Protein AF-A0A8S3V4T4-F1 (afdb_monomer_lite)

Radius of gyration: 34.18 Å; chains: 1; bounding box: 60×96×92 Å

Structure (mmCIF, N/CA/C/O backbone):
data_AF-A0A8S3V4T4-F1
#
_entry.id   AF-A0A8S3V4T4-F1
#
loop_
_atom_site.group_PDB
_atom_site.id
_atom_site.type_symbol
_atom_site.label_atom_id
_atom_site.label_alt_id
_atom_site.label_comp_id
_atom_site.label_asym_id
_atom_site.label_entity_id
_atom_site.label_seq_id
_atom_site.pdbx_PDB_ins_code
_atom_site.Cartn_x
_atom_site.Cartn_y
_atom_site.Cartn_z
_atom_site.occupancy
_atom_site.B_iso_or_equiv
_atom_site.auth_seq_id
_atom_site.auth_comp_id
_atom_site.auth_asym_id
_atom_site.auth_atom_id
_atom_site.pdbx_PDB_model_num
ATOM 1 N N . MET A 1 1 ? 9.057 1.934 -2.832 1.00 39.34 1 MET A N 1
ATOM 2 C CA . MET A 1 1 ? 8.276 0.981 -3.642 1.00 39.34 1 MET A CA 1
ATOM 3 C C . MET A 1 1 ? 7.751 1.760 -4.832 1.00 39.34 1 MET A C 1
ATOM 5 O O . MET A 1 1 ? 6.749 2.458 -4.723 1.00 39.34 1 MET A O 1
ATOM 9 N N . ARG A 1 2 ? 8.550 1.763 -5.904 1.00 38.12 2 ARG A N 1
ATOM 10 C CA . ARG A 1 2 ? 8.527 2.801 -6.938 1.00 38.12 2 ARG A CA 1
ATOM 11 C C . ARG A 1 2 ? 7.700 2.369 -8.118 1.00 38.12 2 ARG A C 1
ATOM 13 O O . ARG A 1 2 ? 8.070 1.356 -8.694 1.00 38.12 2 ARG A O 1
ATOM 20 N N . LEU A 1 3 ? 6.726 3.182 -8.520 1.00 30.38 3 LEU A N 1
ATOM 21 C CA . LEU A 1 3 ? 6.138 3.162 -9.858 1.00 30.38 3 LEU A CA 1
ATOM 22 C C . LEU A 1 3 ? 5.829 4.612 -10.270 1.00 30.38 3 LEU A C 1
ATOM 24 O O . LEU A 1 3 ? 4.729 5.107 -10.068 1.00 30.38 3 LEU A O 1
ATOM 28 N N . CYS A 1 4 ? 6.839 5.336 -10.768 1.00 35.91 4 CYS A N 1
ATOM 29 C CA . CYS A 1 4 ? 6.793 6.769 -11.088 1.00 35.91 4 CYS A CA 1
ATOM 30 C C . CYS A 1 4 ? 7.849 7.207 -12.126 1.00 35.91 4 CYS A C 1
ATOM 32 O O . CYS A 1 4 ? 9.038 6.959 -11.931 1.00 35.91 4 CYS A O 1
ATOM 34 N N . LEU A 1 5 ? 7.474 7.907 -13.208 1.00 40.84 5 LEU A N 1
ATOM 35 C CA . LEU A 1 5 ? 7.013 9.312 -13.217 1.00 40.84 5 LEU A CA 1
ATOM 36 C C . LEU A 1 5 ? 6.195 9.687 -14.507 1.00 40.84 5 LEU A C 1
ATOM 38 O O . LEU A 1 5 ? 5.760 8.772 -15.180 1.00 40.84 5 LEU A O 1
ATOM 42 N N . ASP A 1 6 ? 5.837 10.921 -14.931 1.00 40.44 6 ASP A N 1
ATOM 43 C CA . ASP A 1 6 ? 6.365 12.306 -14.782 1.00 40.44 6 ASP A CA 1
ATOM 44 C C . ASP A 1 6 ? 5.238 13.391 -14.923 1.00 40.44 6 ASP A C 1
ATOM 46 O O . ASP A 1 6 ? 4.071 13.022 -14.963 1.00 40.44 6 ASP A O 1
ATOM 50 N N . ASN A 1 7 ? 5.385 14.737 -14.929 1.00 33.72 7 ASN A N 1
ATOM 51 C CA . ASN A 1 7 ? 6.525 15.680 -14.860 1.00 33.72 7 ASN A CA 1
ATOM 52 C C . ASN A 1 7 ? 6.288 16.873 -13.874 1.00 33.72 7 ASN A C 1
ATOM 54 O O . ASN A 1 7 ? 5.161 17.051 -13.402 1.00 33.72 7 ASN A O 1
ATOM 58 N N . ASN A 1 8 ? 7.323 17.678 -13.556 1.00 28.20 8 ASN A N 1
ATOM 59 C CA . ASN A 1 8 ? 7.401 18.878 -12.659 1.00 28.20 8 ASN A CA 1
ATOM 60 C C . ASN A 1 8 ? 7.551 18.703 -11.108 1.00 28.20 8 ASN A C 1
ATOM 62 O O . ASN A 1 8 ? 7.049 17.734 -10.542 1.00 28.20 8 ASN A O 1
ATOM 66 N N . PRO A 1 9 ? 8.204 19.642 -10.376 1.00 30.83 9 PRO A N 1
ATOM 67 C CA . PRO A 1 9 ? 8.768 19.388 -9.031 1.00 30.83 9 PRO A CA 1
ATOM 68 C C . PRO A 1 9 ? 7.878 19.744 -7.815 1.00 30.83 9 PRO A C 1
ATOM 70 O O . PRO A 1 9 ? 7.233 20.789 -7.796 1.00 30.83 9 PRO A O 1
ATOM 73 N N . VAL A 1 10 ? 7.930 18.919 -6.753 1.00 29.11 10 VAL A N 1
ATOM 74 C CA . VAL A 1 10 ? 7.456 19.195 -5.369 1.00 29.11 10 VAL A CA 1
ATOM 75 C C . VAL A 1 10 ? 8.330 18.404 -4.367 1.00 29.11 10 VAL A C 1
ATOM 77 O O . VAL A 1 10 ? 8.849 17.347 -4.717 1.00 29.11 10 VAL A O 1
ATOM 80 N N . LYS A 1 11 ? 8.492 18.896 -3.125 1.00 26.08 11 LYS A N 1
ATOM 81 C CA . LYS A 1 11 ? 9.274 18.254 -2.039 1.00 26.08 11 LYS A CA 1
ATOM 82 C C . LYS A 1 11 ? 8.846 16.800 -1.728 1.00 26.08 11 LYS A C 1
ATOM 84 O O . LYS A 1 11 ? 7.663 16.472 -1.848 1.00 26.08 11 LYS A O 1
ATOM 89 N N . PRO A 1 12 ? 9.768 15.938 -1.250 1.00 28.61 12 PRO A N 1
ATOM 90 C CA . PRO A 1 12 ? 9.485 14.526 -1.003 1.00 28.61 12 PRO A CA 1
ATOM 91 C C . PRO A 1 12 ? 8.555 14.298 0.200 1.00 28.61 12 PRO A C 1
ATOM 93 O O . PRO A 1 12 ? 8.914 14.552 1.349 1.00 28.61 12 PRO A O 1
ATOM 96 N N . THR A 1 13 ? 7.378 13.714 -0.042 1.00 30.12 13 THR A N 1
ATOM 97 C CA . THR A 1 13 ? 6.607 13.038 1.014 1.00 30.12 13 THR A CA 1
ATOM 98 C C . THR A 1 13 ? 7.367 11.807 1.501 1.00 30.12 13 THR A C 1
ATOM 100 O O . THR A 1 13 ? 7.513 10.832 0.757 1.00 30.12 13 THR A O 1
ATOM 103 N N . LYS A 1 14 ? 7.833 11.868 2.752 1.00 33.22 14 LYS A N 1
ATOM 104 C CA . LYS A 1 14 ? 8.522 10.786 3.462 1.00 33.22 14 LYS A CA 1
ATOM 105 C C . LYS A 1 14 ? 7.617 9.548 3.551 1.00 33.22 14 LYS A C 1
ATOM 107 O O . LYS A 1 14 ? 6.478 9.649 4.011 1.00 33.22 14 LYS A O 1
ATOM 112 N N . LEU A 1 15 ? 8.121 8.393 3.115 1.00 36.16 15 LEU A N 1
ATOM 113 C CA . LEU A 1 15 ? 7.510 7.098 3.427 1.00 36.16 15 LEU A CA 1
ATOM 114 C C . LEU A 1 15 ? 7.606 6.894 4.943 1.00 36.16 15 LEU A C 1
ATOM 116 O O . LEU A 1 15 ? 8.662 7.143 5.524 1.00 36.16 15 LEU A O 1
ATOM 120 N N . MET A 1 16 ? 6.511 6.498 5.592 1.00 37.69 16 MET A N 1
ATOM 121 C CA . MET A 1 16 ? 6.492 6.334 7.047 1.00 37.69 16 MET A CA 1
ATOM 122 C C . MET A 1 16 ? 6.048 4.927 7.425 1.00 37.69 16 MET A C 1
ATOM 124 O O . MET A 1 16 ? 4.884 4.570 7.245 1.00 37.69 16 MET A O 1
ATOM 128 N N . ILE A 1 17 ? 6.982 4.190 8.026 1.00 49.19 17 ILE A N 1
ATOM 129 C CA . ILE A 1 17 ? 6.665 3.225 9.082 1.00 49.19 17 ILE A CA 1
ATOM 130 C C . ILE A 1 17 ? 5.870 3.993 10.151 1.00 49.19 17 ILE A C 1
ATOM 132 O O . ILE A 1 17 ? 6.145 5.174 10.395 1.00 49.19 17 ILE A O 1
ATOM 136 N N . TYR A 1 18 ? 4.851 3.372 10.741 1.00 51.72 18 TYR A N 1
ATOM 137 C CA . TYR A 1 18 ? 4.051 4.039 11.767 1.00 51.72 18 TYR A CA 1
ATOM 138 C C . TYR A 1 18 ? 4.899 4.494 12.969 1.00 51.72 18 TYR A C 1
ATOM 140 O O . TYR A 1 18 ? 5.867 3.815 13.316 1.00 51.72 18 TYR A O 1
ATOM 148 N N . PRO A 1 19 ? 4.524 5.598 13.648 1.00 53.88 19 PRO A N 1
ATOM 149 C CA . PRO A 1 19 ? 4.958 5.796 15.024 1.00 53.88 19 PRO A CA 1
ATOM 150 C C . PRO A 1 19 ? 4.455 4.629 15.884 1.00 53.88 19 PRO A C 1
ATOM 152 O O . PRO A 1 19 ? 3.384 4.073 15.621 1.00 53.88 19 PRO A O 1
ATOM 155 N N . ASP A 1 20 ? 5.210 4.289 16.925 1.00 61.75 20 ASP A N 1
ATOM 156 C CA . ASP A 1 20 ? 4.731 3.372 17.957 1.00 61.75 20 ASP A CA 1
ATOM 157 C C . ASP A 1 20 ? 3.401 3.870 18.564 1.00 61.75 20 ASP A C 1
ATOM 159 O O . ASP A 1 20 ? 3.164 5.083 18.621 1.00 61.75 20 ASP A O 1
ATOM 163 N N . PRO A 1 21 ? 2.520 2.964 19.027 1.00 77.94 21 PRO A N 1
ATOM 164 C CA . PRO A 1 21 ? 1.217 3.340 19.565 1.00 77.94 21 PRO A CA 1
ATOM 165 C C . PRO A 1 21 ? 1.364 4.177 20.842 1.00 77.94 21 PRO A C 1
ATOM 167 O O . PRO A 1 21 ? 1.762 3.680 21.894 1.00 77.94 21 PRO A O 1
ATOM 170 N N . GLU A 1 22 ? 1.003 5.453 20.769 1.00 81.62 22 GLU A N 1
ATOM 171 C CA . GLU A 1 22 ? 1.062 6.363 21.911 1.00 81.62 22 GLU A CA 1
ATOM 172 C C . GLU A 1 22 ? -0.155 6.129 22.809 1.00 81.62 22 GLU A C 1
ATOM 174 O O . GLU A 1 22 ? -1.288 6.204 22.344 1.00 81.62 22 GLU A O 1
ATOM 179 N N . LEU A 1 23 ? 0.051 5.880 24.100 1.00 86.44 23 LEU A N 1
ATOM 180 C CA . LEU A 1 23 ? -1.025 5.746 25.084 1.00 86.44 23 LEU A CA 1
ATOM 181 C C . LEU A 1 23 ? -0.943 6.884 26.100 1.00 86.44 23 LEU A C 1
ATOM 183 O O . LEU A 1 23 ? 0.143 7.220 26.574 1.00 86.44 23 LEU A O 1
ATOM 187 N N . ASP A 1 24 ? -2.095 7.455 26.441 1.00 84.88 24 ASP A N 1
ATOM 188 C CA . ASP A 1 24 ? -2.199 8.520 27.433 1.00 84.88 24 ASP A CA 1
ATOM 189 C C . ASP A 1 24 ? -1.814 7.973 28.817 1.00 84.88 24 ASP A C 1
ATOM 191 O O . ASP A 1 24 ? -2.368 6.970 29.285 1.00 84.88 24 ASP A O 1
ATOM 195 N N . TYR A 1 25 ? -0.885 8.653 29.493 1.00 80.31 25 TYR A N 1
ATOM 196 C CA . TYR A 1 25 ? -0.530 8.344 30.878 1.00 80.31 25 TYR A CA 1
ATOM 197 C C . TYR A 1 25 ? -1.732 8.547 31.817 1.00 80.31 25 TYR A C 1
ATOM 199 O O . TYR A 1 25 ? -2.611 9.383 31.588 1.00 80.31 25 TYR A O 1
ATOM 207 N N . LEU A 1 26 ? -1.779 7.754 32.887 1.00 74.69 26 LEU A N 1
ATOM 208 C CA . LEU A 1 26 ? -2.906 7.658 33.811 1.00 74.69 26 LEU A CA 1
ATOM 209 C C . LEU A 1 26 ? -2.958 8.847 34.775 1.00 74.69 26 LEU A C 1
ATOM 211 O O . LEU A 1 26 ? -2.595 8.723 35.937 1.00 74.69 26 LEU A O 1
ATOM 215 N N . ASP A 1 27 ? -3.488 9.959 34.270 1.00 60.69 27 ASP A N 1
ATOM 216 C CA . ASP A 1 27 ? -3.613 11.271 34.918 1.00 60.69 27 ASP A CA 1
ATOM 217 C C . ASP A 1 27 ? -2.282 12.024 35.107 1.00 60.69 27 ASP A C 1
ATOM 219 O O . ASP A 1 27 ? -1.344 11.548 35.746 1.00 60.69 27 ASP A O 1
ATOM 223 N N . ILE A 1 28 ? -2.210 13.225 34.526 1.00 50.94 28 ILE A N 1
ATOM 224 C CA . ILE A 1 28 ? -0.960 13.985 34.345 1.00 50.94 28 ILE A CA 1
ATOM 225 C C . ILE A 1 28 ? -0.451 14.548 35.679 1.00 50.94 28 ILE A C 1
ATOM 227 O O . ILE A 1 28 ? 0.755 14.542 35.923 1.00 50.94 28 ILE A O 1
ATOM 231 N N . ASP A 1 29 ? -1.364 14.974 36.556 1.00 51.53 29 ASP A N 1
ATOM 232 C CA . ASP A 1 29 ? -1.026 15.631 37.824 1.00 51.53 29 ASP A CA 1
ATOM 233 C C . ASP A 1 29 ? -0.843 14.648 38.999 1.00 51.53 29 ASP A C 1
ATOM 235 O O . ASP A 1 29 ? -0.279 15.024 40.028 1.00 51.53 29 ASP A O 1
ATOM 239 N N . THR A 1 30 ? -1.315 13.395 38.883 1.00 53.50 30 THR A N 1
ATOM 240 C CA . THR A 1 30 ? -1.329 12.437 40.013 1.00 53.50 30 THR A CA 1
ATOM 241 C C . THR A 1 30 ? -0.784 11.035 39.722 1.00 53.50 30 THR A C 1
ATOM 243 O O . THR A 1 30 ? -0.516 10.295 40.671 1.00 53.50 30 THR A O 1
ATOM 246 N N . GLN A 1 31 ? -0.621 10.643 38.451 1.00 54.59 31 GLN A N 1
ATOM 247 C CA . GLN A 1 31 ? -0.308 9.266 38.026 1.00 54.59 31 GLN A CA 1
ATOM 248 C C . GLN A 1 31 ? -1.270 8.190 38.588 1.00 54.59 31 GLN A C 1
ATOM 250 O O . GLN A 1 31 ? -0.877 7.027 38.748 1.00 54.59 31 GLN A O 1
ATOM 255 N N . LEU A 1 32 ? -2.510 8.576 38.930 1.00 55.62 32 LEU A N 1
ATOM 256 C CA . LEU A 1 32 ? -3.502 7.759 39.631 1.00 55.62 32 LEU A CA 1
ATOM 257 C C . LEU A 1 32 ? -4.909 7.885 39.022 1.00 55.62 32 LEU A C 1
ATOM 259 O O . LEU A 1 32 ? -5.708 8.741 39.402 1.00 55.62 32 LEU A O 1
ATOM 263 N N . LYS A 1 33 ? -5.278 6.943 38.146 1.00 70.06 33 LYS A N 1
ATOM 264 C CA . LYS A 1 33 ? -6.651 6.860 37.620 1.00 70.06 33 LYS A CA 1
ATOM 265 C C . LYS A 1 33 ? -7.615 6.200 38.619 1.00 70.06 33 LYS A C 1
ATOM 267 O O . LYS A 1 33 ? -7.522 5.003 38.894 1.00 70.06 33 LYS A O 1
ATOM 272 N N . ASP A 1 34 ? -8.578 6.978 39.112 1.00 68.31 34 ASP A N 1
ATOM 273 C CA . ASP A 1 34 ? -9.757 6.500 39.852 1.00 68.31 34 ASP A CA 1
ATOM 274 C C . ASP A 1 34 ? -10.680 5.677 38.928 1.00 68.31 34 ASP A C 1
ATOM 276 O O . ASP A 1 34 ? -11.183 6.201 37.933 1.00 68.31 34 ASP A O 1
ATOM 280 N N . ILE A 1 35 ? -10.948 4.411 39.273 1.00 69.69 35 ILE A N 1
ATOM 281 C CA . ILE A 1 35 ? -11.907 3.526 38.577 1.00 69.69 35 ILE A CA 1
ATOM 282 C C . ILE A 1 35 ? -12.914 2.972 39.591 1.00 69.69 35 ILE A C 1
ATOM 284 O O . ILE A 1 35 ? -12.537 2.599 40.706 1.00 69.69 35 ILE A O 1
ATOM 288 N N . GLU A 1 36 ? -14.204 2.931 39.251 1.00 67.38 36 GLU A N 1
ATOM 289 C CA . GLU A 1 36 ? -15.214 2.473 40.203 1.00 67.38 36 GLU A CA 1
ATOM 290 C C . GLU A 1 36 ? -15.193 0.943 40.330 1.00 67.38 36 GLU A C 1
ATOM 292 O O . GLU A 1 36 ? -15.084 0.219 39.345 1.00 67.38 36 GLU A O 1
ATOM 297 N N . MET A 1 37 ? -15.359 0.425 41.551 1.00 62.41 37 MET A N 1
ATOM 298 C CA . MET A 1 37 ? -15.386 -1.022 41.846 1.00 62.41 37 MET A CA 1
ATOM 299 C C . MET A 1 37 ? -16.402 -1.847 41.028 1.00 62.41 37 MET A C 1
ATOM 301 O O . MET A 1 37 ? -16.291 -3.069 40.989 1.00 62.41 37 MET A O 1
ATOM 305 N N . LYS A 1 38 ? -17.404 -1.212 40.403 1.00 63.00 38 LYS A N 1
ATOM 306 C CA . LYS A 1 38 ? -18.402 -1.885 39.552 1.00 63.00 38 LYS A CA 1
ATOM 307 C C . LYS A 1 38 ? -18.003 -1.978 38.072 1.00 63.00 38 LYS A C 1
ATOM 309 O O . LYS A 1 38 ? -18.657 -2.704 37.320 1.00 63.00 38 LYS A O 1
ATOM 314 N N . ASP A 1 39 ? -16.978 -1.243 37.643 1.00 68.38 39 ASP A N 1
ATOM 315 C CA . ASP A 1 39 ? -16.615 -1.117 36.235 1.00 68.38 39 ASP A CA 1
ATOM 316 C C . ASP A 1 39 ? -15.789 -2.332 35.791 1.00 68.38 39 ASP A C 1
ATOM 318 O O . ASP A 1 39 ? -14.659 -2.547 36.225 1.00 68.38 39 ASP A O 1
ATOM 322 N N . LYS A 1 40 ? -16.359 -3.145 34.894 1.00 78.81 40 LYS A N 1
ATOM 323 C CA . LYS A 1 40 ? -15.698 -4.343 34.341 1.00 78.81 40 LYS A CA 1
ATOM 324 C C . LYS A 1 40 ? -14.811 -4.058 33.127 1.00 78.81 40 LYS A C 1
ATOM 326 O O . LYS A 1 40 ? -14.184 -4.977 32.607 1.00 78.81 40 LYS A O 1
ATOM 331 N N . LEU A 1 41 ? -14.775 -2.815 32.654 1.00 84.50 41 LEU A N 1
ATOM 332 C CA . LEU A 1 41 ? -14.087 -2.408 31.432 1.00 84.50 41 LEU A CA 1
ATOM 333 C C . LEU A 1 41 ? -13.180 -1.212 31.720 1.00 84.50 41 LEU A C 1
ATOM 335 O O . LEU A 1 41 ? -13.635 -0.196 32.239 1.00 84.50 41 LEU A O 1
ATOM 339 N N . LEU A 1 42 ? -11.910 -1.322 31.340 1.00 86.19 42 LEU A N 1
ATOM 340 C CA . LEU A 1 42 ? -10.954 -0.223 31.363 1.00 86.19 42 LEU A CA 1
ATOM 341 C C . LEU A 1 42 ? -10.775 0.322 29.948 1.00 86.19 42 LEU A C 1
ATOM 343 O O . LEU A 1 42 ? -10.154 -0.327 29.109 1.00 86.19 42 LEU A O 1
ATOM 347 N N . GLN A 1 43 ? -11.271 1.536 29.707 1.00 88.00 43 GLN A N 1
ATOM 348 C CA . GLN A 1 43 ? -10.894 2.306 28.525 1.00 88.00 43 GLN A CA 1
ATOM 349 C C . GLN A 1 43 ? -9.553 3.014 28.770 1.00 88.00 43 GLN A C 1
ATOM 351 O O . GLN A 1 43 ? -9.423 3.813 29.710 1.00 88.00 43 GLN A O 1
ATOM 356 N N . LEU A 1 44 ? -8.572 2.745 27.912 1.00 87.75 44 LEU A N 1
ATOM 357 C CA . LEU A 1 44 ? -7.324 3.502 27.798 1.00 87.75 44 LEU A CA 1
ATOM 358 C C . LEU A 1 44 ? -7.398 4.360 26.532 1.00 87.75 44 LEU A C 1
ATOM 360 O O . LEU A 1 44 ? -7.901 3.899 25.511 1.00 87.75 44 LEU A O 1
ATOM 364 N N . LYS A 1 45 ? -6.937 5.608 26.610 1.00 87.19 45 LYS A N 1
ATOM 365 C CA . LYS A 1 45 ? -6.897 6.545 25.478 1.00 87.19 45 LYS A CA 1
ATOM 366 C C . LYS A 1 45 ? -5.485 6.629 24.907 1.00 87.19 45 LYS A C 1
ATOM 368 O O . LYS A 1 45 ? -4.532 6.224 25.570 1.00 87.19 45 LYS A O 1
ATOM 373 N N . GLY A 1 46 ? -5.361 7.131 23.686 1.00 87.00 46 GLY A N 1
ATOM 374 C CA . GLY A 1 46 ? -4.078 7.299 23.023 1.00 87.00 46 GLY A CA 1
ATOM 375 C C . GLY A 1 46 ? -4.215 7.751 21.573 1.00 87.00 46 GLY A C 1
ATOM 376 O O . GLY A 1 46 ? -5.229 8.326 21.173 1.00 87.00 46 GLY A O 1
ATOM 377 N N . ARG A 1 47 ? -3.189 7.469 20.770 1.00 80.25 47 ARG A N 1
ATOM 378 C CA . ARG A 1 47 ? -3.122 7.745 19.333 1.00 80.25 47 ARG A CA 1
ATOM 379 C C . ARG A 1 47 ? -2.444 6.586 18.603 1.00 80.25 47 ARG A C 1
ATOM 381 O O . ARG A 1 47 ? -1.535 5.947 19.124 1.00 80.25 47 ARG A O 1
ATOM 388 N N . TYR A 1 48 ? -2.876 6.350 17.366 1.00 77.19 48 TYR A N 1
ATOM 389 C CA . TYR A 1 48 ? -2.322 5.339 16.455 1.00 77.19 48 TYR A CA 1
ATOM 390 C C . TYR A 1 48 ? -2.459 3.881 16.936 1.00 77.19 48 TYR A C 1
ATOM 392 O O . TYR A 1 48 ? -1.720 3.014 16.475 1.00 77.19 48 TYR A O 1
ATOM 400 N N . LEU A 1 49 ? -3.404 3.582 17.833 1.00 80.88 49 LEU A N 1
ATOM 401 C CA . LEU A 1 49 ? -3.462 2.272 18.495 1.00 80.88 49 LEU A CA 1
ATOM 402 C C . LEU A 1 49 ? -3.829 1.138 17.517 1.00 80.88 49 LEU A C 1
ATOM 404 O O . LEU A 1 49 ? -3.115 0.141 17.428 1.00 80.88 49 LEU A O 1
ATOM 408 N N . ASN A 1 50 ? -4.883 1.322 16.715 1.00 78.25 50 ASN A N 1
ATOM 409 C CA . ASN A 1 50 ? -5.267 0.373 15.661 1.00 78.25 50 ASN A CA 1
ATOM 410 C C . ASN A 1 50 ? -4.545 0.577 14.313 1.00 78.25 50 ASN A C 1
ATOM 412 O O . ASN A 1 50 ? -4.761 -0.199 13.385 1.00 78.25 50 ASN A O 1
ATOM 416 N N . SER A 1 51 ? -3.689 1.602 14.193 1.00 67.81 51 SER A N 1
ATOM 417 C CA . SER A 1 51 ? -2.952 1.907 12.958 1.00 67.81 51 SER A CA 1
ATOM 418 C C . SER A 1 51 ? -2.155 0.694 12.475 1.00 67.81 51 SER A C 1
ATOM 420 O O . SER A 1 51 ? -2.272 0.251 11.334 1.00 67.81 51 SER A O 1
ATOM 422 N N . ALA A 1 52 ? -1.334 0.172 13.384 1.00 63.44 52 ALA A N 1
ATOM 423 C CA . ALA A 1 52 ? -0.399 -0.909 13.141 1.00 63.44 52 ALA A CA 1
ATOM 424 C C . ALA A 1 52 ? -0.877 -2.210 13.799 1.00 63.44 52 ALA A C 1
ATOM 426 O O . ALA A 1 52 ? -0.913 -3.273 13.176 1.00 63.44 52 ALA A O 1
ATOM 427 N N . ALA A 1 53 ? -1.185 -2.147 15.091 1.00 71.44 53 ALA A N 1
ATOM 428 C CA . ALA A 1 53 ? -1.440 -3.315 15.913 1.00 71.44 53 ALA A CA 1
ATOM 429 C C . ALA A 1 53 ? -2.907 -3.760 15.844 1.00 71.44 53 ALA A C 1
ATOM 431 O O . ALA A 1 53 ? -3.821 -2.942 15.793 1.00 71.44 53 ALA A O 1
ATOM 432 N N . ARG A 1 54 ? -3.129 -5.077 15.880 1.00 79.25 54 ARG A N 1
ATOM 433 C CA . ARG A 1 54 ? -4.454 -5.667 16.133 1.00 79.25 54 ARG A CA 1
ATOM 434 C C . ARG A 1 54 ? -4.648 -5.877 17.634 1.00 79.25 54 ARG A C 1
ATOM 436 O O . ARG A 1 54 ? -3.674 -5.902 18.384 1.00 79.25 54 ARG A O 1
ATOM 443 N N . LYS A 1 55 ? -5.883 -6.101 18.092 1.00 85.62 55 LYS A N 1
ATOM 444 C CA . LYS A 1 55 ? -6.183 -6.322 19.523 1.00 85.62 55 LYS A CA 1
ATOM 445 C C . LYS A 1 55 ? -5.456 -7.539 20.113 1.00 85.62 55 LYS A C 1
ATOM 447 O O . LYS A 1 55 ? -5.117 -7.526 21.289 1.00 85.62 55 LYS A O 1
ATOM 452 N N . GLU A 1 56 ? -5.151 -8.544 19.294 1.00 85.50 56 GLU A N 1
ATOM 453 C CA . GLU A 1 56 ? -4.369 -9.732 19.658 1.00 85.50 56 GLU A CA 1
ATOM 454 C C . GLU A 1 56 ? -2.870 -9.426 19.847 1.00 85.50 56 GLU A C 1
ATOM 456 O O . GLU A 1 56 ? -2.175 -10.138 20.576 1.00 85.50 56 GLU A O 1
ATOM 461 N N . ASP A 1 57 ? -2.367 -8.361 19.212 1.00 85.88 57 ASP A N 1
ATOM 462 C CA . ASP A 1 57 ? -0.979 -7.914 19.349 1.00 85.88 57 ASP A CA 1
ATOM 463 C C . ASP A 1 57 ? -0.760 -7.216 20.718 1.00 85.88 57 ASP A C 1
ATOM 465 O O . ASP A 1 57 ? 0.373 -7.176 21.208 1.00 85.88 57 ASP A O 1
ATOM 469 N N . TYR A 1 58 ? -1.829 -6.700 21.350 1.00 89.88 58 TYR A N 1
ATOM 470 C CA . TYR A 1 58 ? -1.815 -6.006 22.646 1.00 89.88 58 TYR A CA 1
ATOM 471 C C . TYR A 1 58 ? -1.884 -6.959 23.847 1.00 89.88 58 TYR A C 1
ATOM 473 O O . TYR A 1 58 ? -2.827 -7.726 24.030 1.00 89.88 58 TYR A O 1
ATOM 481 N N . LYS A 1 59 ? -0.917 -6.824 24.757 1.00 91.38 59 LYS A N 1
ATOM 482 C CA . LYS A 1 59 ? -0.853 -7.536 26.040 1.00 91.38 59 LYS A CA 1
ATOM 483 C C . LYS A 1 59 ? -0.770 -6.520 27.175 1.00 91.38 59 LYS A C 1
ATOM 485 O O . LYS A 1 59 ? 0.293 -5.949 27.433 1.00 91.38 59 LYS A O 1
ATOM 490 N N . ILE A 1 60 ? -1.905 -6.305 27.838 1.00 92.00 60 ILE A N 1
ATOM 491 C CA . ILE A 1 60 ? -2.060 -5.387 28.973 1.00 92.00 60 ILE A CA 1
ATOM 492 C C . ILE A 1 60 ? -1.989 -6.177 30.279 1.00 92.00 60 ILE A C 1
ATOM 494 O O . ILE A 1 60 ? -2.609 -7.242 30.409 1.00 92.00 60 ILE A O 1
ATOM 498 N N . LYS A 1 61 ? -1.257 -5.639 31.256 1.00 90.81 61 LYS A N 1
ATOM 499 C CA . LYS A 1 61 ? -1.202 -6.152 32.624 1.00 90.81 61 LYS A CA 1
ATOM 500 C C . LYS A 1 61 ? -1.549 -5.065 33.630 1.00 90.81 61 LYS A C 1
ATOM 502 O O . LYS A 1 61 ? -1.159 -3.913 33.473 1.00 90.81 61 LYS A O 1
ATOM 507 N N . ILE A 1 62 ? -2.248 -5.463 34.685 1.00 89.06 62 ILE A N 1
ATOM 508 C CA . ILE A 1 62 ? -2.624 -4.618 35.815 1.00 89.06 62 ILE A CA 1
ATOM 509 C C . ILE A 1 62 ? -2.127 -5.331 37.070 1.00 89.06 62 ILE A C 1
ATOM 511 O O . ILE A 1 62 ? -2.638 -6.391 37.433 1.00 89.06 62 ILE A O 1
ATOM 515 N N . ASN A 1 63 ? -1.057 -4.801 37.665 1.00 86.62 63 ASN A N 1
ATOM 516 C CA . ASN A 1 63 ? -0.268 -5.449 38.717 1.00 86.62 63 ASN A CA 1
ATOM 517 C C . ASN A 1 63 ? 0.036 -6.933 38.392 1.00 86.62 63 ASN A C 1
ATOM 519 O O . ASN A 1 63 ? -0.329 -7.848 39.130 1.00 86.62 63 ASN A O 1
ATOM 523 N N . GLY A 1 64 ? 0.598 -7.182 37.203 1.00 84.38 64 GLY A N 1
ATOM 524 C CA . GLY A 1 64 ? 0.891 -8.523 36.681 1.00 84.38 64 GLY A CA 1
ATOM 525 C C . GLY A 1 64 ? -0.307 -9.320 36.132 1.00 84.38 64 GLY A C 1
ATOM 526 O O . GLY A 1 64 ? -0.102 -10.198 35.292 1.00 84.38 64 GLY A O 1
ATOM 527 N N . SER A 1 65 ? -1.544 -9.008 36.539 1.00 88.38 65 SER A N 1
ATOM 528 C CA . SER A 1 65 ? -2.768 -9.704 36.101 1.00 88.38 65 SER A CA 1
ATOM 529 C C . SER A 1 65 ? -3.155 -9.301 34.676 1.00 88.38 65 SER A C 1
ATOM 531 O O . SER A 1 65 ? -3.144 -8.117 34.353 1.00 88.38 65 SER A O 1
ATOM 533 N N . SER A 1 66 ? -3.515 -10.251 33.810 1.00 90.31 66 SER A N 1
ATOM 534 C CA . SER A 1 66 ? -3.852 -9.942 32.410 1.00 90.31 66 SER A CA 1
ATOM 535 C C . SER A 1 66 ? -5.219 -9.258 32.276 1.00 90.31 66 SER A C 1
ATOM 537 O O . SER A 1 66 ? -6.208 -9.743 32.824 1.00 90.31 66 SER A O 1
ATOM 539 N N . CYS A 1 67 ? -5.272 -8.172 31.499 1.00 89.62 67 CYS A N 1
ATOM 540 C CA . CYS A 1 67 ? -6.504 -7.500 31.079 1.00 89.62 67 CYS A CA 1
ATOM 541 C C . CYS A 1 67 ? -6.696 -7.719 29.564 1.00 89.62 67 CYS A C 1
ATOM 543 O O . CYS A 1 67 ? -6.044 -7.032 28.773 1.00 89.62 67 CYS A O 1
ATOM 545 N N 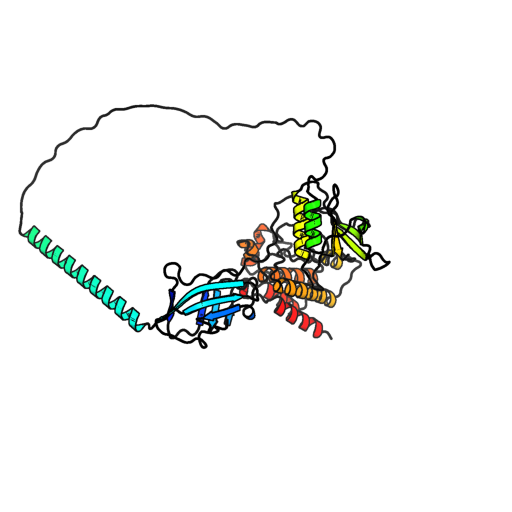. PRO A 1 68 ? -7.521 -8.688 29.118 1.00 90.88 68 PRO A N 1
ATOM 546 C CA . PRO A 1 68 ? -7.702 -8.971 27.692 1.00 90.88 68 PRO A CA 1
ATOM 547 C C . PRO A 1 68 ? -8.332 -7.784 26.959 1.00 90.88 68 PRO A C 1
ATOM 549 O O . PRO A 1 68 ? -9.334 -7.243 27.433 1.00 90.88 68 PRO A O 1
ATOM 552 N N . VAL A 1 69 ? -7.775 -7.389 25.811 1.00 91.94 69 VAL A N 1
ATOM 553 C CA . VAL A 1 69 ? -8.358 -6.337 24.964 1.00 91.94 69 VAL A CA 1
ATOM 554 C C . VAL A 1 69 ? -9.607 -6.881 24.276 1.00 91.94 69 VAL A C 1
ATOM 556 O O . VAL A 1 69 ? -9.550 -7.857 23.532 1.00 91.94 69 VAL A O 1
ATOM 559 N N . MET A 1 70 ? -10.741 -6.243 24.548 1.00 89.56 70 MET A N 1
ATOM 560 C CA . MET A 1 70 ? -12.029 -6.542 23.925 1.00 89.56 70 MET A CA 1
ATOM 561 C C . MET A 1 70 ? -12.166 -5.818 22.583 1.00 89.56 70 MET A C 1
ATOM 563 O O . MET A 1 70 ? -12.659 -6.401 21.618 1.00 89.56 70 MET A O 1
ATOM 567 N N . ASP A 1 71 ? -11.718 -4.560 22.547 1.00 86.69 71 ASP A N 1
ATOM 568 C CA . ASP A 1 71 ? -11.953 -3.609 21.462 1.00 86.69 71 ASP A CA 1
ATOM 569 C C . ASP A 1 71 ? -10.781 -2.615 21.312 1.00 86.69 71 ASP A C 1
ATOM 571 O O . ASP A 1 71 ? -10.085 -2.321 22.292 1.00 86.69 71 ASP A O 1
ATOM 575 N N . LEU A 1 72 ? -10.542 -2.133 20.089 1.00 86.69 72 LEU A N 1
ATOM 576 C CA . LEU A 1 72 ? -9.358 -1.365 19.687 1.00 86.69 72 LEU A CA 1
ATOM 577 C C . LEU A 1 72 ? -9.669 -0.405 18.518 1.00 86.69 72 LEU A C 1
ATOM 579 O O . LEU A 1 72 ? -9.733 -0.811 17.358 1.00 86.69 72 LEU A O 1
ATOM 583 N N . HIS A 1 73 ? -9.771 0.884 18.834 1.00 84.81 73 HIS A N 1
ATOM 584 C CA . HIS A 1 73 ? -9.954 2.005 17.905 1.00 84.81 73 HIS A CA 1
ATOM 585 C C . HIS A 1 73 ? -8.635 2.765 17.668 1.00 84.81 73 HIS A C 1
ATOM 587 O O . HIS A 1 73 ? -7.627 2.521 18.333 1.00 84.81 73 HIS A O 1
ATOM 593 N N . GLN A 1 74 ? -8.624 3.749 16.762 1.00 78.50 74 GLN A N 1
ATOM 594 C CA . GLN A 1 74 ? -7.428 4.563 16.493 1.00 78.50 74 GLN A CA 1
ATOM 595 C C . GLN A 1 74 ? -6.980 5.421 17.697 1.00 78.50 74 GLN A C 1
ATOM 597 O O . GLN A 1 74 ? -5.787 5.707 17.843 1.00 78.50 74 GLN A O 1
ATOM 602 N N . SER A 1 75 ? -7.922 5.822 18.560 1.00 82.06 75 SER A N 1
ATOM 603 C CA . SER A 1 75 ? -7.724 6.773 19.670 1.00 82.06 75 SER A CA 1
ATOM 604 C C . SER A 1 75 ? -8.003 6.211 21.074 1.00 82.06 75 SER A C 1
ATOM 606 O O . SER A 1 75 ? -7.796 6.897 22.078 1.00 82.06 75 SER A O 1
ATOM 608 N N . TYR A 1 76 ? -8.479 4.969 21.176 1.00 87.69 76 TYR A N 1
ATOM 609 C CA . TYR A 1 76 ? -8.694 4.286 22.451 1.00 87.69 76 TYR A CA 1
ATOM 610 C C . TYR A 1 76 ? -8.711 2.764 22.285 1.00 87.69 76 TYR A C 1
ATOM 612 O O . TYR A 1 76 ? -8.927 2.243 21.195 1.00 87.69 76 TYR A O 1
ATOM 620 N N . LEU A 1 77 ? -8.529 2.048 23.390 1.00 92.31 77 LEU A N 1
ATOM 621 C CA . LEU A 1 77 ? -8.782 0.612 23.489 1.00 92.31 77 LEU A CA 1
ATOM 622 C C . LEU A 1 77 ? -9.573 0.305 24.760 1.00 92.31 77 LEU A C 1
ATOM 624 O O . LEU A 1 77 ? -9.580 1.105 25.701 1.00 92.31 77 LEU A O 1
ATOM 628 N N . ILE A 1 78 ? -10.235 -0.849 24.799 1.00 90.06 78 ILE A N 1
ATOM 629 C CA . ILE A 1 78 ? -11.013 -1.308 25.955 1.00 90.06 78 ILE A CA 1
ATOM 630 C C . ILE A 1 78 ? -10.526 -2.697 26.366 1.00 90.06 78 ILE A C 1
ATOM 632 O O . ILE A 1 78 ? -10.568 -3.628 25.562 1.00 90.06 78 ILE A O 1
ATOM 636 N N . CYS A 1 79 ? -10.109 -2.863 27.625 1.00 91.00 79 CYS A N 1
ATOM 637 C CA . CYS A 1 79 ? -9.735 -4.165 28.184 1.00 91.00 79 CYS A CA 1
ATOM 638 C C . CYS A 1 79 ? -10.647 -4.604 29.341 1.00 91.00 79 CYS A C 1
ATOM 640 O O . CYS A 1 79 ? -11.230 -3.782 30.049 1.00 91.00 79 CYS A O 1
ATOM 642 N N . ASN A 1 80 ? -10.807 -5.917 29.509 1.00 89.00 80 ASN A N 1
ATOM 643 C CA . ASN A 1 80 ? -11.725 -6.516 30.477 1.00 89.00 80 ASN A CA 1
ATOM 644 C C . ASN A 1 80 ? -11.061 -6.717 31.851 1.00 89.00 80 ASN A C 1
ATOM 646 O O . ASN A 1 80 ? -10.178 -7.561 32.014 1.00 89.00 80 ASN A O 1
ATOM 650 N N . LEU A 1 81 ? -11.541 -5.979 32.854 1.00 85.81 81 LEU A N 1
ATOM 651 C CA . LEU A 1 81 ? -11.058 -6.014 34.238 1.00 85.81 81 LEU A CA 1
ATOM 652 C C . LEU A 1 81 ? -11.530 -7.242 35.032 1.00 85.81 81 LEU A C 1
ATOM 654 O O . LEU A 1 81 ? -11.023 -7.467 36.127 1.00 85.81 81 LEU A O 1
ATOM 658 N N . SER A 1 82 ? -12.455 -8.057 34.509 1.00 77.81 82 SER A N 1
ATOM 659 C CA . SER A 1 82 ? -13.080 -9.169 35.258 1.00 77.81 82 SER A CA 1
ATOM 660 C C . SER A 1 82 ? -12.098 -10.247 35.748 1.00 77.81 82 SER A C 1
ATOM 662 O O . SER A 1 82 ? -12.441 -11.009 36.647 1.00 77.81 82 SER A O 1
ATOM 664 N N . ASN A 1 83 ? -10.890 -10.306 35.175 1.00 69.50 83 ASN A N 1
ATOM 665 C CA . ASN A 1 83 ? -9.815 -11.225 35.573 1.00 69.50 83 ASN A CA 1
ATOM 666 C C . ASN A 1 83 ? -8.760 -10.567 36.490 1.00 69.50 83 ASN A C 1
ATOM 668 O O . ASN A 1 83 ? -7.754 -11.195 36.816 1.00 69.50 83 ASN A O 1
ATOM 672 N N . THR A 1 84 ? -8.945 -9.301 36.875 1.00 69.69 84 THR A N 1
ATOM 673 C CA . THR A 1 84 ? -8.000 -8.553 37.717 1.00 69.69 84 THR A CA 1
ATOM 674 C C . THR A 1 84 ? -8.400 -8.614 39.187 1.00 69.69 84 THR A C 1
ATOM 676 O O . THR A 1 84 ? -9.581 -8.638 39.532 1.00 69.69 84 THR A O 1
ATOM 679 N N . VAL A 1 85 ? -7.411 -8.644 40.083 1.00 66.88 85 VAL A N 1
ATOM 680 C CA . VAL A 1 85 ? -7.678 -8.637 41.525 1.00 66.88 85 VAL A CA 1
ATOM 681 C C . VAL A 1 85 ? -8.082 -7.223 41.947 1.00 66.88 85 VAL A C 1
ATOM 683 O O . VAL A 1 85 ? -7.256 -6.310 41.943 1.00 66.88 85 VAL A O 1
ATOM 686 N N . HIS A 1 86 ? -9.345 -7.042 42.340 1.00 68.75 86 HIS A N 1
ATOM 687 C CA . HIS A 1 86 ? -9.868 -5.777 42.865 1.00 68.75 86 HIS A CA 1
ATOM 688 C C . HIS A 1 86 ? -9.312 -5.473 44.270 1.00 68.75 86 HIS A C 1
ATOM 690 O O . HIS A 1 86 ? -10.000 -5.621 45.281 1.00 68.75 86 HIS A O 1
ATOM 696 N N . ILE A 1 87 ? -8.049 -5.045 44.347 1.00 68.25 87 ILE A N 1
ATOM 697 C CA . ILE A 1 87 ? -7.451 -4.544 45.588 1.00 68.25 87 ILE A CA 1
ATOM 698 C C . ILE A 1 87 ? -7.911 -3.093 45.786 1.00 68.25 87 ILE A C 1
ATOM 700 O O . ILE A 1 87 ? -7.509 -2.188 45.054 1.00 68.25 87 ILE A O 1
ATOM 704 N N . LYS A 1 88 ? -8.802 -2.883 46.759 1.00 67.25 88 LYS A N 1
ATOM 705 C CA . LYS A 1 88 ? -9.380 -1.572 47.086 1.00 67.25 88 LYS A CA 1
ATOM 706 C C . LYS A 1 88 ? -8.318 -0.621 47.653 1.00 67.25 88 LYS A C 1
ATOM 708 O O . LYS A 1 88 ? -7.481 -1.043 48.443 1.00 67.25 88 LYS A O 1
ATOM 713 N N . ASP A 1 89 ? -8.394 0.658 47.278 1.00 66.94 89 ASP A N 1
ATOM 714 C CA . ASP A 1 89 ? -7.552 1.768 47.770 1.00 66.94 89 ASP A CA 1
ATOM 715 C C . ASP A 1 89 ? -6.020 1.610 47.574 1.00 66.94 89 ASP A C 1
ATOM 717 O O . ASP A 1 89 ? -5.249 2.430 48.071 1.00 66.94 89 ASP A O 1
ATOM 721 N N . VAL A 1 90 ? -5.563 0.607 46.813 1.00 77.44 90 VAL A N 1
ATOM 722 C CA . VAL A 1 90 ? -4.142 0.347 46.506 1.00 77.44 90 VAL A CA 1
ATOM 723 C C . VAL A 1 90 ? -3.815 0.773 45.065 1.00 77.44 90 VAL A C 1
ATOM 725 O O . VAL A 1 90 ? -4.613 0.492 44.168 1.00 77.44 90 VAL A O 1
ATOM 728 N N . PRO A 1 91 ? -2.659 1.420 44.803 1.00 79.81 91 PRO A N 1
ATOM 729 C CA . PRO A 1 91 ? -2.185 1.672 43.444 1.00 79.81 91 PRO A CA 1
ATOM 730 C C . PRO A 1 91 ? -1.804 0.363 42.738 1.00 79.81 91 PRO A C 1
ATOM 732 O O . PRO A 1 91 ? -0.953 -0.393 43.205 1.00 79.81 91 PRO A O 1
ATOM 735 N N . LEU A 1 92 ? -2.425 0.113 41.589 1.00 84.06 92 LEU A N 1
ATOM 736 C CA . LEU A 1 92 ? -2.148 -1.005 40.694 1.00 84.06 92 LEU A CA 1
ATOM 737 C C . LEU A 1 92 ? -1.453 -0.472 39.438 1.00 84.06 92 LEU A C 1
ATOM 739 O O . LEU A 1 92 ? -2.026 0.341 38.711 1.00 84.06 92 LEU A O 1
ATOM 743 N N . LEU A 1 93 ? -0.230 -0.939 39.184 1.00 86.38 93 LEU A N 1
ATOM 744 C CA . LEU A 1 93 ? 0.566 -0.539 38.023 1.00 86.38 93 LEU A CA 1
ATOM 745 C C . LEU A 1 93 ? -0.064 -1.053 36.722 1.00 86.38 93 LEU A C 1
ATOM 747 O O . LEU A 1 93 ? -0.409 -2.234 36.646 1.00 86.38 93 LEU A O 1
ATOM 751 N N . VAL A 1 94 ? -0.170 -0.203 35.698 1.00 89.88 94 VAL A N 1
ATOM 752 C CA . VAL A 1 94 ? -0.675 -0.589 34.370 1.00 89.88 94 VAL A CA 1
ATOM 753 C C . VAL A 1 94 ? 0.471 -0.640 33.362 1.00 89.88 94 VAL A C 1
ATOM 755 O O . VAL A 1 94 ? 1.038 0.385 32.982 1.00 89.88 94 VAL A O 1
ATOM 758 N N . GLU A 1 95 ? 0.795 -1.849 32.910 1.00 91.50 95 GLU A N 1
ATOM 759 C CA . GLU A 1 95 ? 1.787 -2.120 31.868 1.00 91.50 95 GLU A CA 1
ATOM 760 C C . GLU A 1 95 ? 1.076 -2.437 30.547 1.00 91.50 95 GLU A C 1
ATOM 762 O O . GLU A 1 95 ? 0.104 -3.201 30.525 1.00 91.50 95 GLU A O 1
ATOM 767 N N . VAL A 1 96 ? 1.592 -1.929 29.428 1.00 91.94 96 VAL A N 1
ATOM 768 C CA . VAL A 1 96 ? 1.119 -2.301 28.087 1.00 91.94 96 VAL A CA 1
ATOM 769 C C . VAL A 1 96 ? 2.296 -2.734 27.228 1.00 91.94 96 VAL A C 1
ATOM 771 O O . VAL A 1 96 ? 3.346 -2.100 27.215 1.00 91.94 96 VAL A O 1
ATOM 774 N N . SER A 1 97 ? 2.122 -3.830 26.498 1.00 88.81 97 SER A N 1
ATOM 775 C CA . SER A 1 97 ? 3.107 -4.347 25.548 1.00 88.81 97 SER A CA 1
ATOM 776 C C . SER A 1 97 ? 2.439 -4.709 24.228 1.00 88.81 97 SER A C 1
ATOM 778 O O . SER A 1 97 ? 1.300 -5.175 24.226 1.00 88.81 97 SER A O 1
ATOM 780 N N . VAL A 1 98 ? 3.133 -4.468 23.116 1.00 83.12 98 VAL A N 1
ATOM 781 C CA . VAL A 1 98 ? 2.614 -4.655 21.756 1.00 83.12 98 VAL A CA 1
ATOM 782 C C . VAL A 1 98 ? 3.611 -5.479 20.947 1.00 83.12 98 VAL A C 1
ATOM 784 O O . VAL A 1 98 ? 4.777 -5.108 20.791 1.00 83.12 98 VAL A O 1
ATOM 787 N N . GLY A 1 99 ? 3.160 -6.637 20.461 1.00 74.88 99 GLY A N 1
ATOM 788 C CA . GLY A 1 99 ? 4.011 -7.601 19.765 1.00 74.88 99 GLY A CA 1
ATOM 789 C C . GLY A 1 99 ? 5.166 -8.103 20.642 1.00 74.88 99 GLY A C 1
ATOM 790 O O . GLY A 1 99 ? 4.944 -8.639 21.733 1.00 74.88 99 GLY A O 1
ATOM 791 N N . HIS A 1 100 ? 6.396 -7.951 20.142 1.00 67.44 100 HIS A N 1
ATOM 792 C CA . HIS A 1 100 ? 7.633 -8.342 20.833 1.00 67.44 100 HIS A CA 1
ATOM 793 C C . HIS A 1 100 ? 8.481 -7.149 21.301 1.00 67.44 100 HIS A C 1
ATOM 795 O O . HIS A 1 100 ? 9.122 -7.240 22.350 1.00 67.44 100 HIS A O 1
ATOM 801 N N . ASN A 1 101 ? 8.467 -6.043 20.548 1.00 58.53 101 ASN A N 1
ATOM 802 C CA . ASN A 1 101 ? 9.498 -5.005 20.638 1.00 58.53 101 ASN A CA 1
ATOM 803 C C . ASN A 1 101 ? 9.071 -3.784 21.464 1.00 58.53 101 ASN A C 1
ATOM 805 O O . ASN A 1 101 ? 9.930 -3.148 22.067 1.00 58.53 101 ASN A O 1
ATOM 809 N N . TRP A 1 102 ? 7.771 -3.471 21.533 1.00 79.19 102 TRP A N 1
ATOM 810 C CA . TRP A 1 102 ? 7.287 -2.263 22.203 1.00 79.19 102 TRP A CA 1
ATOM 811 C C . TRP A 1 102 ? 6.625 -2.556 23.551 1.00 79.19 102 TRP A C 1
ATOM 813 O O . TRP A 1 102 ? 5.791 -3.462 23.672 1.00 79.19 102 TRP A O 1
ATOM 823 N N . LYS A 1 103 ? 6.993 -1.779 24.576 1.00 85.94 103 LYS A N 1
ATOM 824 C CA . LYS A 1 103 ? 6.452 -1.856 25.940 1.00 85.94 103 LYS A CA 1
ATOM 825 C C . LYS A 1 103 ? 6.456 -0.474 26.586 1.00 85.94 103 LYS A C 1
ATOM 827 O O . LYS A 1 103 ? 7.425 0.263 26.437 1.00 85.94 103 LYS A O 1
ATOM 832 N N . THR A 1 104 ? 5.422 -0.170 27.362 1.00 86.94 104 THR A N 1
ATOM 833 C CA . THR A 1 104 ? 5.331 1.043 28.181 1.00 86.94 104 THR A CA 1
ATOM 834 C C . THR A 1 104 ? 4.646 0.766 29.522 1.00 86.94 104 THR A C 1
ATOM 836 O O . THR A 1 104 ? 3.990 -0.263 29.713 1.00 86.94 104 THR A O 1
ATOM 839 N N . VAL A 1 105 ? 4.778 1.711 30.448 1.00 89.19 105 VAL A N 1
ATOM 840 C CA . VAL A 1 105 ? 4.126 1.720 31.760 1.00 89.19 105 VAL A CA 1
ATOM 841 C C . VAL A 1 105 ? 3.334 3.018 31.862 1.00 89.19 105 VAL A C 1
ATOM 843 O O . VAL A 1 105 ? 3.915 4.097 31.819 1.00 89.19 105 VAL A O 1
ATOM 846 N N . LEU A 1 106 ? 2.008 2.928 31.980 1.00 87.62 106 LEU A N 1
ATOM 847 C CA . LEU A 1 106 ? 1.122 4.098 31.887 1.00 87.62 106 LEU A CA 1
ATOM 848 C C . LEU A 1 106 ? 0.958 4.858 33.210 1.00 87.62 106 LEU A C 1
ATOM 850 O O . LEU A 1 106 ? 0.330 5.912 33.231 1.00 87.62 106 LEU A O 1
ATOM 854 N N . GLY A 1 107 ? 1.485 4.327 34.312 1.00 85.56 107 GLY A N 1
ATOM 855 C CA . GLY A 1 107 ? 1.249 4.820 35.670 1.00 85.56 107 GLY A CA 1
ATOM 856 C C . GLY A 1 107 ? 0.369 3.861 36.470 1.00 85.56 107 GLY A C 1
ATOM 857 O O . G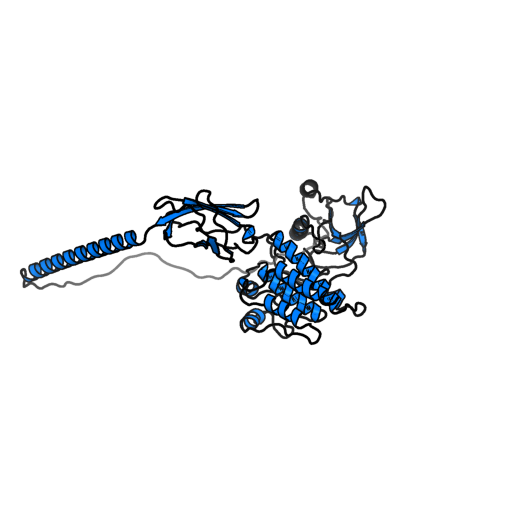LY A 1 107 ? 0.343 2.657 36.195 1.00 85.56 107 GLY A O 1
ATOM 858 N N . ASN A 1 108 ? -0.347 4.384 37.467 1.00 84.75 108 ASN A N 1
ATOM 859 C CA . ASN A 1 108 ? -1.156 3.582 38.380 1.00 84.75 108 ASN A CA 1
ATOM 860 C C . ASN A 1 108 ? -2.657 3.858 38.224 1.00 84.75 108 ASN A C 1
ATOM 862 O O . ASN A 1 108 ? -3.100 4.931 37.816 1.00 84.75 108 ASN A O 1
ATOM 866 N N . MET A 1 109 ? -3.462 2.881 38.623 1.00 84.25 109 MET A N 1
ATOM 867 C CA . MET A 1 109 ? -4.903 3.024 38.831 1.00 84.25 109 MET A CA 1
ATOM 868 C C . MET A 1 109 ? -5.290 2.524 40.223 1.00 84.25 109 MET A C 1
ATOM 870 O O . MET A 1 109 ? -4.560 1.732 40.814 1.00 84.25 109 MET A O 1
ATOM 874 N N . ARG A 1 110 ? -6.443 2.940 40.750 1.00 81.56 110 ARG A N 1
ATOM 875 C CA . ARG A 1 110 ? -6.993 2.393 42.003 1.00 81.56 110 ARG A CA 1
ATOM 876 C C . ARG A 1 110 ? -8.506 2.208 41.919 1.00 81.56 110 ARG A C 1
ATOM 878 O O . ARG A 1 110 ? -9.207 3.022 41.316 1.00 81.56 110 ARG A O 1
ATOM 885 N N . PHE A 1 111 ? -9.004 1.157 42.565 1.00 76.50 111 PHE A N 1
ATOM 886 C CA . PHE A 1 111 ? -10.438 0.903 42.693 1.00 76.50 111 PHE A CA 1
ATOM 887 C C . PHE A 1 111 ? -11.027 1.652 43.896 1.00 76.50 111 PHE A C 1
ATOM 889 O O . PHE A 1 111 ? -10.521 1.509 45.013 1.00 76.50 111 PHE A O 1
ATOM 896 N N . PHE A 1 112 ? -12.111 2.410 43.682 1.00 69.81 112 PHE A N 1
ATOM 897 C CA . PHE A 1 112 ? -12.790 3.196 44.726 1.00 69.81 112 PHE A CA 1
ATOM 898 C C . PHE A 1 112 ? -14.297 2.885 44.856 1.00 69.81 112 PHE A C 1
ATOM 900 O O . PHE A 1 112 ? -14.933 2.351 43.944 1.00 69.81 112 PHE A O 1
ATOM 907 N N . HIS A 1 113 ? -14.880 3.249 46.008 1.00 64.00 113 HIS A N 1
ATOM 908 C CA . HIS A 1 113 ? -16.327 3.202 46.286 1.00 64.00 113 HIS A CA 1
ATOM 909 C C . HIS A 1 113 ? -16.951 4.607 46.199 1.00 64.00 113 HIS A C 1
ATOM 911 O O . HIS A 1 113 ? -16.503 5.532 46.880 1.00 64.00 113 HIS A O 1
ATOM 917 N N . VAL A 1 114 ? -18.036 4.765 45.429 1.00 58.91 114 VAL A N 1
ATOM 918 C CA . VAL A 1 114 ? -18.718 6.063 45.216 1.00 58.91 114 VAL A CA 1
ATOM 919 C C . VAL A 1 114 ? -19.300 6.687 46.491 1.00 58.91 114 VAL A C 1
ATOM 921 O O . VAL A 1 114 ? -19.353 7.915 46.599 1.00 58.91 114 VAL A O 1
ATOM 924 N N . GLU A 1 115 ? -19.697 5.881 47.479 1.00 57.75 115 GLU A N 1
ATOM 925 C CA . GLU A 1 115 ? -20.262 6.368 48.750 1.00 57.75 115 GLU A CA 1
ATOM 926 C C . GLU A 1 115 ? -19.321 7.338 49.480 1.00 57.75 115 GLU A C 1
ATOM 928 O O . GLU A 1 115 ? -19.764 8.353 50.020 1.00 57.75 115 GLU A O 1
ATOM 933 N N . TYR A 1 116 ? -18.009 7.084 49.428 1.00 50.00 116 TYR A N 1
ATOM 934 C CA . TYR A 1 116 ? -17.016 7.909 50.115 1.00 50.00 116 TYR A CA 1
ATOM 935 C C . TYR A 1 116 ? -16.910 9.318 49.508 1.00 50.00 116 TYR A C 1
ATOM 937 O O . TYR A 1 116 ? -16.840 10.312 50.236 1.00 50.00 116 TYR A O 1
ATOM 945 N N . ARG A 1 117 ? -16.976 9.430 48.170 1.00 54.03 117 ARG A N 1
ATOM 946 C CA . ARG A 1 117 ? -16.857 10.723 47.473 1.00 54.03 117 ARG A CA 1
ATOM 947 C C . ARG A 1 117 ? -18.097 11.605 47.682 1.00 54.03 117 ARG A C 1
ATOM 949 O O . ARG A 1 117 ? -17.948 12.816 47.840 1.00 54.03 117 ARG A O 1
ATOM 956 N N . LYS A 1 118 ? -19.305 11.023 47.769 1.00 56.41 118 LYS A N 1
ATOM 957 C CA . LYS A 1 118 ? -20.529 11.777 48.122 1.00 56.41 118 LYS A CA 1
ATOM 958 C C . LYS A 1 118 ? -20.402 12.451 49.489 1.00 56.41 118 LYS A C 1
ATOM 960 O O . LYS A 1 118 ? -20.692 13.640 49.609 1.00 56.41 118 LYS A O 1
ATOM 965 N N . ASN A 1 119 ? -19.920 11.723 50.497 1.00 57.56 119 ASN A N 1
ATOM 966 C CA . ASN A 1 119 ? -19.789 12.254 51.854 1.00 57.56 119 ASN A CA 1
ATOM 967 C C . ASN A 1 119 ? -18.798 13.427 51.930 1.00 57.56 119 ASN A C 1
AT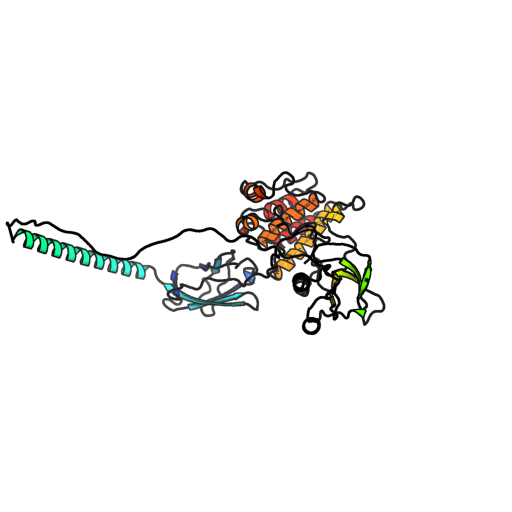OM 969 O O . ASN A 1 119 ? -19.121 14.438 52.553 1.00 57.56 119 ASN A O 1
ATOM 973 N N . GLN A 1 120 ? -17.647 13.363 51.245 1.00 63.75 120 GLN A N 1
ATOM 974 C CA . GLN A 1 120 ? -16.731 14.513 51.180 1.00 63.75 120 GLN A CA 1
ATOM 975 C C . GLN A 1 120 ? -17.366 15.746 50.523 1.00 63.75 120 GLN A C 1
ATOM 977 O O . GLN A 1 120 ? -17.240 16.844 51.064 1.00 63.75 120 GLN A O 1
ATOM 982 N N . ILE A 1 121 ? -18.083 15.581 49.405 1.00 70.00 121 ILE A N 1
ATOM 983 C CA . ILE A 1 121 ? -18.736 16.700 48.704 1.00 70.00 121 ILE A CA 1
ATOM 984 C C . ILE A 1 121 ? -19.802 17.355 49.597 1.00 70.00 121 ILE A C 1
ATOM 986 O O . ILE A 1 121 ? -19.839 18.579 49.711 1.00 70.00 121 ILE A O 1
ATOM 990 N N . HIS A 1 122 ? -20.627 16.565 50.294 1.00 72.38 122 HIS A N 1
ATOM 991 C CA . HIS A 1 122 ? -21.616 17.103 51.234 1.00 72.38 122 HIS A CA 1
ATOM 992 C C . HIS A 1 122 ? -20.971 17.842 52.421 1.00 72.38 122 HIS A C 1
ATOM 994 O O . HIS A 1 122 ? -21.455 18.909 52.799 1.00 72.38 122 HIS A O 1
ATOM 1000 N N . VAL A 1 123 ? -19.859 17.337 52.971 1.00 76.44 123 VAL A N 1
ATOM 1001 C CA . VAL A 1 123 ? -19.115 18.006 54.056 1.00 76.44 123 VAL A CA 1
ATOM 1002 C C . VAL A 1 123 ? -18.483 19.323 53.587 1.00 76.44 123 VAL A C 1
ATOM 1004 O O . VAL A 1 123 ? -18.581 20.329 54.290 1.00 76.44 123 VAL A O 1
ATOM 1007 N N . GLN A 1 124 ? -17.885 19.359 52.391 1.00 75.00 124 GLN A N 1
ATOM 1008 C CA . GLN A 1 124 ? -17.307 20.586 51.828 1.00 75.00 124 GLN A CA 1
ATOM 1009 C C . GLN A 1 124 ? -18.378 21.647 51.535 1.00 75.00 124 GLN A C 1
ATOM 1011 O O . GLN A 1 124 ? -18.204 22.808 51.905 1.00 75.00 124 GLN A O 1
ATOM 1016 N N . LEU A 1 125 ? -19.515 21.256 50.947 1.00 81.12 125 LEU A N 1
ATOM 1017 C CA . LEU A 1 125 ? -20.645 22.163 50.723 1.00 81.12 125 LEU A CA 1
ATOM 1018 C C . LEU A 1 125 ? -21.195 22.720 52.046 1.00 81.12 125 LEU A C 1
ATOM 1020 O O . LEU A 1 125 ? -21.399 23.927 52.157 1.00 81.12 125 LEU A O 1
ATOM 1024 N N . ALA A 1 126 ? -21.360 21.879 53.073 1.00 81.12 126 ALA A N 1
ATOM 1025 C CA . ALA A 1 126 ? -21.802 22.323 54.395 1.00 81.12 126 ALA A CA 1
ATOM 1026 C C . ALA A 1 126 ? -20.833 23.343 55.026 1.00 81.12 126 ALA A C 1
ATOM 1028 O O . ALA A 1 126 ? -21.278 24.354 55.573 1.00 81.12 126 ALA A O 1
ATOM 1029 N N . ALA A 1 127 ? -19.518 23.132 54.900 1.00 82.75 127 ALA A N 1
ATOM 1030 C CA . ALA A 1 127 ? -18.508 24.076 55.380 1.00 82.75 127 ALA A CA 1
ATOM 1031 C C . ALA A 1 127 ? -18.572 25.435 54.651 1.00 82.75 127 ALA A C 1
ATOM 1033 O O . ALA A 1 127 ? -18.493 26.483 55.295 1.00 82.75 127 ALA A O 1
ATOM 1034 N N . ILE A 1 128 ? -18.785 25.437 53.329 1.00 87.31 128 ILE A N 1
ATOM 1035 C CA . ILE A 1 128 ? -18.948 26.664 52.528 1.00 87.31 128 ILE A CA 1
ATOM 1036 C C . ILE A 1 128 ? -20.238 27.409 52.915 1.00 87.31 128 ILE A C 1
ATOM 1038 O O . ILE A 1 128 ? -20.221 28.633 53.077 1.00 87.31 128 ILE A O 1
ATOM 1042 N N . CYS A 1 129 ? -21.347 26.695 53.132 1.00 88.12 129 CYS A N 1
ATOM 1043 C CA . CYS A 1 129 ? -22.598 27.284 53.619 1.00 88.12 129 CYS A CA 1
ATOM 1044 C C . CYS A 1 129 ? -22.442 27.909 55.017 1.00 88.12 129 CYS A C 1
ATOM 1046 O O . CYS A 1 129 ? -22.907 29.024 55.243 1.00 88.12 129 CYS A O 1
ATOM 1048 N N . LEU A 1 130 ? -21.740 27.247 55.942 1.00 89.19 130 LEU A N 1
ATOM 1049 C CA . LEU A 1 130 ? -21.463 27.795 57.276 1.00 89.19 130 LEU A CA 1
ATOM 1050 C C . LEU A 1 130 ? -20.557 29.036 57.217 1.00 89.19 130 LEU A C 1
ATOM 1052 O O . LEU A 1 130 ? -20.851 30.040 57.867 1.00 89.19 130 LEU A O 1
ATOM 1056 N N . GLY A 1 131 ? -19.496 29.003 56.404 1.00 89.00 131 GLY A N 1
ATOM 1057 C CA . GLY A 1 131 ? -18.587 30.138 56.221 1.00 89.00 131 GLY A CA 1
ATOM 1058 C C . GLY A 1 131 ? -19.276 31.365 55.616 1.00 89.00 131 GLY A C 1
ATOM 1059 O O . GLY A 1 131 ? -19.139 32.474 56.130 1.00 89.00 131 GLY A O 1
ATOM 1060 N N . THR A 1 132 ? -20.081 31.173 54.567 1.00 88.50 132 THR A N 1
ATOM 1061 C CA . THR A 1 132 ? -20.852 32.265 53.945 1.00 88.50 132 THR A CA 1
ATOM 1062 C C . THR A 1 132 ? -21.913 32.838 54.888 1.00 88.50 132 THR A C 1
ATOM 1064 O O . THR A 1 132 ? -22.053 34.059 54.967 1.00 88.50 132 THR A O 1
ATOM 1067 N N . PHE A 1 133 ? -22.597 32.003 55.677 1.00 90.81 133 PHE A N 1
ATOM 1068 C CA . PHE A 1 133 ? -23.554 32.468 56.686 1.00 90.81 133 PHE A CA 1
ATOM 1069 C C . PHE A 1 133 ? -22.876 33.287 57.801 1.00 90.81 133 PHE A C 1
ATOM 1071 O O . PHE A 1 133 ? -23.378 34.346 58.183 1.00 90.81 133 PHE A O 1
ATOM 1078 N N . ALA A 1 134 ? -21.693 32.868 58.265 1.00 88.88 134 ALA A N 1
ATOM 1079 C CA . ALA A 1 134 ? -20.901 33.623 59.237 1.00 88.88 134 ALA A CA 1
ATOM 1080 C C . ALA A 1 134 ? -20.455 34.996 58.694 1.00 88.88 134 ALA A C 1
ATOM 1082 O O . ALA A 1 134 ? -20.571 36.002 59.397 1.00 88.88 134 ALA A O 1
ATOM 1083 N N . VAL A 1 135 ? -20.015 35.070 57.431 1.00 89.62 135 VAL A N 1
ATOM 1084 C CA . VAL A 1 135 ? -19.677 36.345 56.769 1.00 89.62 135 VAL A CA 1
ATOM 1085 C C . VAL A 1 135 ? -20.902 37.256 56.661 1.00 89.62 135 VAL A C 1
ATOM 1087 O O . VAL A 1 135 ? -20.807 38.435 56.998 1.00 89.62 135 VAL A O 1
ATOM 1090 N N . LEU A 1 136 ? -22.071 36.730 56.278 1.00 88.81 136 LEU A N 1
ATOM 1091 C CA . LEU A 1 136 ? -23.312 37.513 56.209 1.00 88.81 136 LEU A CA 1
ATOM 1092 C C . LEU A 1 136 ? -23.728 38.075 57.579 1.00 88.81 136 LEU A C 1
ATOM 1094 O O . LEU A 1 136 ? -24.121 39.240 57.660 1.00 88.81 136 LEU A O 1
ATOM 1098 N N . ILE A 1 137 ? -23.579 37.302 58.661 1.00 88.69 137 ILE A N 1
ATOM 1099 C CA . ILE A 1 137 ? -23.804 37.783 60.035 1.00 88.69 137 ILE A CA 1
ATOM 1100 C C . ILE A 1 137 ? -22.821 38.908 60.389 1.00 88.69 137 ILE A C 1
ATOM 1102 O O . ILE A 1 137 ? -23.245 39.945 60.900 1.00 88.69 137 ILE A O 1
ATOM 1106 N N . LEU A 1 138 ? -21.528 38.755 60.088 1.00 87.62 138 LEU A N 1
ATOM 1107 C CA . LEU A 1 138 ? -20.522 39.794 60.344 1.00 87.62 138 LEU A CA 1
ATOM 1108 C C . LEU A 1 138 ? -20.809 41.079 59.550 1.00 87.62 138 LEU A C 1
ATOM 1110 O O . LEU A 1 138 ? -20.730 42.176 60.109 1.00 87.62 138 LEU A O 1
ATOM 1114 N N . CYS A 1 139 ? -21.220 40.963 58.284 1.00 86.25 139 CYS A N 1
ATOM 1115 C CA . CYS A 1 139 ? -21.655 42.094 57.466 1.00 86.25 139 CYS A CA 1
ATOM 1116 C C . CYS A 1 139 ? -22.910 42.775 58.036 1.00 86.25 139 CYS A C 1
ATOM 1118 O O . CYS A 1 139 ? -22.947 44.003 58.108 1.00 86.25 139 CYS A O 1
ATOM 1120 N N . LEU A 1 140 ? -23.910 42.014 58.496 1.00 84.62 140 LEU A N 1
ATOM 1121 C CA . LEU A 1 140 ? -25.104 42.561 59.152 1.00 84.62 140 LEU A CA 1
ATOM 1122 C C . LEU A 1 140 ? -24.752 43.299 60.449 1.00 84.62 140 LEU A C 1
ATOM 1124 O O . LEU A 1 140 ? -25.165 44.445 60.623 1.00 84.62 140 LEU A O 1
ATOM 1128 N N . VAL A 1 141 ? -23.926 42.709 61.319 1.00 84.62 141 VAL A N 1
ATOM 1129 C CA . VAL A 1 141 ? -23.449 43.350 62.558 1.00 84.62 141 VAL A CA 1
ATOM 1130 C C . VAL A 1 141 ? -22.656 44.626 62.254 1.00 84.62 141 VAL A C 1
ATOM 1132 O O . VAL A 1 141 ? -22.842 45.639 62.932 1.00 84.62 141 VAL A O 1
ATOM 1135 N N . PHE A 1 142 ? -21.818 44.626 61.214 1.00 81.56 142 PHE A N 1
ATOM 1136 C CA . PHE A 1 142 ? -21.085 45.814 60.772 1.00 81.56 142 PHE A CA 1
ATOM 1137 C C . PHE A 1 142 ? -22.023 46.913 60.246 1.00 81.56 142 PHE A C 1
ATOM 1139 O O . PHE A 1 142 ? -21.895 48.069 60.647 1.00 81.56 142 PHE A O 1
ATOM 1146 N N . VAL A 1 143 ? -23.009 46.569 59.410 1.00 79.19 143 VAL A N 1
ATOM 1147 C CA . VAL A 1 143 ? -24.009 47.519 58.888 1.00 79.19 143 VAL A CA 1
ATOM 1148 C C . VAL A 1 143 ? -24.901 48.067 60.005 1.00 79.19 143 VAL A C 1
ATOM 1150 O O . VAL A 1 143 ? -25.175 49.265 60.020 1.00 79.19 143 VAL A O 1
ATOM 1153 N N . MET A 1 144 ? -25.311 47.242 60.972 1.00 75.06 144 MET A N 1
ATOM 1154 C CA . MET A 1 144 ? -26.081 47.690 62.138 1.00 75.06 144 MET A CA 1
ATOM 1155 C C . MET A 1 144 ? -25.259 48.629 63.029 1.00 75.06 144 MET A C 1
ATOM 1157 O O . MET A 1 144 ? -25.747 49.703 63.378 1.00 75.06 144 MET A O 1
ATOM 1161 N N . ARG A 1 145 ? -23.988 48.304 63.313 1.00 69.62 145 ARG A N 1
ATOM 1162 C CA . ARG A 1 145 ? -23.064 49.212 64.021 1.00 69.62 145 ARG A CA 1
ATOM 1163 C C . ARG A 1 145 ? -22.871 50.532 63.270 1.00 69.62 145 ARG A C 1
ATOM 1165 O O . ARG A 1 145 ? -22.942 51.588 63.890 1.00 69.62 145 ARG A O 1
ATOM 1172 N N . LYS A 1 146 ? -22.705 50.493 61.943 1.00 63.50 146 LYS A N 1
ATOM 1173 C CA . LYS A 1 146 ? -22.528 51.692 61.105 1.00 63.50 146 LYS A CA 1
ATOM 1174 C C . LYS A 1 146 ? -23.810 52.527 60.960 1.00 63.50 146 LYS A C 1
ATOM 1176 O O . LYS A 1 146 ? -23.716 53.732 60.775 1.00 63.50 146 LYS A O 1
ATOM 1181 N N . LYS A 1 147 ? -25.001 51.930 61.097 1.00 58.81 147 LYS A N 1
ATOM 1182 C CA . LYS A 1 147 ? -26.280 52.663 61.200 1.00 58.81 147 LYS A CA 1
ATOM 1183 C C . LYS A 1 147 ? -26.526 53.268 62.588 1.00 58.81 147 LYS A C 1
ATOM 1185 O O . LYS A 1 147 ? -27.236 54.262 62.679 1.00 58.81 147 LYS A O 1
ATOM 1190 N N . HIS A 1 148 ? -25.935 52.711 63.647 1.00 58.81 148 HIS A N 1
ATOM 1191 C CA . HIS A 1 148 ? -26.028 53.257 65.009 1.00 58.81 148 HIS A CA 1
ATOM 1192 C C . HIS A 1 148 ? -25.022 54.384 65.311 1.00 58.81 148 HIS A C 1
ATOM 1194 O O . HIS A 1 148 ? -25.137 55.029 66.352 1.00 58.81 148 HIS A O 1
ATOM 1200 N N . LEU A 1 149 ? -24.043 54.628 64.431 1.00 47.72 149 LEU A N 1
ATOM 1201 C CA . LEU A 1 149 ? -22.946 55.578 64.640 1.00 47.72 149 LEU A CA 1
ATOM 1202 C C . LEU A 1 149 ? -22.741 56.491 63.419 1.00 47.72 149 LEU A C 1
ATOM 1204 O O . LEU A 1 149 ? -22.037 56.129 62.480 1.00 47.72 149 LEU A O 1
ATOM 1208 N N . GLY A 1 150 ? -23.285 57.712 63.490 1.00 40.78 150 GLY A N 1
ATOM 1209 C CA . GLY A 1 150 ? -22.863 58.840 62.646 1.00 40.78 150 GLY A CA 1
ATOM 1210 C C . GLY A 1 150 ? -23.889 59.345 61.626 1.00 40.78 150 GLY A C 1
ATOM 1211 O O . GLY A 1 150 ? -23.885 58.942 60.467 1.00 40.78 150 GLY A O 1
ATOM 1212 N N . VAL A 1 151 ? -24.694 60.329 62.039 1.00 45.25 151 VAL A N 1
ATOM 1213 C CA . VAL A 1 151 ? -25.297 61.324 61.131 1.00 45.25 151 VAL A CA 1
ATOM 1214 C C . VAL A 1 151 ? -24.379 62.562 61.120 1.00 45.25 151 VAL A C 1
ATOM 1216 O O . VAL A 1 151 ? -23.752 62.847 62.138 1.00 45.25 151 VAL A O 1
ATOM 1219 N N . PHE A 1 152 ? -24.328 63.305 60.001 1.00 41.94 152 PHE A N 1
ATOM 1220 C CA . PHE A 1 152 ? -23.319 64.340 59.656 1.00 41.94 152 PHE A CA 1
ATOM 1221 C C . PHE A 1 152 ? -21.923 63.749 59.328 1.00 41.94 152 PHE A C 1
ATOM 1223 O O . PHE A 1 152 ? -21.585 62.664 59.780 1.00 41.94 152 PHE A O 1
ATOM 1230 N N . ARG A 1 153 ? -21.071 64.365 58.485 1.00 35.19 153 ARG A N 1
ATOM 1231 C CA . ARG A 1 153 ? -20.937 65.782 58.060 1.00 35.19 153 ARG A CA 1
ATOM 1232 C C . ARG A 1 153 ? -20.515 65.904 56.567 1.00 35.19 153 ARG A C 1
ATOM 1234 O O . ARG A 1 153 ? -20.167 64.908 55.947 1.00 35.19 153 ARG A O 1
ATOM 1241 N N . LYS A 1 154 ? -20.574 67.114 55.983 1.00 36.91 154 LYS A N 1
ATOM 1242 C CA . LYS A 1 154 ? -20.274 67.449 54.559 1.00 36.91 154 LYS A CA 1
ATOM 1243 C C . LYS A 1 154 ? -18.963 68.261 54.383 1.00 36.91 154 LYS A C 1
ATOM 1245 O O . LYS A 1 154 ? -18.468 68.794 55.373 1.00 36.91 154 LYS A O 1
ATOM 1250 N N . LYS A 1 155 ? -18.574 68.482 53.105 1.00 31.61 155 LYS A N 1
ATOM 1251 C CA . LYS A 1 155 ? -17.463 69.311 52.538 1.00 31.61 155 LYS A CA 1
ATOM 1252 C C . LYS A 1 155 ? -16.056 68.666 52.571 1.00 31.61 155 LYS A C 1
ATOM 1254 O O . LYS A 1 155 ? -15.825 67.813 53.415 1.00 31.61 155 LYS A O 1
ATOM 1259 N N . ALA A 1 156 ? -15.116 69.005 51.670 1.00 31.88 156 ALA A N 1
ATOM 1260 C CA . ALA A 1 156 ? -15.096 70.054 50.621 1.00 31.88 156 ALA A CA 1
ATOM 1261 C C . ALA A 1 156 ? -14.505 69.568 49.267 1.00 31.88 156 ALA A C 1
ATOM 1263 O O . ALA A 1 156 ? -14.087 68.421 49.151 1.00 31.88 156 ALA A O 1
ATOM 1264 N N . THR A 1 157 ? -14.477 70.460 48.270 1.00 34.84 157 THR A N 1
ATOM 1265 C CA . THR A 1 157 ? -13.833 70.330 46.944 1.00 34.84 157 THR A CA 1
ATOM 1266 C C . THR A 1 157 ? -12.734 71.384 46.788 1.00 34.84 157 THR A C 1
ATOM 1268 O O . THR A 1 157 ? -12.990 72.530 47.153 1.00 34.84 157 THR A O 1
ATOM 1271 N N . GLU A 1 158 ? -11.603 71.037 46.170 1.00 30.31 158 GLU A N 1
ATOM 1272 C CA . GLU A 1 158 ? -10.618 71.975 45.592 1.00 30.31 158 GLU A CA 1
ATOM 1273 C C . GLU A 1 158 ? -10.113 71.435 44.232 1.00 30.31 158 GLU A C 1
ATOM 1275 O O . GLU A 1 158 ? -10.495 70.335 43.827 1.00 30.31 158 GLU A O 1
ATOM 1280 N N . GLU A 1 159 ? -9.353 72.245 43.490 1.00 28.00 159 GLU A N 1
ATOM 1281 C CA . GLU A 1 159 ? -9.209 72.192 42.022 1.00 28.00 159 GLU A CA 1
ATOM 1282 C C . GLU A 1 159 ? -7.765 72.552 41.578 1.00 28.00 159 GLU A C 1
ATOM 1284 O O . GLU A 1 159 ? -7.008 73.085 42.386 1.00 28.00 159 GLU A O 1
ATOM 1289 N N . PHE A 1 160 ? -7.415 72.327 40.295 1.00 27.08 160 PHE A N 1
ATOM 1290 C CA . PHE A 1 160 ? -6.110 72.615 39.640 1.00 27.08 160 PHE A CA 1
ATOM 1291 C C . PHE A 1 160 ? -4.911 71.726 40.077 1.00 27.08 160 PHE A C 1
ATOM 1293 O O . PHE A 1 160 ? -4.921 71.151 41.158 1.00 27.08 160 PHE A O 1
ATOM 1300 N N . SER A 1 161 ? -3.848 71.504 39.279 1.00 27.42 161 SER A N 1
ATOM 1301 C CA . SER A 1 161 ? -3.509 71.878 37.880 1.00 27.42 161 SER A CA 1
ATOM 1302 C C . SER A 1 161 ? -2.605 70.813 37.205 1.00 27.42 161 SER A C 1
ATOM 1304 O O . SER A 1 161 ? -2.083 69.915 37.860 1.00 27.42 161 SER A O 1
ATOM 1306 N N . VAL A 1 162 ? -2.399 70.921 35.882 1.00 32.44 162 VAL A N 1
ATOM 1307 C CA . VAL A 1 162 ? -1.497 70.091 35.040 1.00 32.44 162 VAL A CA 1
ATOM 1308 C C . VAL A 1 162 ? -0.601 71.021 34.199 1.00 32.44 162 VAL A C 1
ATOM 1310 O O . VAL A 1 162 ? -1.099 72.093 33.868 1.00 32.44 162 VAL A O 1
ATOM 1313 N N . VAL A 1 163 ? 0.648 70.608 33.862 1.00 29.61 163 VAL A N 1
ATOM 1314 C CA . VAL A 1 163 ? 1.701 71.203 32.957 1.00 29.61 163 VAL A CA 1
ATOM 1315 C C . VAL A 1 163 ? 3.078 71.091 33.662 1.00 29.61 163 VAL A C 1
ATOM 1317 O O . VAL A 1 163 ? 3.144 71.446 34.831 1.00 29.61 163 VAL A O 1
ATOM 1320 N N . TYR A 1 164 ? 4.235 70.703 33.089 1.00 31.56 164 TYR A N 1
ATOM 1321 C CA . TYR A 1 164 ? 4.654 69.886 31.918 1.00 31.56 164 TYR A CA 1
ATOM 1322 C C . TYR A 1 164 ? 6.188 69.602 32.039 1.00 31.56 164 TYR A C 1
ATOM 1324 O O . TYR A 1 164 ? 6.799 70.063 33.001 1.00 31.56 164 TYR A O 1
ATOM 1332 N N . LEU A 1 165 ? 6.789 68.966 31.009 1.00 28.16 165 LEU A N 1
ATOM 1333 C CA . LEU A 1 165 ? 8.221 68.916 30.590 1.00 28.16 165 LEU A CA 1
ATOM 1334 C C . LEU A 1 165 ? 8.961 67.568 30.793 1.00 28.16 165 LEU A C 1
ATOM 1336 O O . LEU A 1 165 ? 8.830 66.961 31.847 1.00 28.16 165 LEU A O 1
ATOM 1340 N N . ASN A 1 166 ? 9.836 67.099 29.881 1.00 28.14 166 ASN A N 1
ATOM 1341 C CA . ASN A 1 166 ? 9.858 67.208 28.401 1.00 28.14 166 ASN A CA 1
ATOM 1342 C C . ASN A 1 166 ? 10.876 66.206 27.774 1.00 28.14 166 ASN A C 1
ATOM 1344 O O . ASN A 1 166 ? 11.568 65.515 28.516 1.00 28.14 166 ASN A O 1
ATOM 1348 N N . SER A 1 167 ? 11.061 66.262 26.439 1.00 30.34 167 SER A N 1
ATOM 1349 C CA . SER A 1 167 ? 12.207 65.738 25.635 1.00 30.34 167 SER A CA 1
ATOM 1350 C C . SER A 1 167 ? 12.259 64.215 25.341 1.00 30.34 167 SER A C 1
ATOM 1352 O O . SER A 1 167 ? 11.905 63.418 26.200 1.00 30.34 167 SER A O 1
ATOM 1354 N N . THR A 1 168 ? 12.664 63.725 24.150 1.00 30.66 168 THR A N 1
ATOM 1355 C CA . THR A 1 168 ? 12.925 64.405 22.847 1.00 30.66 168 THR A CA 1
ATOM 1356 C C . THR A 1 168 ? 12.740 63.475 21.626 1.00 30.66 168 THR A C 1
ATOM 1358 O O . THR A 1 168 ? 13.400 62.453 21.506 1.00 30.66 168 THR A O 1
ATOM 1361 N N . GLU A 1 169 ? 11.869 63.899 20.708 1.00 30.64 169 GLU A N 1
ATOM 1362 C CA . GLU A 1 169 ? 12.057 64.030 19.244 1.00 30.64 169 GLU A CA 1
ATOM 1363 C C . GLU A 1 169 ? 12.606 62.918 18.293 1.00 30.64 169 GLU A C 1
ATOM 1365 O O . GLU A 1 169 ? 13.801 62.792 18.057 1.00 30.64 169 GLU A O 1
ATOM 1370 N N . THR A 1 170 ? 11.672 62.421 17.458 1.00 29.11 170 THR A N 1
ATOM 1371 C CA . THR A 1 170 ? 11.660 62.480 15.960 1.00 29.11 170 THR A CA 1
ATOM 1372 C C . THR A 1 170 ? 12.302 61.420 15.033 1.00 29.11 170 THR A C 1
ATOM 1374 O O . THR A 1 170 ? 13.466 61.070 15.152 1.00 29.11 170 THR A O 1
ATOM 1377 N N . ARG A 1 171 ? 11.535 61.160 13.943 1.00 27.94 171 ARG A N 1
ATOM 1378 C CA . ARG A 1 171 ? 11.905 60.737 12.559 1.00 27.94 171 ARG A CA 1
ATOM 1379 C C . ARG A 1 171 ? 12.473 59.311 12.368 1.00 27.94 171 ARG A C 1
ATOM 1381 O O . ARG A 1 171 ? 13.128 58.778 13.244 1.00 27.94 171 ARG A O 1
ATOM 1388 N N . GLY A 1 172 ? 12.236 58.638 11.232 1.00 28.92 172 GLY A N 1
ATOM 1389 C CA . GLY A 1 172 ? 11.487 59.010 10.012 1.00 28.92 172 GLY A CA 1
ATOM 1390 C C . GLY A 1 172 ? 11.147 57.789 9.127 1.00 28.92 172 GLY A C 1
ATOM 1391 O O . GLY A 1 172 ? 11.369 56.658 9.545 1.00 28.92 172 GLY A O 1
ATOM 1392 N N . LEU A 1 173 ? 10.581 58.007 7.930 1.00 31.91 173 LEU A N 1
ATOM 1393 C CA . LEU A 1 173 ? 10.241 56.946 6.959 1.00 31.91 173 LEU A CA 1
ATOM 1394 C C . LEU A 1 173 ? 11.444 56.585 6.066 1.00 31.91 173 LEU A C 1
ATOM 1396 O O . LEU A 1 173 ? 12.172 57.504 5.700 1.00 31.91 173 LEU A O 1
ATOM 1400 N N . MET A 1 174 ? 11.550 55.322 5.618 1.00 29.64 174 MET A N 1
ATOM 1401 C CA . MET A 1 174 ? 11.675 54.955 4.185 1.00 29.64 174 MET A CA 1
ATOM 1402 C C . MET A 1 174 ? 11.722 53.429 3.926 1.00 29.64 174 MET A C 1
ATOM 1404 O O . MET A 1 174 ? 12.417 52.708 4.631 1.00 29.64 174 MET A O 1
ATOM 1408 N N . ASP A 1 175 ? 10.942 53.003 2.925 1.00 30.92 175 ASP A N 1
ATOM 1409 C CA . ASP A 1 175 ? 11.183 52.088 1.783 1.00 30.92 175 ASP A CA 1
ATOM 1410 C C . ASP A 1 175 ? 12.029 50.780 1.877 1.00 30.92 175 ASP A C 1
ATOM 1412 O O . ASP A 1 175 ? 12.978 50.676 2.652 1.00 30.92 175 ASP A O 1
ATOM 1416 N N . PRO A 1 176 ? 11.710 49.753 1.047 1.00 41.81 176 PRO A N 1
ATOM 1417 C CA . PRO A 1 176 ? 12.407 48.460 1.014 1.00 41.81 176 PRO A CA 1
ATOM 1418 C C . PRO A 1 176 ? 13.596 48.406 0.021 1.00 41.81 176 PRO A C 1
ATOM 1420 O O . PRO A 1 176 ? 13.622 49.175 -0.941 1.00 41.81 176 PRO A O 1
ATOM 1423 N N . PRO A 1 177 ? 14.540 47.449 0.166 1.00 38.28 177 PRO A N 1
ATOM 1424 C CA . PRO A 1 177 ? 15.596 47.197 -0.819 1.00 38.28 177 PRO A CA 1
ATOM 1425 C C . PRO A 1 177 ? 15.117 46.323 -1.991 1.00 38.28 177 PRO A C 1
ATOM 1427 O O . PRO A 1 177 ? 14.389 45.349 -1.791 1.00 38.28 177 PRO A O 1
ATOM 1430 N N . THR A 1 178 ? 15.590 46.637 -3.196 1.00 29.00 178 THR A N 1
ATOM 1431 C CA . THR A 1 178 ? 15.406 45.858 -4.433 1.00 29.00 178 THR A CA 1
ATOM 1432 C C . THR A 1 178 ? 16.555 44.882 -4.705 1.00 29.00 178 THR A C 1
ATOM 1434 O O . THR A 1 178 ? 17.647 45.024 -4.161 1.00 29.00 178 THR A O 1
ATOM 1437 N N . ASP A 1 179 ? 16.268 43.935 -5.598 1.00 28.11 179 ASP A N 1
ATOM 1438 C CA . ASP A 1 179 ? 17.133 43.188 -6.524 1.00 28.11 179 ASP A CA 1
ATOM 1439 C C . ASP A 1 179 ? 18.663 43.392 -6.493 1.00 28.11 179 ASP A C 1
ATOM 1441 O O . ASP A 1 179 ? 19.186 44.503 -6.599 1.00 28.11 179 ASP A O 1
ATOM 1445 N N . THR A 1 180 ? 19.379 42.266 -6.565 1.00 32.78 180 THR A N 1
ATOM 1446 C CA . THR A 1 180 ? 20.736 42.181 -7.125 1.00 32.78 180 THR A CA 1
ATOM 1447 C C . THR A 1 180 ? 20.779 41.121 -8.220 1.00 32.78 180 THR A C 1
ATOM 1449 O O . THR A 1 180 ? 20.590 39.932 -7.962 1.00 32.78 180 THR A O 1
ATOM 1452 N N . GLU A 1 181 ? 21.055 41.548 -9.451 1.00 28.56 181 GLU A N 1
ATOM 1453 C CA . GLU A 1 181 ? 21.377 40.641 -10.554 1.00 28.56 181 GLU A CA 1
ATOM 1454 C C . GLU A 1 181 ? 22.726 39.951 -10.295 1.00 28.56 181 GLU A C 1
ATOM 1456 O O . GLU A 1 181 ? 23.669 40.569 -9.795 1.00 28.56 181 GLU A O 1
ATOM 1461 N N . LEU A 1 182 ? 22.845 38.679 -10.686 1.00 28.53 182 LEU A N 1
ATOM 1462 C CA . LEU A 1 182 ? 24.129 37.986 -10.787 1.00 28.53 182 LEU A CA 1
ATOM 1463 C C . LEU A 1 182 ? 24.319 37.453 -12.207 1.00 28.53 182 LEU A C 1
ATOM 1465 O O . LEU A 1 182 ? 23.423 36.847 -12.793 1.00 28.53 182 LEU A O 1
ATOM 1469 N N . VAL A 1 183 ? 25.499 37.733 -12.754 1.00 29.05 183 VAL A N 1
ATOM 1470 C CA . VAL A 1 183 ? 25.847 37.514 -14.161 1.00 29.05 183 VAL A CA 1
ATOM 1471 C C . VAL A 1 183 ? 25.957 36.021 -14.474 1.00 29.05 183 VAL A C 1
ATOM 1473 O O . VAL A 1 183 ? 26.587 35.265 -13.736 1.00 29.05 183 VAL A O 1
ATOM 1476 N N . VAL A 1 184 ? 25.390 35.608 -15.610 1.00 30.41 184 VAL A N 1
ATOM 1477 C CA . VAL A 1 184 ? 25.567 34.261 -16.167 1.00 30.41 184 VAL A CA 1
ATOM 1478 C C . VAL A 1 184 ? 26.738 34.269 -17.149 1.00 30.41 184 VAL A C 1
ATOM 1480 O O . VAL A 1 184 ? 26.589 34.713 -18.285 1.00 30.41 184 VAL A O 1
ATOM 1483 N N . GLU A 1 185 ? 27.881 33.717 -16.741 1.00 27.52 185 GLU A N 1
ATOM 1484 C CA . GLU A 1 185 ? 28.980 33.366 -17.647 1.00 27.52 185 GLU A CA 1
ATOM 1485 C C . GLU A 1 185 ? 29.386 31.891 -17.493 1.00 27.52 185 GLU A C 1
ATOM 1487 O O . GLU A 1 185 ? 29.644 31.406 -16.396 1.00 27.52 185 GLU A O 1
ATOM 1492 N N . GLY A 1 186 ? 29.482 31.188 -18.627 1.00 33.09 186 GLY A N 1
ATOM 1493 C CA . GLY A 1 186 ? 30.465 30.116 -18.832 1.00 33.09 186 GLY A CA 1
ATOM 1494 C C . GLY A 1 186 ? 30.438 28.879 -17.923 1.00 33.09 186 GLY A C 1
ATOM 1495 O O . GLY A 1 186 ? 31.496 28.479 -17.444 1.00 33.09 186 GLY A O 1
ATOM 1496 N N . ALA A 1 187 ? 29.299 28.199 -17.753 1.00 27.80 187 ALA A N 1
ATOM 1497 C CA . ALA A 1 187 ? 29.298 26.855 -17.160 1.00 27.80 187 ALA A CA 1
ATOM 1498 C C . ALA A 1 187 ? 29.939 25.815 -18.110 1.00 27.80 187 ALA A C 1
ATOM 1500 O O . ALA A 1 187 ? 29.295 25.306 -19.030 1.00 27.80 187 ALA A O 1
ATOM 1501 N N . THR A 1 188 ? 31.216 25.495 -17.888 1.00 29.14 188 THR A N 1
ATOM 1502 C CA . THR A 1 188 ? 31.884 24.325 -18.484 1.00 29.14 188 THR A CA 1
ATOM 1503 C C . THR A 1 188 ? 31.364 23.014 -17.880 1.00 29.14 188 THR A C 1
ATOM 1505 O O . THR A 1 188 ? 30.812 23.007 -16.783 1.00 29.14 188 THR A O 1
ATOM 1508 N N . TRP A 1 189 ? 31.539 21.900 -18.599 1.00 36.81 189 TRP A N 1
ATOM 1509 C CA . TRP A 1 189 ? 31.046 20.572 -18.202 1.00 36.81 189 TRP A CA 1
ATOM 1510 C C . TRP A 1 189 ? 31.647 20.024 -16.892 1.00 36.81 189 TRP A C 1
ATOM 1512 O O . TRP A 1 189 ? 32.819 20.255 -16.604 1.00 36.81 189 TRP A O 1
ATOM 1522 N N . ASP A 1 190 ? 30.828 19.213 -16.209 1.00 42.38 190 ASP A N 1
ATOM 1523 C CA . ASP A 1 190 ? 31.062 18.406 -14.997 1.00 42.38 190 ASP A CA 1
ATOM 1524 C C . ASP A 1 190 ? 31.509 19.127 -13.709 1.00 42.38 190 ASP A C 1
ATOM 1526 O O . ASP A 1 190 ? 32.459 19.907 -13.669 1.00 42.38 190 ASP A O 1
ATOM 1530 N N . PRO A 1 191 ? 30.871 18.758 -12.583 1.00 37.75 191 PRO A N 1
ATOM 1531 C CA . PRO A 1 191 ? 31.556 17.807 -11.703 1.00 37.75 191 PRO A CA 1
ATOM 1532 C C . PRO A 1 191 ? 30.752 16.530 -11.398 1.00 37.75 191 PRO A C 1
ATOM 1534 O O . PRO A 1 191 ? 29.524 16.526 -11.306 1.00 37.75 191 PRO A O 1
ATOM 1537 N N . LYS A 1 192 ? 31.491 15.437 -11.174 1.00 54.56 192 LYS A N 1
ATOM 1538 C CA . LYS A 1 192 ? 30.980 14.122 -10.743 1.00 54.56 192 LYS A CA 1
ATOM 1539 C C . LYS A 1 192 ? 30.312 14.204 -9.355 1.00 54.56 192 LYS A C 1
ATOM 1541 O O . LYS A 1 192 ? 30.712 15.055 -8.560 1.00 54.56 192 LYS A O 1
ATOM 1546 N N . PRO A 1 193 ? 29.342 13.325 -9.024 1.00 49.28 193 PRO A N 1
ATOM 1547 C CA . PRO A 1 193 ? 28.627 13.385 -7.748 1.00 49.28 193 PRO A CA 1
ATOM 1548 C C . PRO A 1 193 ? 29.579 13.242 -6.550 1.00 49.28 193 PRO A C 1
ATOM 1550 O O . PRO A 1 193 ? 30.218 12.207 -6.363 1.00 49.28 193 PRO A O 1
ATOM 1553 N N . GLY A 1 194 ? 29.655 14.294 -5.730 1.00 49.03 194 GLY A N 1
ATOM 1554 C CA . GLY A 1 194 ? 30.483 14.365 -4.522 1.00 49.03 194 GLY A CA 1
ATOM 1555 C C . GLY A 1 194 ? 29.868 13.611 -3.345 1.00 49.03 194 GLY A C 1
ATOM 1556 O O . GLY A 1 194 ? 29.485 14.228 -2.355 1.00 49.03 194 GLY A O 1
ATOM 1557 N N . PHE A 1 195 ? 29.739 12.292 -3.478 1.00 63.69 195 PHE A N 1
ATOM 1558 C CA . PHE A 1 195 ? 29.186 11.401 -2.461 1.00 63.69 195 PHE A CA 1
ATOM 1559 C C . PHE A 1 195 ? 30.238 10.378 -1.997 1.00 63.69 195 PHE A C 1
ATOM 1561 O O . PHE A 1 195 ? 30.963 9.829 -2.830 1.00 63.69 195 PHE A O 1
ATOM 1568 N N . ASP A 1 196 ? 30.314 10.089 -0.691 1.00 69.31 196 ASP A N 1
ATOM 1569 C CA . ASP A 1 196 ? 31.252 9.090 -0.158 1.00 69.31 196 ASP A CA 1
ATOM 1570 C C . ASP A 1 196 ? 30.763 7.658 -0.428 1.00 69.31 196 ASP A C 1
ATOM 1572 O O . ASP A 1 196 ? 30.025 7.034 0.338 1.00 69.31 196 ASP A O 1
ATOM 1576 N N . ALA A 1 197 ? 31.192 7.127 -1.571 1.00 72.38 197 ALA A N 1
ATOM 1577 C CA . ALA A 1 197 ? 30.889 5.765 -1.979 1.00 72.38 197 ALA A CA 1
ATOM 1578 C C . ALA A 1 197 ? 31.446 4.698 -1.014 1.00 72.38 197 ALA A C 1
ATOM 1580 O O . ALA A 1 197 ? 30.929 3.585 -1.019 1.00 72.38 197 ALA A O 1
ATOM 1581 N N . ILE A 1 198 ? 32.470 4.991 -0.202 1.00 78.38 198 ILE A N 1
ATOM 1582 C CA . ILE A 1 198 ? 33.109 4.001 0.678 1.00 78.38 198 ILE A CA 1
ATOM 1583 C C . ILE A 1 198 ? 32.214 3.730 1.890 1.00 78.38 198 ILE A C 1
ATOM 1585 O O . ILE A 1 198 ? 31.890 2.571 2.154 1.00 78.38 198 ILE A O 1
ATOM 1589 N N . GLU A 1 199 ? 31.742 4.785 2.565 1.00 79.12 199 GLU A N 1
ATOM 1590 C CA . GLU A 1 199 ? 30.831 4.663 3.716 1.00 79.12 199 GLU A CA 1
ATOM 1591 C C . GLU A 1 199 ? 29.555 3.888 3.340 1.00 79.12 199 GLU A C 1
ATOM 1593 O O . GLU A 1 199 ? 29.140 2.964 4.047 1.00 79.12 199 GLU A O 1
ATOM 1598 N N . ILE A 1 200 ? 28.970 4.188 2.172 1.00 79.69 200 ILE A N 1
ATOM 1599 C CA . ILE A 1 200 ? 27.793 3.458 1.690 1.00 79.69 200 ILE A CA 1
ATOM 1600 C C . ILE A 1 200 ? 28.105 2.022 1.281 1.00 79.69 200 ILE A C 1
ATOM 1602 O O . ILE A 1 200 ? 27.297 1.142 1.571 1.00 79.69 200 ILE A O 1
ATOM 1606 N N . VAL A 1 201 ? 29.236 1.738 0.635 1.00 86.06 201 VAL A N 1
ATOM 1607 C CA . VAL A 1 201 ? 29.582 0.357 0.265 1.00 86.06 201 VAL A CA 1
ATOM 1608 C C . VAL A 1 201 ? 29.706 -0.525 1.512 1.00 86.06 201 VAL A C 1
ATOM 1610 O O . VAL A 1 201 ? 29.189 -1.643 1.515 1.00 86.06 201 VAL A O 1
ATOM 1613 N N . ASP A 1 202 ? 30.295 -0.026 2.598 1.00 83.06 202 ASP A N 1
ATOM 1614 C CA . ASP A 1 202 ? 30.404 -0.797 3.839 1.00 83.06 202 ASP A CA 1
ATOM 1615 C C . ASP A 1 202 ? 29.068 -0.905 4.596 1.00 83.06 202 ASP A C 1
ATOM 1617 O O . ASP A 1 202 ? 28.757 -1.979 5.118 1.00 83.06 202 ASP A O 1
ATOM 1621 N N . MET A 1 203 ? 28.211 0.123 4.566 1.00 84.81 203 MET A N 1
ATOM 1622 C CA . MET A 1 203 ? 26.816 0.011 5.020 1.00 84.81 203 MET A CA 1
ATOM 1623 C C . MET A 1 203 ? 26.047 -1.069 4.233 1.00 84.81 203 MET A C 1
ATOM 1625 O O . MET A 1 203 ? 25.391 -1.922 4.831 1.00 84.81 203 MET A O 1
ATOM 1629 N N . LEU A 1 204 ? 26.125 -1.070 2.898 1.00 87.25 204 LEU A N 1
ATOM 1630 C CA . LEU A 1 204 ? 25.411 -2.027 2.041 1.00 87.25 204 LEU A CA 1
ATOM 1631 C C . LEU A 1 204 ? 25.897 -3.470 2.248 1.00 87.25 204 LEU A C 1
ATOM 1633 O O . LEU A 1 204 ? 25.083 -4.396 2.213 1.00 87.25 204 LEU A O 1
ATOM 1637 N N . LYS A 1 205 ? 27.195 -3.670 2.518 1.00 87.94 205 LYS A N 1
ATOM 1638 C CA . LYS A 1 205 ? 27.755 -4.975 2.911 1.00 87.94 205 LYS A CA 1
ATOM 1639 C C . LYS A 1 205 ? 27.227 -5.433 4.271 1.00 87.94 205 LYS A C 1
ATOM 1641 O O . LYS A 1 205 ? 26.795 -6.574 4.386 1.00 87.94 205 LYS A O 1
ATOM 1646 N N . GLN A 1 206 ? 27.199 -4.556 5.281 1.00 86.19 206 GLN A N 1
ATOM 1647 C CA . GLN A 1 206 ? 26.633 -4.878 6.603 1.00 86.19 206 GLN A CA 1
ATOM 1648 C C . GLN A 1 206 ? 25.146 -5.255 6.533 1.00 86.19 206 GLN A C 1
ATOM 1650 O O . GLN A 1 206 ? 24.678 -6.064 7.328 1.00 86.19 206 GLN A O 1
ATOM 1655 N N . GLN A 1 207 ? 24.407 -4.681 5.580 1.00 82.12 207 GLN A N 1
ATOM 1656 C CA . GLN A 1 207 ? 23.003 -5.007 5.315 1.00 82.12 207 GLN A CA 1
ATOM 1657 C C . GLN A 1 207 ? 22.812 -6.194 4.345 1.00 82.12 207 GLN A C 1
ATOM 1659 O O . GLN A 1 207 ? 21.675 -6.513 4.017 1.00 82.12 207 GLN A O 1
ATOM 1664 N N . ASN A 1 208 ? 23.892 -6.843 3.885 1.00 87.62 208 ASN A N 1
ATOM 1665 C CA . ASN A 1 208 ? 23.891 -7.957 2.924 1.00 87.62 208 ASN A CA 1
ATOM 1666 C C . ASN A 1 208 ? 23.096 -7.675 1.626 1.00 87.62 208 ASN A C 1
ATOM 1668 O O . ASN A 1 208 ? 22.403 -8.544 1.102 1.00 87.62 208 ASN A O 1
ATOM 1672 N N . ILE A 1 209 ? 23.196 -6.445 1.111 1.00 91.25 209 ILE A N 1
ATOM 1673 C CA . ILE A 1 209 ? 22.533 -5.991 -0.130 1.00 91.25 209 ILE A CA 1
ATOM 1674 C C . ILE A 1 209 ? 23.496 -5.307 -1.113 1.00 91.25 209 ILE A C 1
ATOM 1676 O O . ILE A 1 209 ? 23.054 -4.760 -2.122 1.00 91.25 209 ILE A O 1
ATOM 1680 N N . PHE A 1 210 ? 24.803 -5.307 -0.842 1.00 93.44 210 PHE A N 1
ATOM 1681 C CA . PHE A 1 210 ? 25.807 -4.806 -1.784 1.00 93.44 210 PHE A CA 1
ATOM 1682 C C . PHE A 1 210 ? 25.994 -5.769 -2.964 1.00 93.44 210 PHE A C 1
ATOM 1684 O O . PHE A 1 210 ? 26.210 -6.961 -2.757 1.00 93.44 210 PHE A O 1
ATOM 1691 N N . ILE A 1 211 ? 25.972 -5.240 -4.190 1.00 93.00 211 ILE A N 1
ATOM 1692 C CA . ILE A 1 211 ? 26.284 -5.985 -5.418 1.00 93.00 211 ILE A CA 1
ATOM 1693 C C . ILE A 1 211 ? 27.458 -5.311 -6.142 1.00 93.00 211 ILE A C 1
ATOM 1695 O O . ILE A 1 211 ? 27.425 -4.113 -6.438 1.00 93.00 211 ILE A O 1
ATOM 1699 N N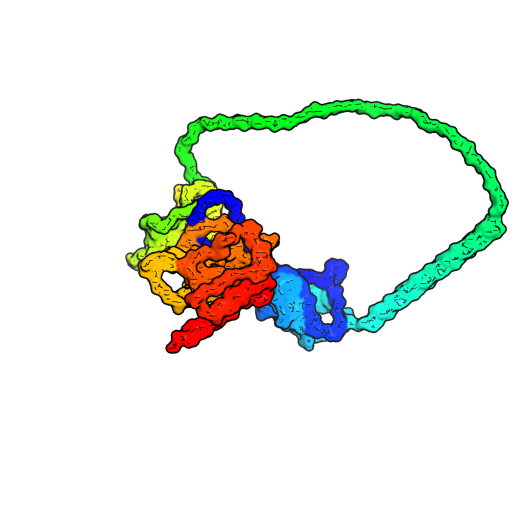 . GLU A 1 212 ? 28.495 -6.086 -6.459 1.00 92.38 212 GLU A N 1
ATOM 1700 C CA . GLU A 1 212 ? 29.655 -5.608 -7.218 1.00 92.38 212 GLU A CA 1
ATOM 1701 C C . GLU A 1 212 ? 29.251 -5.158 -8.630 1.00 92.38 212 GLU A C 1
ATOM 1703 O O . GLU A 1 212 ? 28.441 -5.802 -9.298 1.00 92.38 212 GLU A O 1
ATOM 1708 N N . ARG A 1 213 ? 29.807 -4.030 -9.088 1.00 92.44 213 ARG A N 1
ATOM 1709 C CA . ARG A 1 213 ? 29.410 -3.379 -10.350 1.00 92.44 213 ARG A CA 1
ATOM 1710 C C . ARG A 1 213 ? 29.586 -4.297 -11.564 1.00 92.44 213 ARG A C 1
ATOM 1712 O O . ARG A 1 213 ? 28.697 -4.357 -12.408 1.00 92.44 213 ARG A O 1
ATOM 1719 N N . ASP A 1 214 ? 30.663 -5.077 -11.584 1.00 91.81 214 ASP A N 1
ATOM 1720 C CA . ASP A 1 214 ? 31.023 -5.995 -12.673 1.00 91.81 214 ASP A CA 1
ATOM 1721 C C . ASP A 1 214 ? 30.060 -7.192 -12.827 1.00 91.81 214 ASP A C 1
ATOM 1723 O O . ASP A 1 214 ? 30.073 -7.873 -13.856 1.00 91.81 214 ASP A O 1
ATOM 1727 N N . LEU A 1 215 ? 29.192 -7.441 -11.836 1.00 92.81 215 LEU A N 1
ATOM 1728 C CA . LEU A 1 215 ? 28.127 -8.447 -11.912 1.00 92.81 215 LEU A CA 1
ATOM 1729 C C . LEU A 1 215 ? 26.862 -7.929 -12.615 1.00 92.81 215 LEU A C 1
ATOM 1731 O O . LEU A 1 215 ? 25.981 -8.729 -12.926 1.00 92.81 215 LEU A O 1
ATOM 1735 N N . VAL A 1 216 ? 26.744 -6.616 -12.854 1.00 93.75 216 VAL A N 1
ATOM 1736 C CA . VAL A 1 216 ? 25.511 -5.959 -13.317 1.00 93.75 216 VAL A CA 1
ATOM 1737 C C . VAL A 1 216 ? 25.685 -5.428 -14.738 1.00 93.75 216 VAL A C 1
ATOM 1739 O O . VAL A 1 216 ? 26.139 -4.307 -14.963 1.00 93.75 216 VAL A O 1
ATOM 1742 N N . ARG A 1 217 ? 25.265 -6.217 -15.728 1.00 93.50 217 ARG A N 1
ATOM 1743 C CA . ARG A 1 217 ? 25.309 -5.819 -17.138 1.00 93.50 217 ARG A CA 1
ATOM 1744 C C . ARG A 1 217 ? 24.000 -5.138 -17.540 1.00 93.50 217 ARG A C 1
ATOM 1746 O O . ARG A 1 217 ? 22.959 -5.789 -17.629 1.00 93.50 217 ARG A O 1
ATOM 1753 N N . LEU A 1 218 ? 24.047 -3.835 -17.818 1.00 91.38 218 LEU A N 1
ATOM 1754 C CA . LEU A 1 218 ? 22.903 -3.100 -18.371 1.00 91.38 218 LEU A CA 1
ATOM 1755 C C . LEU A 1 218 ? 22.553 -3.593 -19.790 1.00 91.38 218 LEU A C 1
ATOM 1757 O O . LEU A 1 218 ? 23.413 -4.048 -20.548 1.00 91.38 218 LEU A O 1
ATOM 1761 N N . GLY A 1 219 ? 21.268 -3.522 -20.128 1.00 89.38 219 GLY A N 1
ATOM 1762 C CA . GLY A 1 219 ? 20.689 -3.848 -21.429 1.00 89.38 219 GLY A CA 1
ATOM 1763 C C . GLY A 1 219 ? 19.933 -2.655 -22.017 1.00 89.38 219 GLY A C 1
ATOM 1764 O O . GLY A 1 219 ? 20.392 -1.519 -21.932 1.00 89.38 219 GLY A O 1
ATOM 1765 N N . GLN A 1 220 ? 18.779 -2.911 -22.637 1.00 87.06 220 GLN A N 1
ATOM 1766 C CA . GLN A 1 220 ? 17.930 -1.851 -23.190 1.00 87.06 220 GLN A CA 1
ATOM 1767 C C . GLN A 1 220 ? 17.297 -0.980 -22.092 1.00 87.06 220 GLN A C 1
ATOM 1769 O O . GLN A 1 220 ? 16.982 -1.471 -21.007 1.00 87.06 220 GLN A O 1
ATOM 1774 N N . ASP A 1 221 ? 17.078 0.301 -22.394 1.00 82.12 221 ASP A N 1
ATOM 1775 C CA . ASP A 1 221 ? 16.142 1.143 -21.641 1.00 82.12 221 ASP A CA 1
ATOM 1776 C C . ASP A 1 221 ? 14.730 0.541 -21.718 1.00 82.12 221 ASP A C 1
ATOM 1778 O O . ASP A 1 221 ? 14.313 0.057 -22.772 1.00 82.12 221 ASP A O 1
ATOM 1782 N N . ILE A 1 222 ? 14.015 0.559 -20.594 1.00 74.31 222 ILE A N 1
ATOM 1783 C CA . ILE A 1 222 ? 12.618 0.118 -20.488 1.00 74.31 222 ILE A CA 1
ATOM 1784 C C . ILE A 1 222 ? 11.715 1.179 -19.837 1.00 74.31 222 ILE A C 1
ATOM 1786 O O . ILE A 1 222 ? 10.519 0.933 -19.683 1.00 74.31 222 ILE A O 1
ATOM 1790 N N . GLY A 1 223 ? 12.244 2.348 -19.453 1.00 67.94 223 GLY A N 1
ATOM 1791 C CA . GLY A 1 223 ? 11.450 3.412 -18.840 1.00 67.94 223 GLY A CA 1
ATOM 1792 C C . GLY A 1 223 ? 12.265 4.592 -18.299 1.00 67.94 223 GLY A C 1
ATOM 1793 O O . GLY A 1 223 ? 13.231 4.428 -17.558 1.00 67.94 223 GLY A O 1
ATOM 1794 N N . HIS A 1 224 ? 11.806 5.811 -18.588 1.00 62.91 224 HIS A N 1
ATOM 1795 C CA . HIS A 1 224 ? 12.372 7.073 -18.097 1.00 62.91 224 HIS A CA 1
ATOM 1796 C C . HIS A 1 224 ? 11.402 7.795 -17.132 1.00 62.91 224 HIS A C 1
ATOM 1798 O O . HIS A 1 224 ? 10.195 7.803 -17.365 1.00 62.91 224 HIS A O 1
ATOM 1804 N N . GLY A 1 225 ? 11.919 8.459 -16.084 1.00 51.75 225 GLY A N 1
ATOM 1805 C CA . GLY A 1 225 ? 11.135 9.289 -15.143 1.00 51.75 225 GLY A CA 1
ATOM 1806 C C . GLY A 1 225 ? 12.004 10.084 -14.138 1.00 51.75 225 GLY A C 1
ATOM 1807 O O . GLY A 1 225 ? 13.178 9.754 -14.009 1.00 51.75 225 GLY A O 1
ATOM 1808 N N . ASN A 1 226 ? 11.488 11.098 -13.402 1.00 48.03 226 ASN A N 1
ATOM 1809 C CA . ASN A 1 226 ? 12.315 12.012 -12.552 1.00 48.03 226 ASN A CA 1
ATOM 1810 C C . ASN A 1 226 ? 13.412 11.349 -11.693 1.00 48.03 226 ASN A C 1
ATOM 1812 O O . ASN A 1 226 ? 14.513 11.888 -11.663 1.00 48.03 226 ASN A O 1
ATOM 1816 N N . PHE A 1 227 ? 13.166 10.230 -10.983 1.00 48.12 227 PHE A N 1
ATOM 1817 C CA . PHE A 1 227 ? 14.223 9.577 -10.171 1.00 48.12 227 PHE A CA 1
ATOM 1818 C C . PHE A 1 227 ? 15.242 8.793 -11.036 1.00 48.12 227 PHE A C 1
ATOM 1820 O O . PHE A 1 227 ? 15.919 7.912 -10.517 1.00 48.12 227 PHE A O 1
ATOM 1827 N N . GLY A 1 228 ? 15.282 9.053 -12.346 1.00 64.06 228 GLY A N 1
ATOM 1828 C CA . GLY A 1 228 ? 16.127 8.452 -13.373 1.00 64.06 228 GLY A CA 1
ATOM 1829 C C . GLY A 1 228 ? 15.580 7.192 -14.057 1.00 64.06 228 GLY A C 1
ATOM 1830 O O . GLY A 1 228 ? 14.455 6.746 -13.802 1.00 64.06 228 GLY A O 1
ATOM 1831 N N . CYS A 1 229 ? 16.377 6.671 -14.991 1.00 74.31 229 CYS A N 1
ATOM 1832 C CA . CYS A 1 229 ? 16.034 5.565 -15.886 1.00 74.31 229 CYS A CA 1
ATOM 1833 C C . CYS A 1 229 ? 15.844 4.229 -15.159 1.00 74.31 229 CYS A C 1
ATOM 1835 O O . CYS A 1 229 ? 16.449 3.963 -14.116 1.00 74.31 229 CYS A O 1
ATOM 1837 N N . VAL A 1 230 ? 15.078 3.348 -15.796 1.00 83.25 230 VAL A N 1
ATOM 1838 C CA . VAL A 1 230 ? 15.027 1.915 -15.527 1.00 83.25 230 VAL A CA 1
ATOM 1839 C C . VAL A 1 230 ? 15.490 1.193 -16.786 1.00 83.25 230 VAL A C 1
ATOM 1841 O O . VAL A 1 230 ? 14.892 1.326 -17.849 1.00 83.25 230 VAL A O 1
ATOM 1844 N N . TYR A 1 231 ? 16.551 0.410 -16.654 1.00 86.38 231 TYR A N 1
ATOM 1845 C CA . TYR A 1 231 ? 17.054 -0.471 -17.699 1.00 86.38 231 TYR A CA 1
ATOM 1846 C C . TYR A 1 231 ? 16.602 -1.904 -17.431 1.00 86.38 231 TYR A C 1
ATOM 1848 O O . TYR A 1 231 ? 16.511 -2.342 -16.281 1.00 86.38 231 TYR A O 1
ATOM 1856 N N . GLN A 1 232 ? 16.404 -2.677 -18.493 1.00 87.81 232 GLN A N 1
ATOM 1857 C CA . GLN A 1 232 ? 16.570 -4.120 -18.399 1.00 87.81 232 GLN A CA 1
ATOM 1858 C C . GLN A 1 232 ? 18.044 -4.400 -18.089 1.00 87.81 232 GLN A C 1
ATOM 1860 O O . GLN A 1 232 ? 18.928 -3.796 -18.694 1.00 87.81 232 GLN A O 1
ATOM 1865 N N . GLY A 1 233 ? 18.325 -5.317 -17.173 1.00 92.31 233 GLY A N 1
ATOM 1866 C CA . GLY A 1 233 ? 19.682 -5.711 -16.819 1.00 92.31 233 GLY A CA 1
ATOM 1867 C C . GLY A 1 233 ? 19.825 -7.214 -16.648 1.00 92.31 233 GLY A C 1
ATOM 1868 O O . GLY A 1 233 ? 18.847 -7.962 -16.615 1.00 92.31 233 GLY A O 1
ATOM 1869 N N . TYR A 1 234 ? 21.075 -7.639 -16.545 1.00 93.19 234 TYR A N 1
ATOM 1870 C CA . TYR A 1 234 ? 21.477 -9.026 -16.406 1.00 93.19 234 TYR A CA 1
ATOM 1871 C C . TYR A 1 234 ? 22.446 -9.107 -15.226 1.00 93.19 234 TYR A C 1
ATOM 1873 O O . TYR A 1 234 ? 23.519 -8.502 -15.262 1.00 93.19 234 TYR A O 1
ATOM 1881 N N . LEU A 1 235 ? 22.028 -9.795 -14.165 1.00 92.69 235 LEU A N 1
ATOM 1882 C CA . LEU A 1 235 ? 22.801 -9.996 -12.945 1.00 92.69 235 LEU A CA 1
ATOM 1883 C C . LEU A 1 235 ? 23.493 -11.359 -13.012 1.00 92.69 235 LEU A C 1
ATOM 1885 O O . LEU A 1 235 ? 22.834 -12.391 -13.140 1.00 92.69 235 LEU A O 1
ATOM 1889 N N . ARG A 1 236 ? 24.821 -11.378 -12.928 1.00 90.62 236 ARG A N 1
ATOM 1890 C CA . ARG A 1 236 ? 25.595 -12.620 -12.908 1.00 90.62 236 ARG A CA 1
ATOM 1891 C C . ARG A 1 236 ? 25.646 -13.204 -11.496 1.00 90.62 236 ARG A C 1
ATOM 1893 O O . ARG A 1 236 ? 26.060 -12.522 -10.562 1.00 90.62 236 ARG A O 1
ATOM 1900 N N . SER A 1 237 ? 25.277 -14.476 -11.362 1.00 79.69 237 SER A N 1
ATOM 1901 C CA . SER A 1 237 ? 25.536 -15.255 -10.147 1.00 79.69 237 SER A CA 1
ATOM 1902 C C . SER A 1 237 ? 27.020 -15.632 -10.055 1.00 79.69 237 SER A C 1
ATOM 1904 O O . SER A 1 237 ? 27.665 -15.885 -11.071 1.00 79.69 237 SER A O 1
ATOM 1906 N N . MET A 1 238 ? 27.565 -15.702 -8.838 1.00 65.75 238 MET A N 1
ATOM 1907 C CA . MET A 1 238 ? 28.892 -16.291 -8.598 1.00 65.75 238 MET A CA 1
ATOM 1908 C C . MET A 1 238 ? 28.856 -17.832 -8.595 1.00 65.75 238 MET A C 1
ATOM 1910 O O . MET A 1 238 ? 29.902 -18.468 -8.711 1.00 65.75 238 MET A O 1
ATOM 1914 N N . GLU A 1 239 ? 27.669 -18.433 -8.457 1.00 68.38 239 GLU A N 1
ATOM 1915 C CA . GLU A 1 239 ? 27.474 -19.884 -8.307 1.00 68.38 239 GLU A CA 1
ATOM 1916 C C . GLU A 1 239 ? 26.837 -20.533 -9.549 1.00 68.38 239 GLU A C 1
ATOM 1918 O O . GLU A 1 239 ? 27.143 -21.679 -9.884 1.00 68.38 239 GLU A O 1
ATOM 1923 N N . GLU A 1 240 ? 25.985 -19.795 -10.268 1.00 68.19 240 GLU A N 1
ATOM 1924 C CA . GLU A 1 240 ? 25.287 -20.262 -11.472 1.00 68.19 240 GLU A CA 1
ATOM 1925 C C . GLU A 1 240 ? 25.901 -19.679 -12.753 1.00 68.19 240 GLU A C 1
ATOM 1927 O O . GLU A 1 240 ? 26.501 -18.606 -12.753 1.00 68.19 240 GLU A O 1
ATOM 1932 N N . ARG A 1 241 ? 25.762 -20.402 -13.873 1.00 64.50 241 ARG A N 1
ATOM 1933 C CA . ARG A 1 241 ? 26.393 -20.031 -15.154 1.00 64.50 241 ARG A CA 1
ATOM 1934 C C . ARG A 1 241 ? 25.533 -19.112 -16.032 1.00 64.50 241 ARG A C 1
ATOM 1936 O O . ARG A 1 241 ? 26.054 -18.543 -16.988 1.00 64.50 241 ARG A O 1
ATOM 1943 N N . ASP A 1 242 ? 24.251 -18.981 -15.708 1.00 76.69 242 ASP A N 1
ATOM 1944 C CA . ASP A 1 242 ? 23.288 -18.160 -16.440 1.00 76.69 242 ASP A CA 1
ATOM 1945 C C . ASP A 1 242 ? 23.121 -16.783 -15.769 1.00 76.69 242 ASP A C 1
ATOM 1947 O O . ASP A 1 242 ? 23.323 -16.629 -14.564 1.00 76.69 242 ASP A O 1
ATOM 1951 N N . GLU A 1 243 ? 22.778 -15.752 -16.548 1.00 85.56 243 GLU A N 1
ATOM 1952 C CA . GLU A 1 243 ? 22.573 -14.392 -16.027 1.00 85.56 243 GLU A CA 1
ATOM 1953 C C . GLU A 1 243 ? 21.088 -14.156 -15.699 1.00 85.56 243 GLU A C 1
ATOM 1955 O O . GLU A 1 243 ? 20.223 -14.271 -16.571 1.00 85.56 243 GLU A O 1
ATOM 1960 N N . GLN A 1 244 ? 20.784 -13.785 -14.452 1.00 89.75 244 GLN A N 1
ATOM 1961 C CA . GLN A 1 244 ? 19.425 -13.489 -14.003 1.00 89.75 244 GLN A CA 1
ATOM 1962 C C . GLN A 1 244 ? 18.913 -12.198 -14.655 1.00 89.75 244 GLN A C 1
ATOM 1964 O O . GLN A 1 244 ? 19.541 -11.142 -14.570 1.00 89.75 244 GLN A O 1
ATOM 1969 N N . LEU A 1 245 ? 17.725 -12.265 -15.255 1.00 86.50 245 LEU A N 1
ATOM 1970 C CA . LEU A 1 245 ? 17.039 -11.105 -15.814 1.00 86.50 245 LEU A CA 1
ATOM 1971 C C . LEU A 1 245 ? 16.470 -10.214 -14.693 1.00 86.50 245 LEU A C 1
ATOM 1973 O O . LEU A 1 245 ? 15.614 -10.642 -13.918 1.00 86.50 245 LEU A O 1
ATOM 1977 N N . VAL A 1 246 ? 16.935 -8.967 -14.628 1.00 89.94 246 VAL A N 1
ATOM 1978 C CA . VAL A 1 246 ? 16.596 -7.984 -13.583 1.00 89.94 246 VAL A CA 1
ATOM 1979 C C . VAL A 1 246 ? 16.165 -6.646 -14.191 1.00 89.94 246 VAL A C 1
ATOM 1981 O O . VAL A 1 246 ? 16.454 -6.351 -15.350 1.00 89.94 246 VAL A O 1
ATOM 1984 N N . ALA A 1 247 ? 15.465 -5.821 -13.416 1.00 87.50 247 ALA A N 1
ATOM 1985 C CA . ALA A 1 247 ? 15.291 -4.404 -13.715 1.00 87.50 247 ALA A CA 1
ATOM 1986 C C . ALA A 1 247 ? 16.290 -3.595 -12.874 1.00 87.50 247 ALA A C 1
ATOM 1988 O O . ALA A 1 247 ? 16.475 -3.853 -11.682 1.00 87.50 247 ALA A O 1
ATOM 1989 N N . VAL A 1 248 ? 16.962 -2.632 -13.506 1.00 90.75 248 VAL A N 1
ATOM 1990 C CA . VAL A 1 248 ? 18.049 -1.852 -12.905 1.00 90.75 248 VAL A CA 1
ATOM 1991 C C . VAL A 1 248 ? 17.720 -0.369 -13.003 1.00 90.75 248 VAL A C 1
ATOM 1993 O O . VAL A 1 248 ? 17.748 0.225 -14.079 1.00 90.75 248 VAL A O 1
ATOM 1996 N N . LYS A 1 249 ? 17.391 0.228 -11.861 1.00 86.88 249 LYS A N 1
ATOM 1997 C CA . LYS A 1 249 ? 17.001 1.633 -11.718 1.00 86.88 249 LYS A CA 1
ATOM 1998 C C . LYS A 1 249 ? 18.212 2.468 -11.297 1.00 86.88 249 LYS A C 1
ATOM 2000 O O . LYS A 1 249 ? 18.924 2.095 -10.368 1.00 86.88 249 LYS A O 1
ATOM 2005 N N . THR A 1 250 ? 18.420 3.617 -11.930 1.00 85.50 250 THR A N 1
ATOM 2006 C CA . THR A 1 250 ? 19.486 4.574 -11.584 1.00 85.50 250 THR A CA 1
ATOM 2007 C C . THR A 1 250 ? 18.979 6.012 -11.670 1.00 85.50 250 THR A C 1
ATOM 2009 O O . THR A 1 250 ? 17.867 6.228 -12.141 1.00 85.50 250 THR A O 1
ATOM 2012 N N . VAL A 1 251 ? 19.763 6.992 -11.213 1.00 77.00 251 VAL A N 1
ATOM 2013 C CA . VAL A 1 251 ? 19.415 8.425 -11.264 1.00 77.00 251 VAL A CA 1
ATOM 2014 C C . VAL A 1 251 ? 19.912 9.085 -12.554 1.00 77.00 251 VAL A C 1
ATOM 2016 O O . VAL A 1 251 ? 20.955 8.720 -13.086 1.00 77.00 251 VAL A O 1
ATOM 2019 N N . LEU A 1 252 ? 19.170 10.083 -13.049 1.00 65.44 252 LEU A N 1
ATOM 2020 C CA . LEU A 1 252 ? 19.544 10.901 -14.219 1.00 65.44 252 LEU A CA 1
ATOM 2021 C C . LEU A 1 252 ? 20.230 12.228 -13.854 1.00 65.44 252 LEU A C 1
ATOM 2023 O O . LEU A 1 252 ? 20.657 12.963 -14.742 1.00 65.44 252 LEU A O 1
ATOM 2027 N N . LYS A 1 253 ? 20.287 12.568 -12.565 1.00 63.25 253 LYS A N 1
ATOM 2028 C CA . LYS A 1 253 ? 20.765 13.857 -12.057 1.00 63.25 253 LYS A CA 1
ATOM 2029 C C . LYS A 1 253 ? 21.906 13.662 -11.066 1.00 63.25 253 LYS A C 1
ATOM 2031 O O . LYS A 1 253 ? 21.973 12.657 -10.364 1.00 63.25 253 LYS A O 1
ATOM 2036 N N . THR A 1 254 ? 22.780 14.660 -10.999 1.00 61.66 254 THR A N 1
ATOM 2037 C CA . THR A 1 254 ? 23.974 14.696 -10.141 1.00 61.66 254 THR A CA 1
ATOM 2038 C C . THR A 1 254 ? 23.718 15.250 -8.736 1.00 61.66 254 THR A C 1
ATOM 2040 O O . THR A 1 254 ? 24.641 15.297 -7.924 1.00 61.66 254 THR A O 1
ATOM 2043 N N . GLU A 1 255 ? 22.485 15.655 -8.413 1.00 66.69 255 GLU A N 1
ATOM 2044 C CA . GLU A 1 255 ? 22.139 16.181 -7.091 1.00 66.69 255 GLU A CA 1
ATOM 2045 C C . GLU A 1 255 ? 22.150 15.080 -6.016 1.00 66.69 255 GLU A C 1
ATOM 2047 O O . GLU A 1 255 ? 21.457 14.067 -6.113 1.00 66.69 255 GLU A O 1
ATOM 2052 N N . VAL A 1 256 ? 22.886 15.318 -4.924 1.00 65.88 256 VAL A N 1
ATOM 2053 C CA . VAL A 1 256 ? 23.010 14.383 -3.785 1.00 65.88 256 VAL A CA 1
ATOM 2054 C C . VAL A 1 256 ? 21.650 14.044 -3.147 1.00 65.88 256 VAL A C 1
ATOM 2056 O O . VAL A 1 256 ? 21.471 12.960 -2.595 1.00 65.88 256 VAL A O 1
ATOM 2059 N N . GLN A 1 257 ? 20.661 14.936 -3.263 1.00 66.25 257 GLN A N 1
ATOM 2060 C CA . GLN A 1 257 ? 19.302 14.698 -2.765 1.00 66.25 257 GLN A CA 1
ATOM 2061 C C . GLN A 1 257 ? 18.582 13.580 -3.538 1.00 66.25 257 GLN A C 1
ATOM 2063 O O . GLN A 1 257 ? 17.904 12.763 -2.915 1.00 66.25 257 GLN A O 1
ATOM 2068 N N . ASP A 1 258 ? 18.773 13.492 -4.860 1.00 67.56 258 ASP A N 1
ATOM 2069 C CA . ASP A 1 258 ? 18.193 12.424 -5.686 1.00 67.56 258 ASP A CA 1
ATOM 2070 C C . ASP A 1 258 ? 18.878 11.074 -5.407 1.00 67.56 258 ASP A C 1
ATOM 2072 O O . ASP A 1 258 ? 18.203 10.045 -5.345 1.00 67.56 258 ASP A O 1
ATOM 2076 N N . ILE A 1 259 ?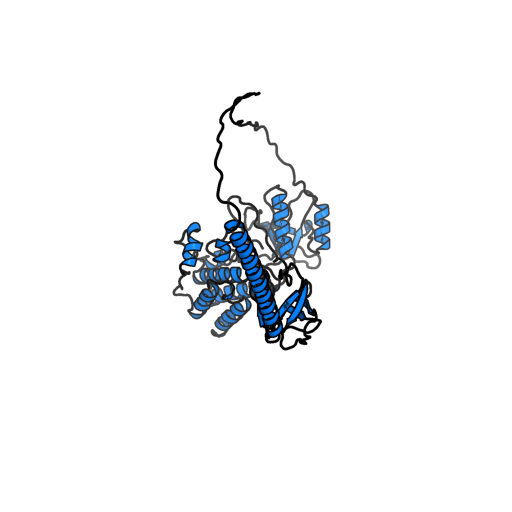 20.197 11.085 -5.163 1.00 72.25 259 ILE A N 1
ATOM 2077 C CA . ILE A 1 259 ? 20.987 9.906 -4.758 1.00 72.25 259 ILE A CA 1
ATOM 2078 C C . ILE A 1 259 ? 20.485 9.340 -3.422 1.00 72.25 259 ILE A C 1
ATOM 2080 O O . ILE A 1 259 ? 20.212 8.144 -3.322 1.00 72.25 259 ILE A O 1
ATOM 2084 N N . ASN A 1 260 ? 20.287 10.183 -2.408 1.00 73.81 260 ASN A N 1
ATOM 2085 C CA . ASN A 1 260 ? 19.752 9.718 -1.127 1.00 73.81 260 ASN A CA 1
ATOM 2086 C C . ASN A 1 260 ? 18.303 9.216 -1.273 1.00 73.81 260 ASN A C 1
ATOM 2088 O O . ASN A 1 260 ? 17.960 8.170 -0.728 1.00 73.81 260 ASN A O 1
ATOM 2092 N N . ALA A 1 261 ? 17.468 9.884 -2.078 1.00 70.69 261 ALA A N 1
ATOM 2093 C CA . ALA A 1 261 ? 16.076 9.482 -2.287 1.00 70.69 261 ALA A CA 1
ATOM 2094 C C . ALA A 1 261 ? 15.915 8.113 -2.984 1.00 70.69 261 ALA A C 1
ATOM 2096 O O . ALA A 1 261 ? 14.994 7.366 -2.644 1.00 70.69 261 ALA A O 1
ATOM 2097 N N . ILE A 1 262 ? 16.787 7.754 -3.940 1.00 74.62 262 ILE A N 1
ATOM 2098 C CA . ILE A 1 262 ? 16.758 6.416 -4.563 1.00 74.62 262 ILE A CA 1
ATOM 2099 C C . ILE A 1 262 ? 17.217 5.317 -3.588 1.00 74.62 262 ILE A C 1
ATOM 2101 O O . ILE A 1 262 ? 16.683 4.206 -3.638 1.00 74.62 262 ILE A O 1
ATOM 2105 N N . LEU A 1 263 ? 18.155 5.629 -2.689 1.00 77.06 263 LEU A N 1
ATOM 2106 C CA . LEU A 1 263 ? 18.694 4.702 -1.690 1.00 77.06 263 LEU A CA 1
ATOM 2107 C C . LEU A 1 263 ? 17.721 4.472 -0.525 1.00 77.06 263 LEU A C 1
ATOM 2109 O O . LEU A 1 263 ? 17.464 3.318 -0.187 1.00 77.06 263 LEU A O 1
ATOM 2113 N N . ASP A 1 264 ? 17.113 5.532 0.020 1.00 74.94 264 ASP A N 1
ATOM 2114 C CA . ASP A 1 264 ? 16.042 5.453 1.028 1.00 74.94 264 ASP A CA 1
ATOM 2115 C C . ASP A 1 264 ? 14.887 4.565 0.539 1.00 74.94 264 ASP A C 1
ATOM 2117 O O . ASP A 1 264 ? 14.372 3.713 1.267 1.00 74.94 264 ASP A O 1
ATOM 2121 N N . GLU A 1 265 ? 14.486 4.730 -0.725 1.00 74.44 265 GLU A N 1
ATOM 2122 C CA . GLU A 1 265 ? 13.432 3.918 -1.325 1.00 74.44 265 GLU A CA 1
ATOM 2123 C C . GLU A 1 265 ? 13.817 2.436 -1.461 1.00 74.44 265 GLU A C 1
ATOM 2125 O O . GLU A 1 265 ? 12.968 1.566 -1.244 1.00 74.44 265 GLU A O 1
ATOM 2130 N N . ALA A 1 266 ? 15.068 2.145 -1.819 1.00 79.31 266 ALA A N 1
ATOM 2131 C CA . ALA A 1 266 ? 15.562 0.780 -1.946 1.00 79.31 266 ALA A CA 1
ATOM 2132 C C . ALA A 1 266 ? 15.698 0.096 -0.576 1.00 79.31 266 ALA A C 1
ATOM 2134 O O . ALA A 1 266 ? 15.254 -1.038 -0.414 1.00 79.31 266 ALA A O 1
ATOM 2135 N N . MET A 1 267 ? 16.220 0.807 0.430 1.00 76.81 267 MET A N 1
ATOM 2136 C CA . MET A 1 267 ? 16.352 0.319 1.809 1.00 76.81 267 MET A CA 1
ATOM 2137 C C . MET A 1 267 ? 15.018 -0.126 2.413 1.00 76.81 267 MET A C 1
ATOM 2139 O O . MET A 1 267 ? 14.974 -1.125 3.123 1.00 76.81 267 MET A O 1
ATOM 2143 N N . ILE A 1 268 ? 13.922 0.564 2.088 1.00 77.06 268 ILE A N 1
ATOM 2144 C CA . ILE A 1 268 ? 12.566 0.189 2.522 1.00 77.06 268 ILE A CA 1
ATOM 2145 C C . ILE A 1 268 ? 12.105 -1.148 1.912 1.00 77.06 268 ILE A C 1
ATOM 2147 O O . ILE A 1 268 ? 11.310 -1.851 2.524 1.00 77.06 268 ILE A O 1
ATOM 2151 N N . MET A 1 269 ? 12.603 -1.520 0.728 1.00 76.12 269 MET A N 1
ATOM 2152 C CA . MET A 1 269 ? 12.223 -2.753 0.020 1.00 76.12 269 MET A CA 1
ATOM 2153 C C . MET A 1 269 ? 13.092 -3.972 0.377 1.00 76.12 269 MET A C 1
ATOM 2155 O O . MET A 1 269 ? 12.819 -5.065 -0.123 1.00 76.12 269 MET A O 1
ATOM 2159 N N . LYS A 1 270 ? 14.130 -3.818 1.215 1.00 79.00 270 LYS A N 1
ATOM 2160 C CA . LYS A 1 270 ? 15.067 -4.907 1.555 1.00 79.00 270 LYS A CA 1
ATOM 2161 C C . LYS A 1 270 ? 14.434 -6.007 2.422 1.00 79.00 270 LYS A C 1
ATOM 2163 O O . LYS A 1 270 ? 14.732 -7.177 2.233 1.00 79.00 270 LYS A O 1
ATOM 2168 N N . ASP A 1 271 ? 13.550 -5.626 3.348 1.00 78.62 271 ASP A N 1
ATOM 2169 C CA . ASP A 1 271 ? 12.965 -6.528 4.354 1.00 78.62 271 ASP A CA 1
ATOM 2170 C C . ASP A 1 271 ? 11.630 -7.150 3.884 1.00 78.62 271 ASP A C 1
ATOM 2172 O O . ASP A 1 271 ? 10.969 -7.874 4.631 1.00 78.62 271 ASP A O 1
ATOM 2176 N N . PHE A 1 272 ? 11.201 -6.859 2.650 1.00 82.19 272 PHE A N 1
ATOM 2177 C CA . PHE A 1 272 ? 9.954 -7.371 2.084 1.00 82.19 272 PHE A CA 1
ATOM 2178 C C . PHE A 1 272 ? 10.123 -8.813 1.587 1.00 82.19 272 PHE A C 1
ATOM 2180 O O . PHE A 1 272 ? 10.959 -9.104 0.736 1.00 82.19 272 PHE A O 1
ATOM 2187 N N . ASN A 1 273 ? 9.273 -9.711 2.082 1.00 79.12 273 ASN A N 1
ATOM 2188 C CA . ASN A 1 273 ? 9.260 -11.130 1.736 1.00 79.12 273 ASN A CA 1
ATOM 2189 C C . ASN A 1 273 ? 7.812 -11.620 1.567 1.00 79.12 273 ASN A C 1
ATOM 2191 O O . ASN A 1 273 ? 7.214 -12.173 2.492 1.00 79.12 273 ASN A O 1
ATOM 2195 N N . HIS A 1 274 ? 7.231 -11.366 0.392 1.00 81.25 274 HIS A N 1
ATOM 2196 C CA . HIS A 1 274 ? 5.894 -11.831 0.028 1.00 81.25 274 HIS A CA 1
ATOM 2197 C C . HIS A 1 274 ? 5.729 -11.909 -1.496 1.00 81.25 274 HIS A C 1
ATOM 2199 O O . HIS A 1 274 ? 6.126 -10.992 -2.206 1.00 81.25 274 HIS A O 1
ATOM 2205 N N . ALA A 1 275 ? 5.083 -12.961 -2.011 1.00 73.75 275 ALA A N 1
ATOM 2206 C CA . ALA A 1 275 ? 4.983 -13.225 -3.455 1.00 73.75 275 ALA A CA 1
ATOM 2207 C C . ALA A 1 275 ? 4.260 -12.126 -4.265 1.00 73.75 275 ALA A C 1
ATOM 2209 O O . ALA A 1 275 ? 4.466 -12.015 -5.471 1.00 73.75 275 ALA A O 1
ATOM 2210 N N . ASN A 1 276 ? 3.425 -11.309 -3.613 1.00 77.38 276 ASN A N 1
ATOM 2211 C CA . ASN A 1 276 ? 2.722 -10.179 -4.230 1.00 77.38 276 ASN A CA 1
ATOM 2212 C C . ASN A 1 276 ? 3.277 -8.801 -3.802 1.00 77.38 276 ASN A C 1
ATOM 2214 O O . ASN A 1 276 ? 2.562 -7.806 -3.886 1.00 77.38 276 ASN A O 1
ATOM 2218 N N . VAL A 1 277 ? 4.518 -8.726 -3.303 1.00 77.25 277 VAL A N 1
ATOM 2219 C CA . VAL A 1 277 ? 5.204 -7.462 -2.974 1.00 77.25 277 VAL A CA 1
ATOM 2220 C C . VAL A 1 277 ? 6.611 -7.477 -3.565 1.00 77.25 277 VAL A C 1
ATOM 2222 O O . VAL A 1 277 ? 7.374 -8.412 -3.349 1.00 77.25 277 VAL A O 1
ATOM 2225 N N . LEU A 1 278 ? 6.963 -6.428 -4.310 1.00 76.56 278 LEU A N 1
ATOM 2226 C CA . LEU A 1 278 ? 8.273 -6.310 -4.945 1.00 76.56 278 LEU A CA 1
ATOM 2227 C C . LEU A 1 278 ? 9.363 -6.053 -3.891 1.00 76.56 278 LEU A C 1
ATOM 2229 O O . LEU A 1 278 ? 9.344 -5.018 -3.222 1.00 76.56 278 LEU A O 1
ATOM 2233 N N . SER A 1 279 ? 10.314 -6.976 -3.772 1.00 80.25 279 SER A N 1
ATOM 2234 C CA . SER A 1 279 ? 11.487 -6.867 -2.902 1.00 80.25 279 SER A CA 1
ATOM 2235 C C . SER A 1 279 ? 12.719 -6.334 -3.646 1.00 80.25 279 SER A C 1
ATOM 2237 O O . SER A 1 279 ? 12.767 -6.284 -4.878 1.00 80.25 279 SER A O 1
ATOM 2239 N N . LEU A 1 280 ? 13.723 -5.907 -2.881 1.00 88.06 280 LEU A N 1
ATOM 2240 C CA . LEU A 1 280 ? 15.055 -5.560 -3.378 1.00 88.06 280 LEU A CA 1
ATOM 2241 C C . LEU A 1 280 ? 15.881 -6.835 -3.644 1.00 88.06 280 LEU A C 1
ATOM 2243 O O . LEU A 1 280 ? 15.871 -7.741 -2.817 1.00 88.06 280 LEU A O 1
ATOM 2247 N N . ILE A 1 281 ? 16.642 -6.884 -4.747 1.00 88.56 281 ILE A N 1
ATOM 2248 C CA . ILE A 1 281 ? 17.708 -7.892 -4.938 1.00 88.56 281 ILE A CA 1
ATOM 2249 C C . ILE A 1 281 ? 19.033 -7.348 -4.393 1.00 88.56 281 ILE A C 1
ATOM 2251 O O . ILE A 1 281 ? 19.737 -8.037 -3.663 1.00 88.56 281 ILE A O 1
ATOM 2255 N N . GLY A 1 282 ? 19.359 -6.089 -4.701 1.00 91.56 282 GLY A N 1
ATOM 2256 C CA . GLY A 1 282 ? 20.491 -5.398 -4.088 1.00 91.56 282 GLY A CA 1
ATOM 2257 C C . GLY A 1 282 ? 20.763 -4.021 -4.682 1.00 91.56 282 GLY A C 1
ATOM 2258 O O . GLY A 1 282 ? 19.991 -3.498 -5.488 1.00 91.56 282 GLY A O 1
ATOM 2259 N N . ILE A 1 283 ? 21.871 -3.418 -4.261 1.00 93.62 283 ILE A N 1
ATOM 2260 C CA . ILE A 1 283 ? 22.309 -2.082 -4.659 1.00 93.62 283 ILE A CA 1
ATOM 2261 C C . ILE A 1 283 ? 23.797 -2.143 -5.008 1.00 93.62 283 ILE A C 1
ATOM 2263 O O . ILE A 1 283 ? 24.618 -2.589 -4.206 1.00 93.62 283 ILE A O 1
ATOM 2267 N N . SER A 1 284 ? 24.153 -1.657 -6.196 1.00 93.38 284 SER A N 1
ATOM 2268 C CA . SER A 1 284 ? 25.546 -1.500 -6.615 1.00 93.38 284 SER A CA 1
ATOM 2269 C C . SER A 1 284 ? 25.959 -0.035 -6.569 1.00 93.38 284 SER A C 1
ATOM 2271 O O . SER A 1 284 ? 25.294 0.819 -7.157 1.00 93.38 284 SER A O 1
ATOM 2273 N N . VAL A 1 285 ? 27.091 0.260 -5.933 1.00 89.44 285 VAL A N 1
ATOM 2274 C CA . VAL A 1 285 ? 27.680 1.605 -5.820 1.00 89.44 285 VAL A CA 1
ATOM 2275 C C . VAL A 1 285 ? 29.175 1.503 -6.117 1.00 89.44 285 VAL A C 1
ATOM 2277 O O . VAL A 1 285 ? 29.830 0.586 -5.628 1.00 89.44 285 VAL A O 1
ATOM 2280 N N . ALA A 1 286 ? 29.703 2.426 -6.923 1.00 86.56 286 ALA A N 1
ATOM 2281 C CA . ALA A 1 286 ? 31.111 2.476 -7.309 1.00 86.56 286 ALA A CA 1
ATOM 2282 C C . ALA A 1 286 ? 31.618 3.936 -7.316 1.00 86.56 286 ALA A C 1
ATOM 2284 O O . ALA A 1 286 ? 30.843 4.838 -7.651 1.00 86.56 286 ALA A O 1
ATOM 2285 N N . PRO A 1 287 ? 32.887 4.211 -6.949 1.00 82.19 287 PRO A N 1
ATOM 2286 C CA . PRO A 1 287 ? 33.410 5.576 -6.884 1.00 82.19 287 PRO A CA 1
ATOM 2287 C C . PRO A 1 287 ? 33.341 6.311 -8.231 1.00 82.19 287 PRO A C 1
ATOM 2289 O O . PRO A 1 287 ? 33.962 5.905 -9.210 1.00 82.19 287 PRO A O 1
ATOM 2292 N N . GLY A 1 288 ? 32.615 7.431 -8.266 1.00 77.75 288 GLY A N 1
ATOM 2293 C CA . GLY A 1 288 ? 32.443 8.246 -9.471 1.00 77.75 288 GLY A CA 1
ATOM 2294 C C . GLY A 1 288 ? 31.372 7.754 -10.452 1.00 77.75 288 GLY A C 1
ATOM 2295 O O . GLY A 1 288 ? 31.227 8.369 -11.507 1.00 77.75 288 GLY A O 1
ATOM 2296 N N . GLU A 1 289 ? 30.611 6.709 -10.109 1.00 83.94 289 GLU A N 1
ATOM 2297 C CA . GLU A 1 289 ? 29.452 6.234 -10.872 1.00 83.94 289 GLU A CA 1
ATOM 2298 C C . GLU A 1 289 ? 28.137 6.450 -10.106 1.00 83.94 289 GLU A C 1
ATOM 2300 O O . GLU A 1 289 ? 28.112 6.536 -8.878 1.00 83.94 289 GLU A O 1
ATOM 2305 N N . PHE A 1 290 ? 27.013 6.489 -10.825 1.00 83.56 290 PHE A N 1
ATOM 2306 C CA . PHE A 1 290 ? 25.690 6.536 -10.199 1.00 83.56 290 PHE A CA 1
ATOM 2307 C C . PHE A 1 290 ? 25.323 5.194 -9.531 1.00 83.56 290 PHE A C 1
ATOM 2309 O O . PHE A 1 290 ? 25.744 4.126 -10.004 1.00 83.56 290 PHE A O 1
ATOM 2316 N N . PRO A 1 291 ? 24.525 5.208 -8.444 1.00 88.19 291 PRO A N 1
ATOM 2317 C CA . PRO A 1 291 ? 24.018 3.990 -7.820 1.00 88.19 291 PRO A CA 1
ATOM 2318 C C . PRO A 1 291 ? 23.066 3.238 -8.762 1.00 88.19 291 PRO A C 1
ATOM 2320 O O . PRO A 1 291 ? 22.280 3.849 -9.491 1.00 88.19 291 PRO A O 1
ATOM 2323 N N . LEU A 1 292 ? 23.109 1.908 -8.712 1.00 91.69 292 LEU A N 1
ATOM 2324 C CA . LEU A 1 292 ? 22.165 1.020 -9.390 1.00 91.69 292 LEU A CA 1
ATOM 2325 C C . LEU A 1 292 ? 21.343 0.280 -8.331 1.00 91.69 292 LEU A C 1
ATOM 2327 O O . LEU A 1 292 ? 21.911 -0.441 -7.513 1.00 91.69 292 LEU A O 1
ATOM 2331 N N . VAL A 1 293 ? 20.022 0.434 -8.356 1.00 91.25 293 VAL A N 1
ATOM 2332 C CA . VAL A 1 293 ? 19.076 -0.341 -7.540 1.00 91.25 293 VAL A CA 1
ATOM 2333 C C . VAL A 1 293 ? 18.529 -1.478 -8.392 1.00 91.25 293 VAL A C 1
ATOM 2335 O O . VAL A 1 293 ? 17.979 -1.239 -9.468 1.00 91.25 293 VAL A O 1
ATOM 2338 N N . ILE A 1 294 ? 18.701 -2.710 -7.918 1.00 91.81 294 ILE A N 1
ATOM 2339 C CA . ILE A 1 294 ? 18.484 -3.937 -8.686 1.00 91.81 294 ILE A CA 1
ATOM 2340 C C . ILE A 1 294 ? 17.297 -4.684 -8.074 1.00 91.81 294 ILE A C 1
ATOM 2342 O O . ILE A 1 294 ? 17.274 -4.979 -6.876 1.00 91.81 294 ILE A O 1
ATOM 2346 N N . ILE A 1 295 ? 16.293 -4.953 -8.903 1.00 88.00 295 ILE A N 1
ATOM 2347 C CA . ILE A 1 295 ? 14.985 -5.509 -8.528 1.00 88.00 295 ILE A CA 1
ATOM 2348 C C . ILE A 1 295 ? 14.535 -6.563 -9.559 1.00 88.00 295 ILE A C 1
ATOM 2350 O O . ILE A 1 295 ? 15.062 -6.584 -10.676 1.00 88.00 295 ILE A O 1
ATOM 2354 N N . PRO A 1 296 ? 13.570 -7.443 -9.231 1.00 82.81 296 PRO A N 1
ATOM 2355 C CA . PRO A 1 296 ? 13.042 -8.421 -10.184 1.00 82.81 296 PRO A CA 1
ATOM 2356 C C . PRO A 1 296 ? 12.510 -7.769 -11.470 1.00 82.81 296 PRO A C 1
ATOM 2358 O O . PRO A 1 296 ? 11.826 -6.744 -11.420 1.00 82.81 296 PRO A O 1
ATOM 2361 N N . PHE A 1 297 ? 12.808 -8.361 -12.631 1.00 79.75 297 PHE A N 1
ATOM 2362 C CA . PHE A 1 297 ? 12.278 -7.888 -13.911 1.00 79.75 297 PHE A CA 1
ATOM 2363 C C . PHE A 1 297 ? 10.818 -8.311 -14.098 1.00 79.75 297 PHE A C 1
ATOM 2365 O O . PHE A 1 297 ? 10.497 -9.498 -14.058 1.00 79.75 297 PHE A O 1
ATOM 2372 N N . MET A 1 298 ? 9.944 -7.344 -14.371 1.00 77.50 298 MET A N 1
ATOM 2373 C CA . MET A 1 298 ? 8.508 -7.568 -14.532 1.00 77.50 298 MET A CA 1
ATOM 2374 C C . MET A 1 298 ? 8.106 -7.357 -15.994 1.00 77.50 298 MET A C 1
ATOM 2376 O O . MET A 1 298 ? 7.763 -6.256 -16.419 1.00 77.50 298 MET A O 1
ATOM 2380 N N . SER A 1 299 ? 8.155 -8.441 -16.770 1.00 68.25 299 SER A N 1
ATOM 2381 C CA . SER A 1 299 ? 8.048 -8.455 -18.240 1.00 68.25 299 SER A CA 1
ATOM 2382 C C . SER A 1 299 ? 6.751 -7.901 -18.845 1.00 68.25 299 SER A C 1
ATOM 2384 O O . SER A 1 299 ? 6.699 -7.696 -20.054 1.00 68.25 299 SER A O 1
ATOM 2386 N N . ASN A 1 300 ? 5.714 -7.671 -18.036 1.00 66.81 300 ASN A N 1
ATOM 2387 C CA . ASN A 1 300 ? 4.382 -7.246 -18.479 1.00 66.81 300 ASN A CA 1
ATOM 2388 C C . ASN A 1 300 ? 4.069 -5.755 -18.221 1.00 66.81 300 ASN A C 1
ATOM 2390 O O . ASN A 1 300 ? 2.995 -5.304 -18.619 1.00 66.81 300 ASN A O 1
ATOM 2394 N N . GLY A 1 301 ? 4.964 -4.999 -17.571 1.00 70.12 301 GLY A N 1
ATOM 2395 C CA . GLY A 1 301 ? 4.706 -3.608 -17.163 1.00 70.12 301 GLY A CA 1
ATOM 2396 C C . GLY A 1 301 ? 3.651 -3.484 -16.054 1.00 70.12 301 GLY A C 1
ATOM 2397 O O . GLY A 1 301 ? 3.454 -4.418 -15.273 1.00 70.12 301 GLY A O 1
ATOM 2398 N N . ASP A 1 302 ? 2.971 -2.332 -15.961 1.00 70.94 302 ASP A N 1
ATOM 2399 C CA . ASP A 1 302 ? 1.892 -2.133 -14.990 1.00 70.94 302 ASP A CA 1
ATOM 2400 C C . ASP A 1 302 ? 0.660 -2.913 -15.368 1.00 70.94 302 ASP A C 1
ATOM 2402 O O . ASP A 1 302 ? 0.218 -2.905 -16.511 1.00 70.94 302 ASP A O 1
ATOM 2406 N N . LEU A 1 303 ? -0.014 -3.393 -14.331 1.00 70.12 303 LEU A N 1
ATOM 2407 C CA . LEU A 1 303 ? -1.410 -3.783 -14.375 1.00 70.12 303 LEU A CA 1
ATOM 2408 C C . LEU A 1 303 ? -2.307 -2.778 -15.135 1.00 70.12 303 LEU A C 1
ATOM 2410 O O . LEU A 1 303 ? -3.179 -3.224 -15.873 1.00 70.12 303 LEU A O 1
ATOM 2414 N N . LEU A 1 304 ? -2.099 -1.455 -15.031 1.00 74.81 304 LEU A N 1
ATOM 2415 C CA . LEU A 1 304 ? -2.911 -0.456 -15.745 1.00 74.81 304 LEU A CA 1
ATOM 2416 C C . LEU A 1 304 ? -2.641 -0.397 -17.266 1.00 74.81 304 LEU A C 1
ATOM 2418 O O . LEU A 1 304 ? -3.601 -0.446 -18.036 1.00 74.81 304 LEU A O 1
ATOM 2422 N N . SER A 1 305 ? -1.394 -0.332 -17.737 1.00 72.12 305 SER A N 1
ATOM 2423 C CA . SER A 1 305 ? -1.076 -0.465 -19.172 1.00 72.12 305 SER A CA 1
ATOM 2424 C C . SER A 1 305 ? -1.412 -1.862 -19.693 1.00 72.12 305 SER A C 1
ATOM 2426 O O . SER A 1 305 ? -1.946 -1.999 -20.793 1.00 72.12 305 SER A O 1
ATOM 2428 N N . TYR A 1 306 ? -1.190 -2.898 -18.882 1.00 74.44 306 TYR A N 1
ATOM 2429 C CA . TYR A 1 306 ? -1.500 -4.285 -19.206 1.00 74.44 306 TYR A CA 1
ATOM 2430 C C . TYR A 1 306 ? -2.995 -4.480 -19.485 1.00 74.44 306 TYR A C 1
ATOM 2432 O O . TYR A 1 306 ? -3.326 -5.015 -20.539 1.00 74.44 306 TYR A O 1
ATOM 2440 N N . ILE A 1 307 ? -3.905 -4.004 -18.620 1.00 79.94 307 ILE A N 1
ATOM 2441 C CA . ILE A 1 307 ? -5.365 -4.118 -18.843 1.00 79.94 307 ILE A CA 1
ATOM 2442 C C . ILE A 1 307 ? -5.910 -3.166 -19.921 1.00 79.94 307 ILE A C 1
ATOM 2444 O O . ILE A 1 307 ? -7.036 -3.373 -20.380 1.00 79.94 307 ILE A O 1
ATOM 2448 N N . ARG A 1 308 ? -5.143 -2.133 -20.303 1.00 82.31 308 ARG A N 1
ATOM 2449 C CA . ARG A 1 308 ? -5.476 -1.181 -21.380 1.00 82.31 308 ARG A CA 1
ATOM 2450 C C . ARG A 1 308 ? -4.970 -1.611 -22.760 1.00 82.31 308 ARG A C 1
ATOM 2452 O O . ARG A 1 308 ? -5.516 -1.145 -23.758 1.00 82.31 308 ARG A O 1
ATOM 2459 N N . SER A 1 309 ? -3.934 -2.447 -22.834 1.00 80.19 309 SER A N 1
ATOM 2460 C CA . SER A 1 309 ? -3.373 -2.922 -24.104 1.00 80.19 309 SER A CA 1
ATOM 2461 C C . SER A 1 309 ? -4.411 -3.699 -24.917 1.00 80.19 309 SER A C 1
ATOM 2463 O O . SER A 1 309 ? -5.102 -4.569 -24.393 1.00 80.19 309 SER A O 1
ATOM 2465 N N . ALA A 1 310 ? -4.495 -3.417 -26.220 1.00 82.44 310 ALA A N 1
ATOM 2466 C CA . ALA A 1 310 ? -5.432 -4.081 -27.126 1.00 82.44 310 ALA A CA 1
ATOM 2467 C C . ALA A 1 310 ? -5.092 -5.564 -27.378 1.00 82.44 310 ALA A C 1
ATOM 2469 O O . ALA A 1 310 ? -5.968 -6.332 -27.790 1.00 82.44 310 ALA A O 1
ATOM 2470 N N . ASP A 1 311 ? -3.845 -5.967 -27.120 1.00 82.75 311 ASP A N 1
ATOM 2471 C CA . ASP A 1 311 ? -3.373 -7.348 -27.255 1.00 82.75 311 ASP A CA 1
ATOM 2472 C C . ASP A 1 311 ? -3.746 -8.196 -26.027 1.00 82.75 311 ASP A C 1
ATOM 2474 O O . ASP A 1 311 ? -4.064 -9.381 -26.148 1.00 82.75 311 ASP A O 1
ATOM 2478 N N . ASN A 1 312 ? -3.809 -7.569 -24.849 1.00 79.44 312 ASN A N 1
ATOM 2479 C CA . ASN A 1 312 ? -4.160 -8.215 -23.588 1.00 79.44 312 ASN A CA 1
ATOM 2480 C C . ASN A 1 312 ? -5.676 -8.213 -23.371 1.00 79.44 312 ASN A C 1
ATOM 2482 O O . ASN A 1 312 ? -6.314 -7.171 -23.232 1.00 79.44 312 ASN A O 1
ATOM 2486 N N . LYS A 1 313 ? -6.281 -9.401 -23.275 1.00 81.00 313 LYS A N 1
ATOM 2487 C CA . LYS A 1 313 ? -7.737 -9.554 -23.091 1.00 81.00 313 LYS A CA 1
ATOM 2488 C C . LYS A 1 313 ? -8.069 -10.340 -21.817 1.00 81.00 313 LYS A C 1
ATOM 2490 O O . LYS A 1 313 ? -8.697 -11.393 -21.911 1.00 81.00 313 LYS A O 1
ATOM 2495 N N . PRO A 1 314 ? -7.670 -9.851 -20.620 1.00 82.00 314 PRO A N 1
ATOM 2496 C CA . PRO A 1 314 ? -7.969 -10.529 -19.361 1.00 82.00 314 PRO A CA 1
ATOM 2497 C C . PRO A 1 314 ? -9.482 -10.640 -19.154 1.00 82.00 314 PRO A C 1
ATOM 2499 O O . PRO A 1 314 ? -10.235 -9.702 -19.461 1.00 82.00 314 PRO A O 1
ATOM 2502 N N . THR A 1 315 ? -9.927 -11.785 -18.635 1.00 86.19 315 THR A N 1
ATOM 2503 C CA . THR A 1 315 ? -11.337 -12.024 -18.302 1.00 86.19 315 THR A CA 1
ATOM 2504 C C . THR A 1 315 ? -11.715 -11.318 -16.997 1.00 86.19 315 THR A C 1
ATOM 2506 O O . THR A 1 315 ? -10.850 -10.840 -16.264 1.00 86.19 315 THR A O 1
ATOM 2509 N N . ILE A 1 316 ? -13.011 -11.279 -16.663 1.00 85.00 316 ILE A N 1
ATOM 2510 C CA . ILE A 1 316 ? -13.465 -10.778 -15.353 1.00 85.00 316 ILE A CA 1
ATOM 2511 C C . ILE A 1 316 ? -12.808 -11.571 -14.212 1.00 85.00 316 ILE A C 1
ATOM 2513 O O . ILE A 1 316 ? -12.329 -10.979 -13.251 1.00 85.00 316 ILE A O 1
ATOM 2517 N N . LYS A 1 317 ? -12.685 -12.896 -14.365 1.00 81.19 317 LYS A N 1
ATOM 2518 C CA . LYS A 1 317 ? -12.036 -13.777 -13.387 1.00 81.19 317 LYS A CA 1
ATOM 2519 C C . LYS A 1 317 ? -10.560 -13.432 -13.179 1.00 81.19 317 LYS A C 1
ATOM 2521 O O . LYS A 1 317 ? -10.067 -13.517 -12.061 1.00 81.19 317 LYS A O 1
ATOM 2526 N N . ASP A 1 318 ? -9.854 -13.019 -14.230 1.00 78.56 318 ASP A N 1
ATOM 2527 C CA . ASP A 1 318 ? -8.442 -12.629 -14.127 1.00 78.56 318 ASP A CA 1
ATOM 2528 C C . ASP A 1 318 ? -8.289 -11.247 -13.486 1.00 78.56 318 ASP A C 1
ATOM 2530 O O . ASP A 1 318 ? -7.452 -11.079 -12.607 1.00 78.56 318 ASP A O 1
ATOM 2534 N N . LEU A 1 319 ? -9.171 -10.296 -13.815 1.00 81.19 319 LEU A N 1
ATOM 2535 C CA . LEU A 1 319 ? -9.242 -8.993 -13.141 1.00 81.19 319 LEU A CA 1
ATOM 2536 C C . LEU A 1 319 ? -9.525 -9.142 -11.632 1.00 81.19 319 LEU A C 1
ATOM 2538 O O . LEU A 1 319 ? -8.899 -8.459 -10.823 1.00 81.19 319 LEU A O 1
ATOM 2542 N N . VAL A 1 320 ? -10.399 -10.076 -11.236 1.00 77.19 320 VAL A N 1
ATOM 2543 C CA . VAL A 1 320 ? -10.651 -10.396 -9.818 1.00 77.19 320 VAL A CA 1
ATOM 2544 C C . VAL A 1 320 ? -9.435 -11.061 -9.158 1.00 77.19 320 VAL A C 1
ATOM 2546 O O . VAL A 1 320 ? -9.111 -10.706 -8.027 1.00 77.19 320 VAL A O 1
ATOM 2549 N N . LYS A 1 321 ? -8.712 -11.962 -9.844 1.00 76.56 321 LYS A N 1
ATOM 2550 C CA . LYS A 1 321 ? -7.447 -12.532 -9.328 1.00 76.56 321 LYS A CA 1
ATOM 2551 C C . LYS A 1 321 ? -6.369 -11.465 -9.131 1.00 76.56 321 LYS A C 1
ATOM 2553 O O . LYS A 1 321 ? -5.718 -11.472 -8.095 1.00 76.56 321 LYS A O 1
ATOM 2558 N N . PHE A 1 322 ? -6.206 -10.531 -10.072 1.00 80.69 322 PHE A N 1
ATOM 2559 C CA . PHE A 1 322 ? -5.257 -9.423 -9.917 1.00 80.69 322 PHE A CA 1
ATOM 2560 C C . PHE A 1 322 ? -5.597 -8.583 -8.675 1.00 80.69 322 PHE A C 1
ATOM 2562 O O . PHE A 1 322 ? -4.717 -8.265 -7.881 1.00 80.69 322 PHE A O 1
ATOM 2569 N N . GLY A 1 323 ? -6.887 -8.310 -8.451 1.00 72.88 323 GLY A N 1
ATOM 2570 C CA . GLY A 1 323 ? -7.377 -7.679 -7.225 1.00 72.88 323 GLY A CA 1
ATOM 2571 C C . GLY A 1 323 ? -7.086 -8.484 -5.952 1.00 72.88 323 GLY A C 1
ATOM 2572 O O . GLY A 1 323 ? -6.645 -7.925 -4.951 1.00 72.88 323 GLY A O 1
ATOM 2573 N N . LEU A 1 324 ? -7.280 -9.804 -5.994 1.00 74.88 324 LEU A N 1
ATOM 2574 C CA . LEU A 1 324 ? -6.975 -10.718 -4.890 1.00 74.88 324 LEU A CA 1
ATOM 2575 C C . LEU A 1 324 ? -5.476 -10.738 -4.545 1.00 74.88 324 LEU A C 1
ATOM 2577 O O . LEU A 1 324 ? -5.108 -10.738 -3.373 1.00 74.88 324 LEU A O 1
ATOM 2581 N N . ASP A 1 325 ? -4.605 -10.731 -5.549 1.00 70.00 325 ASP A N 1
ATOM 2582 C CA . ASP A 1 325 ? -3.155 -10.730 -5.357 1.00 70.00 325 ASP A CA 1
ATOM 2583 C C . ASP A 1 325 ? -2.649 -9.393 -4.789 1.00 70.00 325 ASP A C 1
ATOM 2585 O O . ASP A 1 325 ? -1.820 -9.390 -3.876 1.00 70.00 325 ASP A O 1
ATOM 2589 N N . VAL A 1 326 ? -3.227 -8.262 -5.214 1.00 78.50 326 VAL A N 1
ATOM 2590 C CA . VAL A 1 326 ? -3.007 -6.959 -4.559 1.00 78.50 326 VAL A CA 1
ATOM 2591 C C . VAL A 1 326 ? -3.504 -6.979 -3.106 1.00 78.50 326 VAL A C 1
ATOM 2593 O O . VAL A 1 326 ? -2.801 -6.489 -2.222 1.00 78.50 326 VAL A O 1
ATOM 2596 N N . ALA A 1 327 ? -4.665 -7.583 -2.821 1.00 78.56 327 ALA A N 1
ATOM 2597 C CA . ALA A 1 327 ? -5.196 -7.679 -1.457 1.00 78.56 327 ALA A CA 1
ATOM 2598 C C . ALA A 1 327 ? -4.260 -8.460 -0.516 1.00 78.56 327 ALA A C 1
ATOM 2600 O O . ALA A 1 327 ? -3.989 -7.988 0.587 1.00 78.56 327 ALA A O 1
ATOM 2601 N N . LYS A 1 328 ? -3.697 -9.596 -0.961 1.00 72.12 328 LYS A N 1
ATOM 2602 C CA . LYS A 1 328 ? -2.685 -10.359 -0.200 1.00 72.12 328 LYS A CA 1
ATOM 2603 C C . LYS A 1 328 ? -1.418 -9.540 0.050 1.00 72.12 328 LYS A C 1
ATOM 2605 O O . LYS A 1 328 ? -0.900 -9.528 1.163 1.00 72.12 328 LYS A O 1
ATOM 2610 N N . GLY A 1 329 ? -0.921 -8.839 -0.976 1.00 74.94 329 GLY A N 1
ATOM 2611 C CA . GLY A 1 329 ? 0.245 -7.961 -0.846 1.00 74.94 329 GLY A CA 1
ATOM 2612 C C . GLY A 1 329 ? 0.031 -6.869 0.204 1.00 74.94 329 GLY A C 1
ATOM 2613 O O . GLY A 1 329 ? 0.887 -6.649 1.059 1.00 74.94 329 GLY A O 1
ATOM 2614 N N . MET A 1 330 ? -1.149 -6.250 0.202 1.00 82.81 330 MET A N 1
ATOM 2615 C CA . MET A 1 330 ? -1.524 -5.230 1.180 1.00 82.81 330 MET A CA 1
ATOM 2616 C C . MET A 1 330 ? -1.814 -5.788 2.583 1.00 82.81 330 MET A C 1
ATOM 2618 O O . MET A 1 330 ? -1.506 -5.119 3.568 1.00 82.81 330 MET A O 1
ATOM 2622 N N . GLU A 1 331 ? -2.334 -7.014 2.706 1.00 79.81 331 GLU A N 1
ATOM 2623 C CA . GLU A 1 331 ? -2.456 -7.710 3.996 1.00 79.81 331 GLU A CA 1
ATOM 2624 C C . GLU A 1 331 ? -1.075 -7.957 4.616 1.00 79.81 331 GLU A C 1
ATOM 2626 O O . GLU A 1 331 ? -0.856 -7.632 5.786 1.00 79.81 331 GLU A O 1
ATOM 2631 N N . TYR A 1 332 ? -0.118 -8.450 3.821 1.00 81.38 332 TYR A N 1
ATOM 2632 C CA . TYR A 1 332 ? 1.268 -8.607 4.255 1.00 81.38 332 TYR A CA 1
ATOM 2633 C C . TYR A 1 332 ? 1.882 -7.268 4.690 1.00 81.38 332 TYR A C 1
ATOM 2635 O O . TYR A 1 332 ? 2.397 -7.183 5.807 1.00 81.38 332 TYR A O 1
ATOM 2643 N N . LEU A 1 333 ? 1.774 -6.211 3.874 1.00 79.12 333 LEU A N 1
ATOM 2644 C CA . LEU A 1 333 ? 2.292 -4.879 4.216 1.00 79.12 333 LEU A CA 1
ATOM 2645 C C . LEU A 1 333 ? 1.673 -4.338 5.517 1.00 79.12 333 LEU A C 1
ATOM 2647 O O . LEU A 1 333 ? 2.399 -3.872 6.395 1.00 79.12 333 LEU A O 1
ATOM 2651 N N . GLY A 1 334 ? 0.358 -4.489 5.704 1.00 73.69 334 GLY A N 1
ATOM 2652 C CA . GLY A 1 334 ? -0.313 -4.149 6.960 1.00 73.69 334 GLY A CA 1
ATOM 2653 C C . GLY A 1 334 ? 0.194 -4.971 8.153 1.00 73.69 334 GLY A C 1
ATOM 2654 O O . GLY A 1 334 ? 0.383 -4.429 9.244 1.00 73.69 334 GLY A O 1
ATOM 2655 N N . SER A 1 335 ? 0.493 -6.261 7.955 1.00 76.69 335 SER A N 1
ATOM 2656 C CA . SER A 1 335 ? 1.027 -7.141 9.006 1.00 76.69 335 SER A CA 1
ATOM 2657 C C . SER A 1 335 ? 2.413 -6.710 9.508 1.00 76.69 335 SER A C 1
ATOM 2659 O O . SER A 1 335 ? 2.646 -6.742 10.720 1.00 76.69 335 SER A O 1
ATOM 2661 N N . ILE A 1 336 ? 3.272 -6.206 8.609 1.00 75.56 336 ILE A N 1
ATOM 2662 C CA . ILE A 1 336 ? 4.590 -5.616 8.920 1.00 75.56 336 ILE A CA 1
ATOM 2663 C C . ILE A 1 336 ? 4.526 -4.109 9.231 1.00 75.56 336 ILE A C 1
ATOM 2665 O O . ILE A 1 336 ? 5.556 -3.447 9.334 1.00 75.56 336 ILE A O 1
ATOM 2669 N N . LYS A 1 337 ? 3.317 -3.572 9.438 1.00 65.75 337 LYS A N 1
ATOM 2670 C CA . LYS A 1 337 ? 3.041 -2.196 9.888 1.00 65.75 337 LYS A CA 1
ATOM 2671 C C . LYS A 1 337 ? 3.446 -1.115 8.866 1.00 65.75 337 LYS A C 1
ATOM 2673 O O . LYS A 1 337 ? 3.808 0.003 9.236 1.00 65.75 337 LYS A O 1
ATOM 2678 N N . PHE A 1 338 ? 3.356 -1.444 7.578 1.00 68.19 338 PHE A N 1
ATOM 2679 C CA . PHE A 1 338 ? 3.621 -0.551 6.452 1.00 68.19 338 PHE A CA 1
ATOM 2680 C C . PHE A 1 338 ? 2.319 0.033 5.872 1.00 68.19 338 PHE A C 1
ATOM 2682 O O . PHE A 1 338 ? 1.297 -0.649 5.814 1.00 68.19 338 PHE A O 1
ATOM 2689 N N . VAL A 1 339 ? 2.365 1.289 5.413 1.00 61.22 339 VAL A N 1
ATOM 2690 C CA . VAL A 1 339 ? 1.256 1.980 4.725 1.00 61.22 339 VAL A CA 1
ATOM 2691 C C . VAL A 1 339 ? 1.742 2.420 3.349 1.00 61.22 339 VAL A C 1
ATOM 2693 O O . VAL A 1 339 ? 2.745 3.131 3.255 1.00 61.22 339 VAL A O 1
ATOM 2696 N N . HIS A 1 340 ? 1.035 2.034 2.290 1.00 72.94 340 HIS A N 1
ATOM 2697 C CA . HIS A 1 340 ? 1.446 2.291 0.911 1.00 72.94 340 HIS A CA 1
ATOM 2698 C C . HIS A 1 340 ? 1.190 3.745 0.483 1.00 72.94 340 HIS A C 1
ATOM 2700 O O . HIS A 1 340 ? 2.028 4.339 -0.195 1.00 72.94 340 HIS A O 1
ATOM 2706 N N . ARG A 1 341 ? 0.070 4.353 0.911 1.00 67.44 341 ARG A N 1
ATOM 2707 C CA . ARG A 1 341 ? -0.322 5.773 0.708 1.00 67.44 341 ARG A CA 1
ATOM 2708 C C . ARG A 1 341 ? -0.566 6.225 -0.738 1.00 67.44 341 ARG A C 1
ATOM 2710 O O . ARG A 1 341 ? -1.179 7.268 -0.947 1.00 67.44 341 ARG A O 1
ATOM 2717 N N . ASP A 1 342 ? -0.101 5.463 -1.720 1.00 64.69 342 ASP A N 1
ATOM 2718 C CA . ASP A 1 342 ? -0.314 5.685 -3.153 1.00 64.69 342 ASP A CA 1
ATOM 2719 C C . ASP A 1 342 ? -0.701 4.358 -3.832 1.00 64.69 342 ASP A C 1
ATOM 2721 O O . ASP A 1 342 ? -0.025 3.870 -4.732 1.00 64.69 342 ASP A O 1
ATOM 2725 N N . LEU A 1 343 ? -1.729 3.674 -3.320 1.00 73.50 343 LEU A N 1
ATOM 2726 C CA . LEU A 1 343 ? -2.218 2.422 -3.910 1.00 73.50 343 LEU A CA 1
ATOM 2727 C C . LEU A 1 343 ? -3.159 2.725 -5.092 1.00 73.50 343 LEU A C 1
ATOM 2729 O O . LEU A 1 343 ? -4.221 3.319 -4.916 1.00 73.50 343 LEU A O 1
ATOM 2733 N N . ALA A 1 344 ? -2.749 2.331 -6.299 1.00 61.25 344 ALA A N 1
ATOM 2734 C CA . ALA A 1 344 ? -3.433 2.588 -7.572 1.00 61.25 344 ALA A CA 1
ATOM 2735 C C . ALA A 1 344 ? -3.068 1.499 -8.604 1.00 61.25 344 ALA A C 1
ATOM 2737 O O . ALA A 1 344 ? -2.018 0.879 -8.463 1.00 61.25 344 ALA A O 1
ATOM 2738 N N . ALA A 1 345 ? -3.848 1.295 -9.674 1.00 54.25 345 ALA A N 1
ATOM 2739 C CA . ALA A 1 345 ? -3.556 0.247 -10.666 1.00 54.25 345 ALA A CA 1
ATOM 2740 C C . ALA A 1 345 ? -2.286 0.518 -11.502 1.00 54.25 345 ALA A C 1
ATOM 2742 O O . ALA A 1 345 ? -1.598 -0.426 -11.888 1.00 54.25 345 ALA A O 1
ATOM 2743 N N . ARG A 1 346 ? -1.925 1.795 -11.731 1.00 57.00 346 ARG A N 1
ATOM 2744 C CA . ARG A 1 346 ? -0.574 2.176 -12.218 1.00 57.00 346 ARG A CA 1
ATOM 2745 C C . ARG A 1 346 ? 0.509 1.622 -11.289 1.00 57.00 346 ARG A C 1
ATOM 2747 O O . ARG A 1 346 ? 1.475 1.002 -11.721 1.00 57.00 346 ARG A O 1
ATOM 2754 N N . ASN A 1 347 ? 0.256 1.697 -9.984 1.00 60.72 347 ASN A N 1
ATOM 2755 C CA . ASN A 1 347 ? 1.165 1.276 -8.933 1.00 60.72 347 ASN A CA 1
ATOM 2756 C C . ASN A 1 347 ? 1.092 -0.253 -8.700 1.00 60.72 347 ASN A C 1
ATOM 2758 O O . ASN A 1 347 ? 1.219 -0.737 -7.579 1.00 60.72 347 ASN A O 1
ATOM 2762 N N . CYS A 1 348 ? 0.927 -1.004 -9.798 1.00 56.00 348 CYS A N 1
ATOM 2763 C CA . CYS A 1 348 ? 1.057 -2.456 -9.936 1.00 56.00 348 CYS A CA 1
ATOM 2764 C C . CYS A 1 348 ? 1.901 -2.865 -11.186 1.00 56.00 348 CYS A C 1
ATOM 2766 O O . CYS A 1 348 ? 1.708 -3.945 -11.736 1.00 56.00 348 CYS A O 1
ATOM 2768 N N . ILE A 1 349 ? 2.868 -2.013 -11.577 1.00 41.34 349 ILE A N 1
ATOM 2769 C CA . ILE A 1 349 ? 4.224 -2.296 -12.145 1.00 41.34 349 ILE A CA 1
ATOM 2770 C C . ILE A 1 349 ? 4.691 -1.543 -13.433 1.00 41.34 349 ILE A C 1
ATOM 2772 O O . ILE A 1 349 ? 5.489 -2.012 -14.237 1.00 41.34 349 ILE A O 1
ATOM 2776 N N . SER A 1 350 ? 4.277 -0.284 -13.593 1.00 30.31 350 SER A N 1
ATOM 2777 C CA . SER A 1 350 ? 4.986 0.747 -14.366 1.00 30.31 350 SER A CA 1
ATOM 2778 C C . SER A 1 350 ? 4.508 2.153 -13.992 1.00 30.31 350 SER A C 1
ATOM 2780 O O . SER A 1 350 ? 3.603 2.353 -13.184 1.00 30.31 350 SER A O 1
ATOM 2782 N N . ASP A 1 351 ? 5.224 3.134 -14.515 1.00 39.53 351 ASP A N 1
ATOM 2783 C CA . ASP A 1 351 ? 5.627 4.325 -13.785 1.00 39.53 351 ASP A CA 1
ATOM 2784 C C . ASP A 1 351 ? 4.616 5.495 -13.899 1.00 39.53 351 ASP A C 1
ATOM 2786 O O . ASP A 1 351 ? 4.357 5.953 -15.012 1.00 39.53 351 ASP A O 1
ATOM 2790 N N . ASN A 1 352 ? 4.083 6.059 -12.785 1.00 34.31 352 ASN A N 1
ATOM 2791 C CA . ASN A 1 352 ? 3.615 7.469 -12.780 1.00 34.31 352 ASN A CA 1
ATOM 2792 C C . ASN A 1 352 ? 3.571 8.304 -11.455 1.00 34.31 352 ASN A C 1
ATOM 2794 O O . ASN A 1 352 ? 3.932 7.874 -10.369 1.00 34.31 352 ASN A O 1
ATOM 2798 N N . LYS A 1 353 ? 3.244 9.602 -11.564 1.00 46.28 353 LYS A N 1
ATOM 2799 C CA . LYS A 1 353 ? 3.699 10.680 -10.655 1.00 46.28 353 LYS A CA 1
ATOM 2800 C C . LYS A 1 353 ? 2.947 10.906 -9.327 1.00 46.28 353 LYS A C 1
ATOM 2802 O O . LYS A 1 353 ? 1.723 10.981 -9.304 1.00 46.28 353 LYS A O 1
ATOM 2807 N N . LYS A 1 354 ? 3.711 11.292 -8.281 1.00 40.09 354 LYS A N 1
ATOM 2808 C CA . LYS A 1 354 ? 3.257 12.014 -7.064 1.00 40.09 354 LYS A CA 1
ATOM 2809 C C . LYS A 1 354 ? 2.644 13.403 -7.365 1.00 40.09 354 LYS A C 1
ATOM 2811 O O . LYS A 1 354 ? 3.176 14.442 -6.973 1.00 40.09 354 LYS A O 1
ATOM 2816 N N . MET A 1 355 ? 1.478 13.447 -8.003 1.00 41.44 355 MET A N 1
ATOM 2817 C CA . MET A 1 355 ? 0.401 14.202 -7.358 1.00 41.44 355 MET A CA 1
ATOM 2818 C C . MET A 1 355 ? -0.058 13.368 -6.159 1.00 41.44 355 MET A C 1
ATOM 2820 O O . MET A 1 355 ? 0.008 12.142 -6.214 1.00 41.44 355 MET A O 1
ATOM 2824 N N . LEU A 1 356 ? -0.550 13.999 -5.091 1.00 51.50 356 LEU A N 1
ATOM 2825 C CA . LEU A 1 356 ? -1.396 13.259 -4.153 1.00 51.50 356 LEU A CA 1
ATOM 2826 C C . LEU A 1 356 ? -2.527 12.609 -4.973 1.00 51.50 356 LEU A C 1
ATOM 2828 O O . LEU A 1 356 ? -3.124 13.315 -5.794 1.00 51.50 356 LEU A O 1
ATOM 2832 N N . PRO A 1 357 ? -2.799 11.299 -4.841 1.00 68.75 357 PRO A N 1
ATOM 2833 C CA . PRO A 1 357 ? -3.707 10.602 -5.742 1.00 68.75 357 PRO A CA 1
ATOM 2834 C C . PRO A 1 357 ? -5.153 10.873 -5.317 1.00 68.75 357 PRO A C 1
ATOM 2836 O O . PRO A 1 357 ? -5.859 9.988 -4.854 1.00 68.75 357 PRO A O 1
ATOM 2839 N N . VAL A 1 358 ? -5.600 12.124 -5.468 1.00 80.12 358 VAL A N 1
ATOM 2840 C CA . VAL A 1 358 ? -6.809 12.702 -4.846 1.00 80.12 358 VAL A CA 1
ATOM 2841 C C . VAL A 1 358 ? -8.078 11.871 -5.086 1.00 80.12 358 VAL A C 1
ATOM 2843 O O . VAL A 1 358 ? -8.979 11.845 -4.256 1.00 80.12 358 VAL A O 1
ATOM 2846 N N . LYS A 1 359 ? -8.135 11.169 -6.222 1.00 87.00 359 LYS A N 1
ATOM 2847 C CA . LYS A 1 359 ? -9.262 10.328 -6.653 1.00 87.00 359 LYS A CA 1
ATOM 2848 C C . LYS A 1 359 ? -9.221 8.885 -6.109 1.00 87.00 359 LYS A C 1
ATOM 2850 O O . LYS A 1 359 ? -10.213 8.174 -6.231 1.00 87.00 359 LYS A O 1
ATOM 2855 N N . TRP A 1 360 ? -8.104 8.491 -5.494 1.00 90.25 360 TRP A N 1
ATOM 2856 C CA . TRP A 1 360 ? -7.882 7.248 -4.739 1.00 90.25 360 TRP A CA 1
ATOM 2857 C C . TRP A 1 360 ? -7.821 7.483 -3.226 1.00 90.25 360 TRP A C 1
ATOM 2859 O O . TRP A 1 360 ? -8.091 6.559 -2.476 1.00 90.25 360 TRP A O 1
ATOM 2869 N N . MET A 1 361 ? -7.476 8.689 -2.764 1.00 85.69 361 MET A N 1
ATOM 2870 C CA . MET A 1 361 ? -7.344 9.001 -1.336 1.00 85.69 361 MET A CA 1
ATOM 2871 C C . MET A 1 361 ? -8.670 8.929 -0.574 1.00 85.69 361 MET A C 1
ATOM 2873 O O . MET A 1 361 ? -9.730 9.284 -1.095 1.00 85.69 361 MET A O 1
ATOM 2877 N N . ALA A 1 362 ? -8.574 8.532 0.695 1.00 89.81 362 ALA A N 1
ATOM 2878 C CA . ALA A 1 362 ? -9.685 8.511 1.636 1.00 89.81 362 ALA A CA 1
ATOM 2879 C C . ALA A 1 362 ? -10.051 9.925 2.148 1.00 89.81 362 ALA A C 1
ATOM 2881 O O . ALA A 1 362 ? -9.196 10.821 2.124 1.00 89.81 362 ALA A O 1
ATOM 2882 N N . PRO A 1 363 ? -11.293 10.158 2.625 1.00 90.69 363 PRO A N 1
ATOM 2883 C CA . PRO A 1 363 ? -11.754 11.475 3.069 1.00 90.69 363 PRO A CA 1
ATOM 2884 C C . PRO A 1 363 ? -10.866 12.116 4.143 1.00 90.69 363 PRO A C 1
ATOM 2886 O O . PRO A 1 363 ? -10.555 13.300 4.032 1.00 90.69 363 PRO A O 1
ATOM 2889 N N . GLU A 1 364 ? -10.400 11.337 5.122 1.00 85.31 364 GLU A N 1
ATOM 2890 C CA . GLU A 1 364 ? -9.513 11.783 6.201 1.00 85.31 364 GLU A CA 1
ATOM 2891 C C . GLU A 1 364 ? -8.117 12.172 5.689 1.00 85.31 364 GLU A C 1
ATOM 2893 O O . GLU A 1 364 ? -7.550 13.186 6.102 1.00 85.31 364 GLU A O 1
ATOM 2898 N N . SER A 1 365 ? -7.588 11.423 4.717 1.00 82.69 365 SER A N 1
ATOM 2899 C CA . SER A 1 365 ? -6.304 11.720 4.074 1.00 82.69 365 SER A CA 1
ATOM 2900 C C . SER A 1 365 ? -6.359 13.011 3.257 1.00 82.69 365 SER A C 1
ATOM 2902 O O . SER A 1 365 ? -5.352 13.708 3.150 1.00 82.69 365 SER A O 1
ATOM 2904 N N . LEU A 1 366 ? -7.529 13.336 2.697 1.00 79.25 366 LEU A N 1
ATOM 2905 C CA . LEU A 1 366 ? -7.788 14.591 1.987 1.00 79.25 366 LEU A CA 1
ATOM 2906 C C . LEU A 1 366 ? -7.995 15.784 2.932 1.00 79.25 366 LEU A C 1
ATOM 2908 O O . LEU A 1 366 ? -7.626 16.899 2.575 1.00 79.25 366 LEU A O 1
ATOM 2912 N N . GLU A 1 367 ? -8.597 15.564 4.103 1.00 80.69 367 GLU A N 1
ATOM 2913 C CA . GLU A 1 367 ? -8.967 16.629 5.045 1.00 80.69 367 GLU A CA 1
ATOM 2914 C C . GLU A 1 367 ? -7.805 17.068 5.940 1.00 80.69 367 GLU A C 1
ATOM 2916 O O . GLU A 1 367 ? -7.534 18.258 6.086 1.00 80.69 367 GLU A O 1
ATOM 2921 N N . ASN A 1 368 ? -7.122 16.100 6.554 1.00 78.19 368 ASN A N 1
ATOM 2922 C CA . ASN A 1 368 ? -6.145 16.344 7.617 1.00 78.19 368 ASN A CA 1
ATOM 2923 C C . ASN A 1 368 ? -4.809 15.608 7.409 1.00 78.19 368 ASN A C 1
ATOM 2925 O O . ASN A 1 368 ? -3.903 15.728 8.232 1.00 78.19 368 ASN A O 1
ATOM 2929 N N . GLY A 1 369 ? -4.659 14.867 6.305 1.00 67.12 369 GLY A N 1
ATOM 2930 C CA . GLY A 1 369 ? -3.424 14.149 5.989 1.00 67.12 369 GLY A CA 1
ATOM 2931 C C . GLY A 1 369 ? -3.176 12.909 6.854 1.00 67.12 369 GLY A C 1
ATOM 2932 O O . GLY A 1 369 ? -2.034 12.455 6.937 1.00 67.12 369 GLY A O 1
ATOM 2933 N N . THR A 1 370 ? -4.208 12.345 7.490 1.00 72.06 370 THR A N 1
ATOM 2934 C CA . THR A 1 370 ? -4.109 11.034 8.147 1.00 72.06 370 THR A CA 1
ATOM 2935 C C . THR A 1 370 ? -3.978 9.931 7.100 1.00 72.06 370 THR A C 1
ATOM 2937 O O . THR A 1 370 ? -4.786 9.836 6.178 1.00 72.06 370 THR A O 1
ATOM 2940 N N . TYR A 1 371 ? -2.977 9.067 7.264 1.00 75.69 371 TYR A N 1
ATOM 2941 C CA . TYR A 1 371 ? -2.777 7.879 6.435 1.00 75.69 371 TYR A CA 1
ATOM 2942 C C . TYR A 1 371 ? -2.680 6.645 7.324 1.00 75.69 371 TYR A C 1
ATOM 2944 O O . TYR A 1 371 ? -1.873 6.600 8.256 1.00 75.69 371 TYR A O 1
ATOM 2952 N N . SER A 1 372 ? -3.475 5.634 6.999 1.00 76.38 372 SER A N 1
ATOM 2953 C CA . SER A 1 372 ? -3.507 4.344 7.679 1.00 76.38 372 SER A CA 1
ATOM 2954 C C . SER A 1 372 ? -3.782 3.183 6.717 1.00 76.38 372 SER A C 1
ATOM 2956 O O . SER A 1 372 ? -4.184 3.389 5.571 1.00 76.38 372 SER A O 1
ATOM 2958 N N . THR A 1 373 ? -3.655 1.951 7.203 1.00 80.81 373 THR A N 1
ATOM 2959 C CA . THR A 1 373 ? -4.153 0.736 6.542 1.00 80.81 373 THR A CA 1
ATOM 2960 C C . THR A 1 373 ? -5.625 0.861 6.118 1.00 80.81 373 THR A C 1
ATOM 2962 O O . THR A 1 373 ? -5.970 0.441 5.018 1.00 80.81 373 THR A O 1
ATOM 2965 N N . LYS A 1 374 ? -6.487 1.530 6.901 1.00 88.69 374 LYS A N 1
ATOM 2966 C CA . LYS A 1 374 ? -7.887 1.829 6.523 1.00 88.69 374 LYS A CA 1
ATOM 2967 C C . LYS A 1 374 ? -8.013 2.867 5.390 1.00 88.69 374 LYS A C 1
ATOM 2969 O O . LYS A 1 374 ? -8.994 2.834 4.644 1.00 88.69 374 LYS A O 1
ATOM 2974 N N . SER A 1 375 ? -7.035 3.761 5.212 1.00 86.44 375 SER A N 1
ATOM 2975 C CA . SER A 1 375 ? -6.957 4.657 4.038 1.00 86.44 375 SER A CA 1
ATOM 2976 C C . SER A 1 375 ? -6.414 3.944 2.786 1.00 86.44 375 SER A C 1
ATOM 2978 O O . SER A 1 375 ? -6.854 4.219 1.666 1.00 86.44 375 SER A O 1
ATOM 2980 N N . ASP A 1 376 ? -5.531 2.955 2.967 1.00 86.88 376 ASP A N 1
ATOM 2981 C CA . ASP A 1 376 ? -5.106 2.063 1.885 1.00 86.88 376 ASP A CA 1
ATOM 2982 C C . ASP A 1 376 ? -6.250 1.121 1.455 1.00 86.88 376 ASP A C 1
ATOM 2984 O O . ASP A 1 376 ? -6.405 0.881 0.263 1.00 86.88 376 ASP A O 1
ATOM 2988 N N . VAL A 1 377 ? -7.106 0.640 2.372 1.00 94.19 377 VAL A N 1
ATOM 2989 C CA . VAL A 1 377 ? -8.321 -0.144 2.036 1.00 94.19 377 VAL A CA 1
ATOM 2990 C C . VAL A 1 377 ? -9.283 0.660 1.155 1.00 94.19 377 VAL A C 1
ATOM 2992 O O . VAL A 1 377 ? -9.784 0.147 0.154 1.00 94.19 377 VAL A O 1
ATOM 2995 N N . TRP A 1 378 ? -9.497 1.941 1.460 1.00 96.69 378 TRP A N 1
ATOM 2996 C CA . TRP A 1 378 ? -10.272 2.831 0.591 1.00 96.69 378 TRP A CA 1
ATOM 2997 C C . TRP A 1 378 ? -9.635 2.950 -0.805 1.00 96.69 378 TRP A C 1
ATOM 2999 O O . TRP A 1 378 ? -10.321 2.818 -1.825 1.00 96.69 378 TRP A O 1
ATOM 3009 N N . SER A 1 379 ? -8.311 3.135 -0.851 1.00 93.69 379 SER A N 1
ATOM 3010 C CA . SER A 1 379 ? -7.536 3.218 -2.097 1.00 93.69 379 SER A CA 1
ATOM 3011 C C . SER A 1 379 ? -7.638 1.921 -2.916 1.00 93.69 379 SER A C 1
ATOM 3013 O O . SER A 1 379 ? -7.846 1.962 -4.129 1.00 93.69 379 SER A O 1
ATOM 3015 N N . PHE A 1 380 ? -7.603 0.762 -2.250 1.00 95.62 380 PHE A N 1
ATOM 3016 C CA . PHE A 1 380 ? -7.826 -0.557 -2.842 1.00 95.62 380 PHE A CA 1
ATOM 3017 C C . PHE A 1 380 ? -9.218 -0.685 -3.472 1.00 95.62 380 PHE A C 1
ATOM 3019 O O . PHE A 1 380 ? -9.334 -1.192 -4.587 1.00 95.62 380 PHE A O 1
ATOM 3026 N N . GLY A 1 381 ? -10.268 -0.167 -2.827 1.00 96.56 381 GLY A N 1
ATOM 3027 C CA . GLY A 1 381 ? -11.604 -0.105 -3.430 1.00 96.56 381 GLY A CA 1
ATOM 3028 C C . GLY A 1 381 ? -11.596 0.620 -4.783 1.00 96.56 381 GLY A C 1
ATOM 3029 O O . GLY A 1 381 ? -12.231 0.167 -5.736 1.00 96.56 381 GLY A O 1
ATOM 3030 N N . VAL A 1 382 ? -10.813 1.701 -4.910 1.00 95.81 382 VAL A N 1
ATOM 3031 C CA . VAL A 1 382 ? -10.643 2.427 -6.183 1.00 95.81 382 VAL A CA 1
ATOM 3032 C C . VAL A 1 382 ? -9.830 1.618 -7.203 1.00 95.81 382 VAL A C 1
ATOM 3034 O O . VAL A 1 382 ? -10.222 1.585 -8.367 1.00 95.81 382 VAL A O 1
ATOM 3037 N N . VAL A 1 383 ? -8.788 0.883 -6.792 1.00 91.06 383 VAL A N 1
ATOM 3038 C CA . VAL A 1 383 ? -8.063 -0.065 -7.672 1.00 91.06 383 VAL A CA 1
ATOM 3039 C C . VAL A 1 383 ? -8.988 -1.154 -8.218 1.00 91.06 383 VAL A C 1
ATOM 3041 O O . VAL A 1 383 ? -8.964 -1.452 -9.411 1.00 91.06 383 VAL A O 1
ATOM 3044 N N . MET A 1 384 ? -9.856 -1.716 -7.377 1.00 94.38 384 MET A N 1
ATOM 3045 C CA . MET A 1 384 ? -10.845 -2.708 -7.806 1.00 94.38 384 MET A CA 1
ATOM 3046 C C . MET A 1 384 ? -11.829 -2.137 -8.837 1.00 94.38 384 MET A C 1
ATOM 3048 O O . MET A 1 384 ? -12.230 -2.841 -9.767 1.00 94.38 384 MET A O 1
ATOM 3052 N N . TRP A 1 385 ? -12.171 -0.850 -8.732 1.00 95.06 385 TRP A N 1
ATOM 3053 C CA . TRP A 1 385 ? -12.955 -0.156 -9.752 1.00 95.06 385 TRP A CA 1
ATOM 3054 C C . TRP A 1 385 ? -12.151 0.112 -11.038 1.00 95.06 385 TRP A C 1
ATOM 3056 O O . TRP A 1 385 ? -12.682 -0.101 -12.127 1.00 95.06 385 TRP A O 1
ATOM 3066 N N . GLU A 1 386 ? -10.870 0.497 -10.961 1.00 92.50 386 GLU A N 1
ATOM 3067 C CA . GLU A 1 386 ? -9.993 0.601 -12.144 1.00 92.50 386 GLU A CA 1
ATOM 3068 C C . GLU A 1 386 ? -9.940 -0.730 -12.910 1.00 92.50 386 GLU A C 1
ATOM 3070 O O . GLU A 1 386 ? -10.150 -0.754 -14.123 1.00 92.50 386 GLU A O 1
ATOM 3075 N N . LEU A 1 387 ? -9.739 -1.852 -12.212 1.00 87.56 387 LEU A N 1
ATOM 3076 C CA . LEU A 1 387 ? -9.726 -3.191 -12.810 1.00 87.56 387 LEU A CA 1
ATOM 3077 C C . LEU A 1 387 ? -11.052 -3.506 -13.514 1.00 87.56 387 LEU A C 1
ATOM 3079 O O . LEU A 1 387 ? -11.065 -3.835 -14.703 1.00 87.56 387 LEU A O 1
ATOM 3083 N N . MET A 1 388 ? -12.179 -3.312 -12.824 1.00 92.88 388 MET A N 1
ATOM 3084 C CA . MET A 1 388 ? -13.519 -3.557 -13.375 1.00 92.88 388 MET A CA 1
ATOM 3085 C C . MET A 1 388 ? -13.969 -2.560 -14.458 1.00 92.88 388 MET A C 1
ATOM 3087 O O . MET A 1 388 ? -15.027 -2.742 -15.067 1.00 92.88 388 MET A O 1
ATOM 3091 N N . THR A 1 389 ? -13.168 -1.530 -14.730 1.00 90.75 389 THR A N 1
ATOM 3092 C CA . THR A 1 389 ? -13.372 -0.557 -15.813 1.00 90.75 389 THR A CA 1
ATOM 3093 C C . THR A 1 389 ? -12.243 -0.561 -16.850 1.00 90.75 389 THR A C 1
ATOM 3095 O O . THR A 1 389 ? -12.162 0.361 -17.663 1.00 90.75 389 THR A O 1
ATOM 3098 N N . ARG A 1 390 ? -11.379 -1.594 -16.837 1.00 87.44 390 ARG A N 1
ATOM 3099 C CA . ARG A 1 390 ? -10.203 -1.753 -17.720 1.00 87.44 390 ARG A CA 1
ATOM 3100 C C . ARG A 1 390 ? -9.300 -0.512 -17.751 1.00 87.44 390 ARG A C 1
ATOM 3102 O O . ARG A 1 390 ? -8.811 -0.092 -18.795 1.00 87.44 390 ARG A O 1
ATOM 3109 N N . GLY A 1 391 ? -9.088 0.082 -16.580 1.00 84.12 391 GLY A N 1
ATOM 3110 C CA . GLY A 1 391 ? -8.237 1.250 -16.405 1.00 84.12 391 GLY A CA 1
ATOM 3111 C C . GLY A 1 391 ? -8.899 2.571 -16.788 1.00 84.12 391 GLY A C 1
ATOM 3112 O O . GLY A 1 391 ? -8.206 3.471 -17.273 1.00 84.12 391 GLY A O 1
ATOM 3113 N N . SER A 1 392 ? -10.214 2.714 -16.604 1.00 88.69 392 SER A N 1
ATOM 3114 C CA . SER A 1 392 ? -10.868 4.024 -16.730 1.00 88.69 392 SER A CA 1
ATOM 3115 C C . SER A 1 392 ? -10.430 4.951 -15.590 1.00 88.69 392 SER A C 1
ATOM 3117 O O . SER A 1 392 ? -10.145 4.497 -14.484 1.00 88.69 392 SER A O 1
ATOM 3119 N N . ALA A 1 393 ? -10.372 6.262 -15.837 1.00 86.25 393 ALA A N 1
ATOM 3120 C CA . ALA A 1 393 ? -9.991 7.219 -14.799 1.00 86.25 393 ALA A CA 1
ATOM 3121 C C . ALA A 1 393 ? -11.112 7.340 -13.740 1.00 86.25 393 ALA A C 1
ATOM 3123 O O . ALA A 1 393 ? -12.229 7.728 -14.103 1.00 86.25 393 ALA A O 1
ATOM 3124 N N . PRO A 1 394 ? -10.857 7.051 -12.447 1.00 92.25 394 PRO A N 1
ATOM 3125 C CA . PRO A 1 394 ? -11.873 7.193 -11.409 1.00 92.25 394 PRO A CA 1
ATOM 3126 C C . PRO A 1 394 ? -12.293 8.658 -11.273 1.00 92.25 394 PRO A C 1
ATOM 3128 O O . PRO A 1 394 ? -11.478 9.566 -11.439 1.00 92.25 394 PRO A O 1
ATOM 3131 N N . TYR A 1 395 ? -13.579 8.884 -10.986 1.00 91.88 395 TYR A N 1
ATOM 3132 C CA . TYR A 1 395 ? -14.199 10.208 -10.841 1.00 91.88 395 TYR A CA 1
ATOM 3133 C C . TYR A 1 395 ? -13.788 11.189 -11.960 1.00 91.88 395 TYR A C 1
ATOM 3135 O O . TYR A 1 395 ? -13.428 12.333 -11.676 1.00 91.88 395 TYR A O 1
ATOM 3143 N N . CYS A 1 396 ? -13.773 10.745 -13.223 1.00 88.31 396 CYS A N 1
ATOM 3144 C CA . CYS A 1 396 ? -13.291 11.525 -14.371 1.00 88.31 396 CYS A CA 1
ATOM 3145 C C . CYS A 1 396 ? -13.874 12.950 -14.419 1.00 88.31 396 CYS A C 1
ATOM 3147 O O . CYS A 1 396 ? -13.111 13.907 -14.539 1.00 88.31 396 CYS A O 1
ATOM 3149 N N . ASP A 1 397 ? -15.182 13.082 -14.183 1.00 90.31 397 ASP A N 1
ATOM 3150 C CA . ASP A 1 397 ? -15.954 14.332 -14.279 1.00 90.31 397 ASP A CA 1
ATOM 3151 C C . ASP A 1 397 ? -15.786 15.277 -13.069 1.00 90.31 397 ASP A C 1
ATOM 3153 O O . ASP A 1 397 ? -16.404 16.340 -13.013 1.00 90.31 397 ASP A O 1
ATOM 3157 N N . VAL A 1 398 ? -14.994 14.887 -12.063 1.00 89.94 398 VAL A N 1
ATOM 3158 C CA . VAL A 1 398 ? -14.817 15.631 -10.804 1.00 89.94 398 VAL A CA 1
ATOM 3159 C C . VAL A 1 398 ? -13.436 16.285 -10.766 1.00 89.94 398 VAL A C 1
ATOM 3161 O O . VAL A 1 398 ? -12.422 15.644 -11.053 1.00 89.94 398 VAL A O 1
ATOM 3164 N N . ASN A 1 399 ? -13.367 17.560 -10.386 1.00 87.69 399 ASN A N 1
ATOM 3165 C CA . ASN A 1 399 ? -12.099 18.254 -10.174 1.00 87.69 399 ASN A CA 1
ATOM 3166 C C . ASN A 1 399 ? -11.452 17.796 -8.853 1.00 87.69 399 ASN A C 1
ATOM 3168 O O . ASN A 1 399 ? -12.144 17.577 -7.861 1.00 87.69 399 ASN A O 1
ATOM 3172 N N . ASN A 1 400 ? -10.121 17.686 -8.815 1.00 81.06 400 ASN A N 1
ATOM 3173 C CA . ASN A 1 400 ? -9.378 17.291 -7.615 1.00 81.06 400 ASN A CA 1
ATOM 3174 C C . ASN A 1 400 ? -9.713 18.184 -6.406 1.00 81.06 400 ASN A C 1
ATOM 3176 O O . ASN A 1 400 ? -9.890 17.671 -5.306 1.00 81.06 400 ASN A O 1
ATOM 3180 N N . TRP A 1 401 ? -9.870 19.496 -6.609 1.00 84.06 401 TRP A N 1
ATOM 3181 C CA . TRP A 1 401 ? -10.216 20.441 -5.537 1.00 84.06 401 TRP A CA 1
ATOM 3182 C C . TRP A 1 401 ? -11.593 20.179 -4.900 1.00 84.06 401 TRP A C 1
ATOM 3184 O O . TRP A 1 401 ? -11.788 20.472 -3.723 1.00 84.06 401 TRP A O 1
ATOM 3194 N N . ASP A 1 402 ? -12.529 19.585 -5.644 1.00 91.62 402 ASP A N 1
ATOM 3195 C CA . ASP A 1 402 ? -13.883 19.280 -5.170 1.00 91.62 402 ASP A CA 1
ATOM 3196 C C . ASP A 1 402 ? -14.008 17.882 -4.538 1.00 91.62 402 ASP A C 1
ATOM 3198 O O . ASP A 1 402 ? -15.024 17.592 -3.903 1.00 91.62 402 ASP A O 1
ATOM 3202 N N . MET A 1 403 ? -13.002 17.007 -4.681 1.00 89.88 403 MET A N 1
ATOM 3203 C CA . MET A 1 403 ? -13.090 15.583 -4.313 1.00 89.88 403 MET A CA 1
ATOM 3204 C C . MET A 1 403 ? -13.507 15.344 -2.858 1.00 89.88 403 MET A C 1
ATOM 3206 O O . MET A 1 403 ? -14.415 14.555 -2.611 1.00 89.88 403 MET A O 1
ATOM 3210 N N . HIS A 1 404 ? -12.907 16.040 -1.891 1.00 87.38 404 HIS A N 1
ATOM 3211 C CA . HIS A 1 404 ? -13.262 15.881 -0.476 1.00 87.38 404 HIS A CA 1
ATOM 3212 C C . HIS A 1 404 ? -14.750 16.211 -0.228 1.00 87.38 404 HIS A C 1
ATOM 3214 O O . HIS A 1 404 ? -15.493 15.406 0.335 1.00 87.38 404 HIS A O 1
ATOM 3220 N N . LYS A 1 405 ? -15.225 17.337 -0.775 1.00 91.50 405 LYS A N 1
ATOM 3221 C CA . LYS A 1 405 ? -16.622 17.793 -0.684 1.00 91.50 405 LYS A CA 1
ATOM 3222 C C . LYS A 1 405 ? -17.591 16.886 -1.460 1.00 91.50 405 LYS A C 1
ATOM 3224 O O . LYS A 1 405 ? -18.743 16.699 -1.065 1.00 91.50 405 LYS A O 1
ATOM 3229 N N . TYR A 1 406 ? -17.124 16.279 -2.552 1.00 93.94 406 TYR A N 1
ATOM 3230 C CA . TYR A 1 406 ? -17.849 15.258 -3.307 1.00 93.94 406 TYR A CA 1
ATOM 3231 C C . TYR A 1 406 ? -18.068 13.996 -2.457 1.00 93.94 406 TYR A C 1
ATOM 3233 O O . TYR A 1 406 ? -19.202 13.525 -2.346 1.00 93.94 406 TYR A O 1
ATOM 3241 N N . LEU A 1 407 ? -17.023 13.499 -1.792 1.00 94.81 407 LEU A N 1
ATOM 3242 C CA . LEU A 1 407 ? -17.073 12.296 -0.954 1.00 94.81 407 LEU A CA 1
ATOM 3243 C C . LEU A 1 4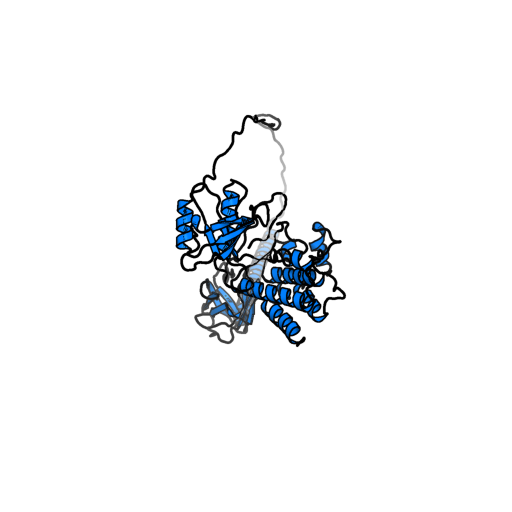07 ? -17.859 12.498 0.353 1.00 94.81 407 LEU A C 1
ATOM 3245 O O . LEU A 1 407 ? -18.606 11.598 0.745 1.00 94.81 407 LEU A O 1
ATOM 3249 N N . GLN A 1 408 ? -17.761 13.682 0.975 1.00 91.25 408 GLN A N 1
ATOM 3250 C CA . GLN A 1 408 ? -18.597 14.093 2.116 1.00 91.25 408 GLN A CA 1
ATOM 3251 C C . GLN A 1 408 ? -20.095 14.049 1.787 1.00 91.25 408 GLN A C 1
ATOM 3253 O O . GLN A 1 408 ? -20.900 13.645 2.618 1.00 91.25 408 GLN A O 1
ATOM 3258 N N . SER A 1 409 ? -20.489 14.389 0.554 1.00 93.19 409 SER A N 1
ATOM 3259 C CA . SER A 1 409 ? -21.890 14.300 0.102 1.00 93.19 409 SER A CA 1
ATOM 3260 C C . SER A 1 409 ? -22.381 12.867 -0.194 1.00 93.19 409 SER A C 1
ATOM 3262 O O . SER A 1 409 ? -23.298 12.683 -0.992 1.00 93.19 409 SER A O 1
ATOM 3264 N N . GLY A 1 410 ? -21.743 11.841 0.383 1.00 93.00 410 GLY A N 1
ATOM 3265 C CA . GLY A 1 410 ? -22.105 10.422 0.246 1.00 93.00 410 GLY A CA 1
ATOM 3266 C C . GLY A 1 410 ? -21.873 9.807 -1.141 1.00 93.00 410 GLY A C 1
ATOM 3267 O O . GLY A 1 410 ? -22.104 8.616 -1.333 1.00 93.00 410 GLY A O 1
ATOM 3268 N N . ARG A 1 411 ? -21.408 10.583 -2.128 1.00 94.50 411 ARG A N 1
ATOM 3269 C CA . ARG A 1 411 ? -21.192 10.100 -3.500 1.00 94.50 411 ARG A CA 1
ATOM 3270 C C . ARG A 1 411 ? -19.949 9.205 -3.583 1.00 94.50 411 ARG A C 1
ATOM 3272 O O . ARG A 1 411 ? -18.962 9.433 -2.882 1.00 94.50 411 ARG A O 1
ATOM 3279 N N . ARG A 1 412 ? -20.011 8.193 -4.453 1.00 96.25 412 ARG A N 1
ATOM 3280 C CA . ARG A 1 412 ? -18.987 7.158 -4.707 1.00 96.25 412 ARG A CA 1
ATOM 3281 C C . ARG A 1 412 ? -18.924 6.827 -6.204 1.00 96.25 412 ARG A C 1
ATOM 3283 O O . ARG A 1 412 ? -19.750 7.314 -6.980 1.00 96.25 412 ARG A O 1
ATOM 3290 N N . LEU A 1 413 ? -17.964 5.997 -6.613 1.00 95.62 413 LEU A N 1
ATOM 3291 C CA . LEU A 1 413 ? -17.906 5.444 -7.972 1.00 95.62 413 LEU A CA 1
ATOM 3292 C C . LEU A 1 413 ? -19.094 4.499 -8.218 1.00 95.62 413 LEU A C 1
ATOM 3294 O O . LEU A 1 413 ? -19.454 3.692 -7.360 1.00 95.62 413 LEU A O 1
ATOM 3298 N N . LYS A 1 414 ? -19.707 4.581 -9.403 1.00 94.00 414 LYS A N 1
ATOM 3299 C CA . LYS A 1 414 ? -20.851 3.735 -9.786 1.00 94.00 414 LYS A CA 1
ATOM 3300 C C . LYS A 1 414 ? -20.387 2.342 -10.221 1.00 94.00 414 LYS A C 1
ATOM 3302 O O . LYS A 1 414 ? -19.346 2.220 -10.868 1.00 94.00 414 LYS A O 1
ATOM 3307 N N . ARG A 1 415 ? -21.187 1.307 -9.939 1.00 94.50 415 ARG A N 1
ATOM 3308 C CA . ARG A 1 415 ? -20.999 -0.040 -10.508 1.00 94.50 415 ARG A CA 1
ATOM 3309 C C . ARG A 1 415 ? -21.096 0.024 -12.037 1.00 94.50 415 ARG A C 1
ATOM 3311 O O . ARG A 1 415 ? -22.019 0.647 -12.557 1.00 94.50 415 ARG A O 1
ATOM 3318 N N . THR A 1 416 ? -20.174 -0.625 -12.743 1.00 87.81 416 THR A N 1
ATOM 3319 C CA . THR A 1 416 ? -20.275 -0.866 -14.193 1.00 87.81 416 THR A CA 1
ATOM 3320 C C . THR A 1 416 ? -21.054 -2.145 -14.481 1.00 87.81 416 THR A C 1
ATOM 3322 O O . THR A 1 416 ? -21.108 -3.046 -13.644 1.00 87.81 416 THR A O 1
ATOM 3325 N N . ASP A 1 417 ? -21.633 -2.262 -15.677 1.00 82.88 417 ASP A N 1
ATOM 3326 C CA . ASP A 1 417 ? -22.476 -3.411 -16.043 1.00 82.88 417 ASP A CA 1
ATOM 3327 C C . ASP A 1 417 ? -21.737 -4.753 -15.919 1.00 82.88 417 ASP A C 1
ATOM 3329 O O . ASP A 1 417 ? -22.306 -5.734 -15.443 1.00 82.88 417 ASP A O 1
ATOM 3333 N N . PHE A 1 418 ? -20.440 -4.761 -16.248 1.00 82.62 418 PHE A N 1
ATOM 3334 C CA . PHE A 1 418 ? -19.548 -5.922 -16.161 1.00 82.62 418 PHE A CA 1
ATOM 3335 C C . PHE A 1 418 ? -19.054 -6.254 -14.741 1.00 82.62 418 PHE A C 1
ATOM 3337 O O . PHE A 1 418 ? -18.382 -7.267 -14.565 1.00 82.62 418 PHE A O 1
ATOM 3344 N N . CYS A 1 419 ? -19.333 -5.419 -13.734 1.00 90.75 419 CYS A N 1
ATOM 3345 C CA . CYS A 1 419 ? -18.881 -5.628 -12.358 1.00 90.75 419 CYS A CA 1
ATOM 3346 C C . CYS A 1 419 ? -19.871 -6.508 -11.572 1.00 90.75 419 CYS A C 1
ATOM 3348 O O . CYS A 1 419 ? -21.019 -6.081 -11.386 1.00 90.75 419 CYS A O 1
ATOM 3350 N N . PRO A 1 420 ? -19.468 -7.701 -11.083 1.00 91.75 420 PRO A N 1
ATOM 3351 C CA . PRO A 1 420 ? -20.339 -8.564 -10.285 1.00 91.75 420 PRO A CA 1
ATOM 3352 C C . PRO A 1 420 ? -20.865 -7.827 -9.042 1.00 91.75 420 PRO A C 1
ATOM 3354 O O . PRO A 1 420 ? -20.057 -7.226 -8.329 1.00 91.75 420 PRO A O 1
ATOM 3357 N N . PRO A 1 421 ? -22.176 -7.874 -8.727 1.00 94.00 421 PRO A N 1
ATOM 3358 C CA . PRO A 1 421 ? -22.717 -7.179 -7.558 1.00 94.00 421 PRO A CA 1
ATOM 3359 C C . PRO A 1 421 ? -21.987 -7.509 -6.240 1.00 94.00 421 PRO A C 1
ATOM 3361 O O . PRO A 1 421 ? -21.534 -6.559 -5.609 1.00 94.00 421 PRO A O 1
ATOM 3364 N N . PRO A 1 422 ? -21.691 -8.784 -5.892 1.00 94.00 422 PRO A N 1
ATOM 3365 C CA . PRO A 1 422 ? -20.966 -9.101 -4.655 1.00 94.00 422 PRO A CA 1
ATOM 3366 C C . PRO A 1 422 ? -19.554 -8.501 -4.576 1.00 94.00 422 PRO A C 1
ATOM 3368 O O . PRO A 1 422 ? -19.049 -8.243 -3.487 1.00 94.00 422 PRO A O 1
ATOM 3371 N N . LEU A 1 423 ? -18.907 -8.263 -5.724 1.00 93.94 423 LEU A N 1
ATOM 3372 C CA . LEU A 1 423 ? -17.604 -7.602 -5.789 1.00 93.94 423 LEU A CA 1
ATOM 3373 C C . LEU A 1 423 ? -17.744 -6.091 -5.561 1.00 93.94 423 LEU A C 1
ATOM 3375 O O . LEU A 1 423 ? -16.936 -5.493 -4.854 1.00 93.94 423 LEU A O 1
ATOM 3379 N N . TYR A 1 424 ? -18.787 -5.475 -6.120 1.00 96.88 424 TYR A N 1
ATOM 3380 C CA . TYR A 1 424 ? -19.111 -4.072 -5.866 1.00 96.88 424 TYR A CA 1
ATOM 3381 C C . TYR A 1 424 ? -19.513 -3.829 -4.405 1.00 96.88 424 TYR A C 1
ATOM 3383 O O . TYR A 1 424 ? -19.112 -2.822 -3.831 1.00 96.88 424 TYR A O 1
ATOM 3391 N N . ASP A 1 425 ? -20.200 -4.777 -3.766 1.00 96.38 425 ASP A N 1
ATOM 3392 C CA . ASP A 1 425 ? -20.532 -4.713 -2.337 1.00 96.38 425 ASP A CA 1
ATOM 3393 C C . ASP A 1 425 ? -19.268 -4.764 -1.448 1.00 96.38 425 ASP A C 1
ATOM 3395 O O . ASP A 1 425 ? -19.232 -4.174 -0.367 1.00 96.38 425 ASP A O 1
ATOM 3399 N N . ILE A 1 426 ? -18.181 -5.405 -1.907 1.00 96.75 426 ILE A N 1
ATOM 3400 C CA . ILE A 1 426 ? -16.855 -5.292 -1.271 1.00 96.75 426 ILE A CA 1
ATOM 3401 C C . ILE A 1 426 ? -16.289 -3.878 -1.467 1.00 96.75 426 ILE A C 1
ATOM 3403 O O . ILE A 1 426 ? -15.892 -3.255 -0.480 1.00 96.75 426 ILE A O 1
ATOM 3407 N N . MET A 1 427 ? -16.301 -3.339 -2.696 1.00 97.50 427 MET A N 1
ATOM 3408 C CA . MET A 1 427 ? -15.821 -1.972 -2.980 1.00 97.50 427 MET A CA 1
ATOM 3409 C C . MET A 1 427 ? -16.557 -0.917 -2.144 1.00 97.50 427 MET A C 1
ATOM 3411 O O . MET A 1 427 ? -15.914 -0.048 -1.564 1.00 97.50 427 MET A O 1
ATOM 3415 N N . MET A 1 428 ? -17.883 -1.031 -2.017 1.00 97.75 428 MET A N 1
ATOM 3416 C CA . MET A 1 428 ? -18.698 -0.126 -1.207 1.00 97.75 428 MET A CA 1
ATOM 3417 C C . MET A 1 428 ? -18.279 -0.146 0.265 1.00 97.75 428 MET A C 1
ATOM 3419 O O . MET A 1 428 ? -18.017 0.921 0.810 1.00 97.75 428 MET A O 1
ATOM 3423 N N . THR A 1 429 ? -18.086 -1.326 0.872 1.00 97.56 429 THR A N 1
ATOM 3424 C CA . THR A 1 429 ? -17.576 -1.407 2.258 1.00 97.56 429 THR A CA 1
ATOM 3425 C C . THR A 1 429 ? -16.149 -0.865 2.419 1.00 97.56 429 THR A C 1
ATOM 3427 O O . THR A 1 429 ? -15.798 -0.365 3.482 1.00 97.56 429 THR A O 1
ATOM 3430 N N . CYS A 1 430 ? -15.318 -0.900 1.370 1.00 97.69 430 CYS A N 1
ATOM 3431 C CA . CYS A 1 430 ? -14.007 -0.240 1.391 1.00 97.69 430 CYS A CA 1
ATOM 3432 C C . CYS A 1 430 ? -14.123 1.296 1.384 1.00 97.69 430 CYS A C 1
ATOM 3434 O O . CYS A 1 430 ? -13.187 1.977 1.795 1.00 97.69 430 CYS A O 1
ATOM 3436 N N . TRP A 1 431 ? -15.261 1.841 0.941 1.00 98.00 431 TRP A N 1
ATOM 3437 C CA . TRP A 1 431 ? -15.537 3.276 0.868 1.00 98.00 431 TRP A CA 1
ATOM 3438 C C . TRP A 1 431 ? -16.505 3.789 1.946 1.00 98.00 431 TRP A C 1
ATOM 3440 O O . TRP A 1 431 ? -17.136 4.841 1.753 1.00 98.00 431 TRP A O 1
ATOM 3450 N N . GLU A 1 432 ? -16.625 3.096 3.081 1.00 97.31 432 GLU A N 1
ATOM 3451 C CA . GLU A 1 432 ? -17.300 3.677 4.244 1.00 97.31 432 GLU A CA 1
ATOM 3452 C C . GLU A 1 432 ? -16.592 4.954 4.704 1.00 97.31 432 GLU A C 1
ATOM 3454 O O . GLU A 1 432 ? -15.378 5.118 4.538 1.00 97.31 432 GLU A O 1
ATOM 3459 N N . PHE A 1 433 ? -17.372 5.924 5.189 1.00 93.50 433 PHE A N 1
ATOM 3460 C CA . PHE A 1 433 ? -16.831 7.252 5.477 1.00 93.50 433 PHE A CA 1
ATOM 3461 C C . PHE A 1 433 ? -15.899 7.218 6.692 1.00 93.50 433 PHE A C 1
ATOM 3463 O O . PHE A 1 433 ? -14.764 7.684 6.588 1.00 93.50 433 PHE A O 1
ATOM 3470 N N . ASP A 1 434 ? -16.341 6.607 7.792 1.00 90.00 434 ASP A N 1
ATOM 3471 C CA . ASP A 1 434 ? -15.499 6.367 8.962 1.00 90.00 434 ASP A CA 1
ATOM 3472 C C . ASP A 1 434 ? -14.409 5.320 8.630 1.00 90.00 434 ASP A C 1
ATOM 3474 O O . ASP A 1 434 ? -14.725 4.268 8.063 1.00 90.00 434 ASP A O 1
ATOM 3478 N N . PRO A 1 435 ? -13.120 5.573 8.928 1.00 89.06 435 PRO A N 1
ATOM 3479 C CA . PRO A 1 435 ? -12.062 4.583 8.746 1.00 89.06 435 PRO A CA 1
ATOM 3480 C C . PRO A 1 435 ? -12.278 3.295 9.541 1.00 89.06 435 PRO A C 1
ATOM 3482 O O . PRO A 1 435 ? -11.838 2.235 9.089 1.00 89.06 435 PRO A O 1
ATOM 3485 N N . ASP A 1 436 ? -12.931 3.348 10.703 1.00 85.69 436 ASP A N 1
ATOM 3486 C CA . ASP A 1 436 ? -13.083 2.198 11.590 1.00 85.69 436 ASP A CA 1
ATOM 3487 C C . ASP A 1 436 ? -14.181 1.221 11.115 1.00 85.69 436 ASP A C 1
ATOM 3489 O O . ASP A 1 436 ? -13.966 0.012 11.230 1.00 85.69 436 ASP A O 1
ATOM 3493 N N . ASP A 1 437 ? -15.219 1.698 10.413 1.00 92.56 437 ASP A N 1
ATOM 3494 C CA . ASP A 1 437 ? -16.247 0.867 9.745 1.00 92.56 437 ASP A CA 1
ATOM 3495 C C . ASP A 1 437 ? -15.722 0.081 8.521 1.00 92.56 437 ASP A C 1
ATOM 3497 O O . ASP A 1 437 ? -16.291 -0.942 8.131 1.00 92.56 437 ASP A O 1
ATOM 3501 N N . ARG A 1 438 ? -14.624 0.529 7.891 1.00 95.25 438 ARG A N 1
ATOM 3502 C CA . ARG A 1 438 ? -14.035 -0.149 6.716 1.00 95.25 438 ARG A CA 1
ATOM 3503 C C . ARG A 1 438 ? -13.465 -1.530 7.098 1.00 95.25 438 ARG A C 1
ATOM 3505 O O . ARG A 1 438 ? -12.856 -1.651 8.164 1.00 95.25 438 ARG A O 1
ATOM 3512 N N . PRO A 1 439 ? -13.550 -2.559 6.232 1.00 93.88 439 PRO A N 1
ATOM 3513 C CA . PRO A 1 439 ? -12.960 -3.874 6.496 1.00 93.88 439 PRO A CA 1
ATOM 3514 C C . PRO A 1 439 ? -11.429 -3.803 6.622 1.00 93.88 439 PRO A C 1
ATOM 3516 O O . PRO A 1 439 ? -10.797 -2.854 6.156 1.00 93.88 439 PRO A O 1
ATOM 3519 N N . THR A 1 440 ? -10.800 -4.820 7.211 1.00 88.94 440 THR A N 1
ATOM 3520 C CA . THR A 1 440 ? -9.341 -4.994 7.115 1.00 88.94 440 THR A CA 1
ATOM 3521 C C . THR A 1 440 ? -8.961 -5.674 5.796 1.00 88.94 440 THR A C 1
ATOM 3523 O O . THR A 1 440 ? -9.791 -6.318 5.152 1.00 88.94 440 THR A O 1
ATOM 3526 N N . PHE A 1 441 ? -7.686 -5.598 5.395 1.00 87.06 441 PHE A N 1
ATOM 3527 C CA . PHE A 1 441 ? -7.204 -6.338 4.220 1.00 87.06 441 PHE A CA 1
ATOM 3528 C C . PHE A 1 441 ? -7.377 -7.862 4.344 1.00 87.06 441 PHE A C 1
ATOM 3530 O O . PHE A 1 441 ? -7.603 -8.515 3.330 1.00 87.06 441 PHE A O 1
ATOM 3537 N N . HIS A 1 442 ? -7.372 -8.410 5.564 1.00 85.56 442 HIS A N 1
ATOM 3538 C CA . HIS A 1 442 ? -7.683 -9.818 5.823 1.00 85.56 442 HIS A CA 1
ATOM 3539 C C . HIS A 1 442 ? -9.140 -10.151 5.457 1.00 85.56 442 HIS A C 1
ATOM 3541 O O . HIS A 1 442 ? -9.400 -11.087 4.702 1.00 85.56 442 HIS A O 1
ATOM 3547 N N . ASP A 1 443 ? -10.097 -9.332 5.906 1.00 90.00 443 ASP A N 1
ATOM 3548 C CA . ASP A 1 443 ? -11.523 -9.514 5.592 1.00 90.00 443 ASP A CA 1
ATOM 3549 C C . ASP A 1 443 ? -11.794 -9.358 4.086 1.00 90.00 443 ASP A C 1
ATOM 3551 O O . ASP A 1 443 ? -12.611 -10.079 3.510 1.00 90.00 443 ASP A O 1
ATOM 3555 N N . VAL A 1 444 ? -11.089 -8.428 3.432 1.00 92.06 444 VAL A N 1
ATOM 3556 C CA . VAL A 1 444 ? -11.134 -8.225 1.976 1.00 92.06 444 VAL A CA 1
ATOM 3557 C C . VAL A 1 444 ? -10.576 -9.443 1.231 1.00 92.06 444 VAL A C 1
ATOM 3559 O O . VAL A 1 444 ? -11.237 -9.941 0.320 1.00 92.06 444 VAL A O 1
ATOM 3562 N N . ASN A 1 445 ? -9.410 -9.961 1.631 1.00 85.94 445 ASN A N 1
ATOM 3563 C CA . ASN A 1 445 ? -8.791 -11.152 1.045 1.00 85.94 445 ASN A CA 1
ATOM 3564 C C . ASN A 1 445 ? -9.712 -12.381 1.167 1.00 85.94 445 ASN A C 1
ATOM 3566 O O . ASN A 1 445 ? -9.993 -13.044 0.166 1.00 85.94 445 ASN A O 1
ATOM 3570 N N . LEU A 1 446 ? -10.275 -12.631 2.356 1.00 88.56 446 LEU A N 1
ATOM 3571 C CA . LEU A 1 446 ? -11.243 -13.712 2.583 1.00 88.56 446 LEU A CA 1
ATOM 3572 C C . LEU A 1 446 ? -12.498 -13.566 1.706 1.00 88.56 446 LEU A C 1
ATOM 3574 O O . LEU A 1 446 ? -12.911 -14.529 1.056 1.00 88.56 446 LEU A O 1
ATOM 3578 N N . ARG A 1 447 ? -13.091 -12.364 1.639 1.00 94.06 447 ARG A N 1
ATOM 3579 C CA . ARG A 1 447 ? -14.300 -12.107 0.833 1.00 94.06 447 ARG A CA 1
ATOM 3580 C C . ARG A 1 447 ? -14.042 -12.279 -0.665 1.00 94.06 447 ARG A C 1
ATOM 3582 O O . ARG A 1 447 ? -14.853 -12.911 -1.335 1.00 94.06 447 ARG A O 1
ATOM 3589 N N . ILE A 1 448 ? -12.924 -11.774 -1.194 1.00 90.56 448 ILE A N 1
ATOM 3590 C CA . ILE A 1 448 ? -12.578 -11.929 -2.619 1.00 90.56 448 ILE A CA 1
ATOM 3591 C C . ILE A 1 448 ? -12.210 -13.385 -2.940 1.00 90.56 448 ILE A C 1
ATOM 3593 O O . ILE A 1 448 ? -12.651 -13.900 -3.968 1.00 90.56 448 ILE A O 1
ATOM 3597 N N . THR A 1 449 ? -11.484 -14.080 -2.056 1.00 89.00 449 THR A N 1
ATOM 3598 C CA . THR A 1 449 ? -11.194 -15.519 -2.206 1.00 89.00 449 THR A CA 1
ATOM 3599 C C . THR A 1 449 ? -12.489 -16.317 -2.341 1.00 89.00 449 THR A C 1
ATOM 3601 O O . THR A 1 449 ? -12.641 -17.067 -3.303 1.00 89.00 449 THR A O 1
ATOM 3604 N N . GLY A 1 450 ? -13.472 -16.077 -1.465 1.00 90.25 450 GLY A N 1
ATOM 3605 C CA . GLY A 1 450 ? -14.783 -16.728 -1.536 1.00 90.25 450 GLY A CA 1
ATOM 3606 C C . GLY A 1 450 ? -15.496 -16.551 -2.884 1.00 90.25 450 GLY A C 1
ATOM 3607 O O . GLY A 1 450 ? -16.091 -17.505 -3.377 1.00 90.25 450 GLY A O 1
ATOM 3608 N N . LEU A 1 451 ? -15.385 -15.380 -3.527 1.00 88.94 451 LEU A N 1
ATOM 3609 C CA . LEU A 1 451 ? -15.939 -15.157 -4.871 1.00 88.94 451 LEU A CA 1
ATOM 3610 C C . LEU A 1 451 ? -15.187 -15.948 -5.954 1.00 88.94 451 LEU A C 1
ATOM 3612 O O . LEU A 1 451 ? -15.815 -16.551 -6.820 1.00 88.94 451 LEU A O 1
ATOM 3616 N N . VAL A 1 452 ? -13.850 -15.989 -5.898 1.00 84.50 452 VAL A N 1
ATOM 3617 C CA . VAL A 1 452 ? -13.021 -16.740 -6.864 1.00 84.50 452 VAL A CA 1
ATOM 3618 C C . VAL A 1 452 ? -13.255 -18.252 -6.762 1.00 84.50 452 VAL A C 1
ATOM 3620 O O . VAL A 1 452 ? -13.167 -18.958 -7.769 1.00 84.50 452 VAL A O 1
ATOM 3623 N N . GLU A 1 453 ? -13.565 -18.757 -5.567 1.00 83.00 453 GLU A N 1
ATOM 3624 C CA . GLU A 1 453 ? -13.821 -20.180 -5.328 1.00 83.00 453 GLU A CA 1
ATOM 3625 C C . GLU A 1 453 ? -15.259 -20.623 -5.613 1.00 83.00 453 GLU A C 1
ATOM 3627 O O . GLU A 1 453 ? -15.456 -21.784 -5.962 1.00 83.00 453 GLU A O 1
ATOM 3632 N N . GLN A 1 454 ? -16.244 -19.721 -5.532 1.00 71.19 454 GLN A N 1
ATOM 3633 C CA . GLN A 1 454 ? -17.640 -19.995 -5.913 1.00 71.19 454 GLN A CA 1
ATOM 3634 C C . GLN A 1 454 ? -17.853 -20.096 -7.433 1.00 71.19 454 GLN A C 1
ATOM 3636 O O . GLN A 1 454 ? -18.886 -20.586 -7.878 1.00 71.19 454 GLN A O 1
ATOM 3641 N N . GLU A 1 455 ? -16.876 -19.673 -8.237 1.00 57.56 455 GLU A N 1
ATOM 3642 C CA . GLU A 1 455 ? -16.844 -19.890 -9.685 1.00 57.56 455 GLU A CA 1
ATOM 3643 C C . GLU A 1 455 ? -15.993 -21.129 -10.081 1.00 57.56 455 GLU A C 1
ATOM 3645 O O . GLU A 1 455 ? -15.187 -21.056 -11.021 1.00 57.56 455 GLU A O 1
ATOM 3650 N N . LYS A 1 456 ? -16.104 -22.239 -9.342 1.00 46.12 456 LYS A N 1
ATOM 3651 C CA . LYS A 1 456 ? -15.510 -23.550 -9.670 1.00 46.12 456 LYS A CA 1
ATOM 3652 C C . LYS A 1 456 ? -16.610 -24.567 -9.973 1.00 46.12 456 LYS A C 1
ATOM 3654 O O . LYS A 1 456 ? -16.438 -25.283 -10.981 1.00 46.12 456 LYS A O 1
#

Sequence (456 aa):
MRLCLDNNPVKPTKLMIYPDPELDYLDIDTQLKDIEMKDKLLQLKGRYLNSAARKEDYKIKINGSSCPVMDLHQSYLICNLSNTVHIKDVPLLVEVSVGHNWKTVLGNMRFFHVEYRKNQIHVQLAAICLGTFAVLILCLVFVMRKKHLGVFRKKATEEFSVVYLNSTETRGLMDPPTDTELVVEGATWDPKPGFDAIEIVDMLKQQNIFIERDLVRLGQDIGHGNFGCVYQGYLRSMEERDEQLVAVKTVLKTEVQDINAILDEAMIMKDFNHANVLSLIGISVAPGEFPLVIIPFMSNGDLLSYIRSADNKPTIKDLVKFGLDVAKGMEYLGSIKFVHRDLAARNCISDNKKMLPVKWMAPESLENGTYSTKSDVWSFGVVMWELMTRGSAPYCDVNNWDMHKYLQSGRRLKRTDFCPPPLYDIMMTCWEFDPDDRPTFHDVNLRITGLVEQEK

pLDDT: mean 73.57, std 19.83, range [26.08, 98.0]

Foldseek 3Di:
DAFDADDDDDDDDDFDQDDDWFWAAQDDPPLEAEDEPPDQKDKTFTAQFVQQADQVQKWKDWLNWTFRWPATDRTITMTTCPRPDQDAPDWTWIKMGGHPPDIDTRGTYHYYHPVVVVVVVVVVVVVVVVVVVVVVVVVVVVVVVVVVDDDDDDDDDDDDDDDDDDDDDDDDDDDDDDDDDDDDDDDDDDDFQPDDLPVVQVVQVVLVFEDEPVQKAFDAWDDAHQLGTKTFIWGDDPVDPGTATKIKGWGPDSDVVSLVVVVSVLVVQDPDDDPLHWHWNHWYTDPRDIIITITHDDPQAFQLVQLVDPVRDDDPLRLLVVLLSVLRSLLSCSNVSGFPQDDARSVRGHHYDPPNLLLLFALCCVPPNDTGLLRVLSSSLVNSVCSQVSRDDHPPVDDSVCSSVCLVVVDDGDDDPSHDPLSNVLSVLSSDNDSVSRDGSVVSSVSSVVVSVVVD

Organism: Mytilus edulis (NCBI:txid6550)

InterPro domains:
  IPR000719 Protein kinase domain [PF00069] (359-444)
  IPR000719 Protein kinase domain [PS50011] (216-452)
  IPR001245 Serine-threonine/tyrosine-protein kinase, catalytic domain [PF07714] (217-354)
  IPR011009 Protein kinase-like domain superfamily [SSF56112] (206-446)
  IPR017441 Protein kinase, ATP binding site [PS00107] (222-253)
  IPR020635 Tyrosine-protein kinase, catalytic domain [SM00219] (216-448)
  IPR050122 Receptor Tyrosine Kinase [PTHR24416] (99-349)

Secondary structure (DSSP, 8-state):
------S---------PPPP-EE--S-TTTSEEEEETT--EEEEEEESHHHH--TTTEEEEETTEEE-EEEE-SSEEEEEGGGS---BTS-EEEEEEETTTEEEEEEEEEEE-HHHHHHHHHHHHHHHHHHHHHHHHHHHHHHHHHHHS--------------------------PPP----------S-------HHHHHHHHHHTT-B--GGGEEEEEEEE--TT--EEEEEEEPSS-SSEEEEEEE--SS--HHHHHHHHHHHHHTTT---TTSPPP-EEE--TTS--EEEEE--TT--HHHHHH-SS----HHHHHHHHHHHHHHHHHHHHTT---S---SGGGTS----S--TTTS-HHHHHT----HHHHHHHHHHHHHHHHTTSPPTTTTS-GGGHHHHHHTT--PPPPTTS-HHHHHHHHHHT-SSTTTSPPHHHHHHHHHHHHHHT-